Protein AF-A0A1J4NRP6-F1 (afdb_monomer)

Radius of gyration: 44.35 Å; Cα contacts (8 Å, |Δi|>4): 917; chains: 1; bounding box: 100×81×137 Å

Secondary structure (DSSP, 8-state):
--HHHHHGGG-TT--EEEE---SS---TTT--PPTTPEEE-----B-TTEEEEEEE-S-HHHH--HHHHHHHHHTB-TT-EEEEEESS-GGG--HHHHHHHHHHTTEEEEEEEE--SSS--EEEEEEE-SSPPPPB-TTSPBPP-S-HHHHHHHHHHHHHHHHHHHHHHHHHHHHHHHHHHHHHHHHHHHHHHHHHHHHHHHHHHHHHHHHHHHHHHHHHHHHHHHHHHHH-HHHHHHHHHHHHHH-HHHHTTTHHHHHHHHHHGGGS------------PPP----PPPP-------S--------S---S-EEEEE--HHHHHHHTTTSEEEE--TTTHHHHHHHH--SEEEEEHHHHHSSSTTTTTTSSS-HHHHHHHHHHHHHHHHTT-EEEEE--S-GGGSGGGGGS--SEEE-S---B-GGGS-TTSTTHHHHHHHIIIIIBHHHHHHHHHHHHTPPPGGGGG-EEEE----SHHHHHHHHHHHHH-SS--SEEE-S--TT-HHHHHTT-EEESSS--SSEEEE---TTS---TTHHHHHHHHHHHHT-SEEEE-SSS-SSEE-S--EEEEEEHHHHHTT--GGGTGGGT--EEE--SS---

Mean predicted aligned error: 19.98 Å

Structure (mmCIF, N/CA/C/O backbone):
data_AF-A0A1J4NRP6-F1
#
_entry.id   AF-A0A1J4NRP6-F1
#
loop_
_atom_site.group_PDB
_atom_site.id
_atom_site.type_symbol
_atom_site.label_atom_id
_atom_site.label_alt_id
_atom_site.label_comp_id
_atom_site.label_asym_id
_atom_site.label_entity_id
_atom_site.label_seq_id
_atom_site.pdbx_PDB_ins_code
_atom_site.Cartn_x
_atom_site.Cartn_y
_atom_site.Cartn_z
_atom_site.occupancy
_atom_site.B_iso_or_equiv
_atom_site.auth_seq_id
_atom_site.auth_comp_id
_atom_site.auth_asym_id
_atom_site.auth_atom_id
_atom_site.pdbx_PDB_model_num
ATOM 1 N N . MET A 1 1 ? 38.568 -6.654 -29.675 1.00 79.81 1 MET A N 1
ATOM 2 C CA . MET A 1 1 ? 38.784 -7.155 -31.056 1.00 79.81 1 MET A CA 1
ATOM 3 C C . MET A 1 1 ? 40.261 -7.031 -31.435 1.00 79.81 1 MET A C 1
ATOM 5 O O . MET A 1 1 ? 40.942 -6.171 -30.876 1.00 79.81 1 MET A O 1
ATOM 9 N N . ARG A 1 2 ? 40.789 -7.856 -32.357 1.00 85.44 2 ARG A N 1
ATOM 10 C CA . ARG A 1 2 ? 42.177 -7.699 -32.836 1.00 85.44 2 ARG A CA 1
ATOM 11 C C . ARG A 1 2 ? 42.261 -6.613 -33.907 1.00 85.44 2 ARG A C 1
ATOM 13 O O . ARG A 1 2 ? 41.320 -6.395 -34.664 1.00 85.44 2 ARG A O 1
ATOM 20 N N . LEU A 1 3 ? 43.421 -5.968 -34.008 1.00 85.31 3 LEU A N 1
ATOM 21 C CA . LEU A 1 3 ? 43.694 -4.933 -35.011 1.00 85.31 3 LEU A CA 1
ATOM 22 C C . LEU A 1 3 ? 43.524 -5.461 -36.443 1.00 85.31 3 LEU A C 1
ATOM 24 O O . LEU A 1 3 ? 43.057 -4.749 -37.328 1.00 85.31 3 LEU A O 1
ATOM 28 N N . THR A 1 4 ? 43.862 -6.731 -36.660 1.00 84.06 4 THR A N 1
ATOM 29 C CA . THR A 1 4 ? 43.691 -7.416 -37.942 1.00 84.06 4 THR A CA 1
ATOM 30 C C . THR A 1 4 ? 42.238 -7.440 -38.388 1.00 84.06 4 THR A C 1
ATOM 32 O O . THR A 1 4 ? 41.968 -7.147 -39.548 1.00 84.06 4 THR A O 1
ATOM 35 N N . ASP A 1 5 ? 41.315 -7.719 -37.472 1.00 83.44 5 ASP A N 1
ATOM 36 C CA . ASP A 1 5 ? 39.895 -7.892 -37.785 1.00 83.44 5 ASP A CA 1
ATOM 37 C C . ASP A 1 5 ? 39.260 -6.559 -38.206 1.00 83.44 5 ASP A C 1
ATOM 39 O O . ASP A 1 5 ? 38.378 -6.536 -39.061 1.00 83.44 5 ASP A O 1
ATOM 43 N N . LEU A 1 6 ? 39.764 -5.445 -37.657 1.00 83.56 6 LEU A N 1
ATOM 44 C CA . LEU A 1 6 ? 39.378 -4.098 -38.072 1.00 83.56 6 LEU A CA 1
ATOM 45 C C . LEU A 1 6 ? 39.990 -3.710 -39.419 1.00 83.56 6 LEU A C 1
ATOM 47 O O . LEU A 1 6 ? 39.318 -3.105 -40.241 1.00 83.56 6 LEU A O 1
ATOM 51 N N . LEU A 1 7 ? 41.272 -4.013 -39.639 1.00 85.00 7 LEU A N 1
ATOM 52 C CA . LEU A 1 7 ? 42.024 -3.506 -40.789 1.00 85.00 7 LEU A CA 1
ATOM 53 C C . LEU A 1 7 ? 41.753 -4.290 -42.082 1.00 85.00 7 LEU A C 1
ATOM 55 O O . LEU A 1 7 ? 41.600 -3.689 -43.143 1.00 85.00 7 LEU A O 1
ATOM 59 N N . HIS A 1 8 ? 41.702 -5.623 -42.014 1.00 83.81 8 HIS A N 1
ATOM 60 C CA . HIS A 1 8 ? 41.674 -6.498 -43.195 1.00 83.81 8 HIS A CA 1
ATOM 61 C C . HIS A 1 8 ? 40.502 -6.253 -44.153 1.00 83.81 8 HIS A C 1
ATOM 63 O O . HIS A 1 8 ? 40.751 -6.224 -45.360 1.00 83.81 8 HIS A O 1
ATOM 69 N N . PRO A 1 9 ? 39.261 -6.012 -43.681 1.00 84.75 9 PRO A N 1
ATOM 70 C CA . PRO A 1 9 ? 38.134 -5.717 -44.569 1.00 84.75 9 PRO A CA 1
ATOM 71 C C . PRO A 1 9 ? 38.352 -4.486 -45.460 1.00 84.75 9 PRO A C 1
ATOM 73 O O . PRO A 1 9 ? 37.688 -4.338 -46.481 1.00 84.75 9 PRO A O 1
ATOM 76 N N . HIS A 1 10 ? 39.289 -3.608 -45.093 1.00 84.69 10 HIS A N 1
ATOM 77 C CA . HIS A 1 10 ? 39.562 -2.352 -45.788 1.00 84.69 10 HIS A CA 1
ATOM 78 C C . HIS A 1 10 ? 40.876 -2.360 -46.584 1.00 84.69 10 HIS A C 1
ATOM 80 O O . HIS A 1 10 ? 41.244 -1.328 -47.154 1.00 84.69 10 HIS A O 1
ATOM 86 N N . LEU A 1 11 ? 41.563 -3.508 -46.666 1.00 84.38 11 LEU A N 1
ATOM 87 C CA . LEU A 1 11 ? 42.783 -3.685 -47.463 1.00 84.38 11 LEU A CA 1
ATOM 88 C C . LEU A 1 11 ? 42.516 -4.043 -48.933 1.00 84.38 11 LEU A C 1
ATOM 90 O O . LEU A 1 11 ? 43.462 -4.118 -49.713 1.00 84.38 11 LEU A O 1
ATOM 94 N N . ASP A 1 12 ? 41.259 -4.231 -49.342 1.00 82.38 12 ASP A N 1
ATOM 95 C CA . ASP A 1 12 ? 40.943 -4.531 -50.741 1.00 82.38 12 ASP A CA 1
ATOM 96 C C . ASP A 1 12 ? 41.373 -3.382 -51.672 1.00 82.38 12 ASP A C 1
ATOM 98 O O . ASP A 1 12 ? 41.029 -2.218 -51.441 1.00 82.38 12 ASP A O 1
ATOM 102 N N . GLY A 1 13 ? 42.169 -3.705 -52.693 1.00 80.31 13 GLY A N 1
ATOM 103 C CA . GLY A 1 13 ? 42.811 -2.740 -53.590 1.00 80.31 13 GLY A CA 1
ATOM 104 C C . GLY A 1 13 ? 44.010 -1.976 -53.003 1.00 80.31 13 GLY A C 1
ATOM 105 O O . GLY A 1 13 ? 44.582 -1.140 -53.701 1.00 80.31 13 GLY A O 1
ATOM 106 N N . VAL A 1 14 ? 44.428 -2.240 -51.757 1.00 87.94 14 VAL A N 1
ATOM 107 C CA . VAL A 1 14 ? 45.576 -1.572 -51.115 1.00 87.94 14 VAL A CA 1
ATOM 108 C C . VAL A 1 14 ? 46.867 -2.336 -51.403 1.00 87.94 14 VAL A C 1
ATOM 110 O O . VAL A 1 14 ? 46.998 -3.510 -51.082 1.00 87.94 14 VAL A O 1
ATOM 113 N N . THR A 1 15 ? 47.860 -1.647 -51.962 1.00 87.38 15 THR A N 1
ATOM 114 C CA . THR A 1 15 ? 49.197 -2.202 -52.255 1.00 87.38 15 THR A CA 1
ATOM 115 C C . THR A 1 15 ? 50.258 -1.742 -51.257 1.00 87.38 15 THR A C 1
ATOM 117 O O . THR A 1 15 ? 51.272 -2.414 -51.058 1.00 87.38 15 THR A O 1
ATOM 120 N N . THR A 1 16 ? 50.033 -0.595 -50.610 1.00 90.00 16 THR A N 1
ATOM 121 C CA . THR A 1 16 ? 50.983 0.012 -49.674 1.00 90.00 16 THR A CA 1
ATOM 122 C C . THR A 1 16 ? 50.264 0.522 -48.428 1.00 90.00 16 THR A C 1
ATOM 124 O O . THR A 1 16 ? 49.321 1.305 -48.525 1.00 90.00 16 THR A O 1
ATOM 127 N N . VAL A 1 17 ? 50.751 0.131 -47.252 1.00 90.00 17 VAL A N 1
ATOM 128 C CA . VAL A 1 17 ? 50.347 0.689 -45.958 1.00 90.00 17 VAL A CA 1
ATOM 129 C C . VAL A 1 17 ? 51.436 1.647 -45.485 1.00 90.00 17 VAL A C 1
ATOM 131 O O . VAL A 1 17 ? 52.603 1.272 -45.385 1.00 90.00 17 VAL A O 1
ATOM 134 N N . VAL A 1 18 ? 51.062 2.894 -45.219 1.00 90.50 18 VAL A N 1
ATOM 135 C CA . VAL A 1 18 ? 51.950 3.938 -44.712 1.00 90.50 18 VAL A CA 1
ATOM 136 C C . VAL A 1 18 ? 51.752 4.045 -43.206 1.00 90.50 18 VAL A C 1
ATOM 138 O O . VAL A 1 18 ? 50.711 4.504 -42.751 1.00 90.50 18 VAL A O 1
ATOM 141 N N . ASP A 1 19 ? 52.740 3.621 -42.429 1.00 89.88 19 ASP A N 1
ATOM 142 C CA . ASP A 1 19 ? 52.753 3.855 -40.987 1.00 89.88 19 ASP A CA 1
ATOM 143 C C . ASP A 1 19 ? 53.258 5.279 -40.723 1.00 89.88 19 ASP A C 1
ATOM 145 O O . ASP A 1 19 ? 54.432 5.586 -40.939 1.00 89.88 19 ASP A O 1
ATOM 149 N N . ALA A 1 20 ? 52.339 6.149 -40.310 1.00 87.56 20 ALA A N 1
ATOM 150 C CA . ALA A 1 20 ? 52.575 7.544 -39.972 1.00 87.56 20 ALA A CA 1
ATOM 151 C C . ALA A 1 20 ? 52.398 7.797 -38.465 1.00 87.56 20 ALA A C 1
ATOM 153 O O . ALA A 1 20 ? 52.175 8.936 -38.065 1.00 87.56 20 ALA A O 1
ATOM 154 N N . THR A 1 21 ? 52.466 6.751 -37.631 1.00 83.44 21 THR A N 1
ATOM 155 C CA . THR A 1 21 ? 52.401 6.909 -36.174 1.00 83.44 21 THR A CA 1
ATOM 156 C C . THR A 1 21 ? 53.640 7.640 -35.648 1.00 83.44 21 THR A C 1
ATOM 158 O O . THR A 1 21 ? 54.762 7.146 -35.802 1.00 83.44 21 THR A O 1
ATOM 161 N N . PRO A 1 22 ? 53.481 8.827 -35.037 1.00 68.88 22 PRO A N 1
ATOM 162 C CA . PRO A 1 22 ? 54.588 9.495 -34.368 1.00 68.88 22 PRO A CA 1
ATOM 163 C C . PRO A 1 22 ? 54.880 8.801 -33.024 1.00 68.88 22 PRO A C 1
ATOM 165 O O . PRO A 1 22 ? 53.971 8.394 -32.302 1.00 68.88 22 PRO A O 1
ATOM 168 N N . GLY A 1 23 ? 56.162 8.665 -32.673 1.00 66.12 23 GLY A N 1
ATOM 169 C CA . GLY A 1 23 ? 56.592 8.154 -31.365 1.00 66.12 23 GLY A CA 1
ATOM 170 C C . GLY A 1 23 ? 57.202 6.747 -31.371 1.00 66.12 23 GLY A C 1
ATOM 171 O O . GLY A 1 23 ? 57.653 6.226 -32.392 1.00 66.12 23 GLY A O 1
ATOM 172 N N . ALA A 1 24 ? 57.284 6.138 -30.184 1.00 68.44 24 ALA A N 1
ATOM 173 C CA . ALA A 1 24 ? 57.959 4.849 -29.970 1.00 68.44 24 ALA A CA 1
ATOM 174 C C . ALA A 1 24 ? 57.112 3.618 -30.353 1.00 68.44 24 ALA A C 1
ATOM 176 O O . ALA A 1 24 ? 57.589 2.482 -30.244 1.00 68.44 24 ALA A O 1
ATOM 177 N N . LEU A 1 25 ? 55.865 3.820 -30.789 1.00 78.88 25 LEU A N 1
ATOM 178 C CA . LEU A 1 25 ? 54.948 2.742 -31.130 1.00 78.88 25 LEU A CA 1
ATOM 179 C C . LEU A 1 25 ? 55.434 2.007 -32.392 1.00 78.88 25 LEU A C 1
ATOM 181 O O . LEU A 1 25 ? 55.606 2.577 -33.471 1.00 78.88 25 LEU A O 1
ATOM 185 N N . ARG A 1 26 ? 55.684 0.702 -32.258 1.00 78.75 26 ARG A N 1
ATOM 186 C CA . ARG A 1 26 ? 56.003 -0.174 -33.392 1.00 78.75 26 ARG A CA 1
ATOM 187 C C . ARG A 1 26 ? 54.777 -0.995 -33.731 1.00 78.75 26 ARG A C 1
ATOM 189 O O . ARG A 1 26 ? 54.432 -1.909 -32.989 1.00 78.75 26 ARG A O 1
ATOM 196 N N . LEU A 1 27 ? 54.126 -0.654 -34.840 1.00 81.06 27 LEU A N 1
ATOM 197 C CA . LEU A 1 27 ? 52.911 -1.331 -35.286 1.00 81.06 27 LEU A CA 1
ATOM 198 C C . LEU A 1 27 ? 53.178 -2.610 -36.089 1.00 81.06 27 LEU A C 1
ATOM 200 O O . LEU A 1 27 ? 52.307 -3.472 -36.158 1.00 81.06 27 LEU A O 1
ATOM 204 N N . GLU A 1 28 ? 54.386 -2.764 -36.636 1.00 79.00 28 GLU A N 1
ATOM 205 C CA . GLU A 1 28 ? 54.833 -3.934 -37.411 1.00 79.00 28 GLU A CA 1
ATOM 206 C C . GLU A 1 28 ? 54.426 -5.294 -36.806 1.00 79.00 28 GLU A C 1
ATOM 208 O O . GLU A 1 28 ? 53.928 -6.131 -37.554 1.00 79.00 28 GLU A O 1
ATOM 213 N N . PRO A 1 29 ? 54.545 -5.541 -35.483 1.00 80.38 29 PRO A N 1
ATOM 214 C CA . PRO A 1 29 ? 54.185 -6.837 -34.902 1.00 80.38 29 PRO A CA 1
ATOM 215 C C . PRO A 1 29 ? 52.673 -7.106 -34.846 1.00 80.38 29 PRO A C 1
ATOM 217 O O . PRO A 1 29 ? 52.270 -8.244 -34.625 1.00 80.38 29 PRO A O 1
ATOM 220 N N . TYR A 1 30 ? 51.843 -6.071 -35.001 1.00 79.94 30 TYR A N 1
ATOM 221 C CA . TYR A 1 30 ? 50.384 -6.136 -34.863 1.00 79.94 30 TYR A CA 1
ATOM 222 C C . TYR A 1 30 ? 49.660 -6.108 -36.218 1.00 79.94 30 TYR A C 1
ATOM 224 O O . TYR A 1 30 ? 48.514 -6.547 -36.328 1.00 79.94 30 TYR A O 1
ATOM 232 N N . LEU A 1 31 ? 50.328 -5.586 -37.249 1.00 79.88 31 LEU A N 1
ATOM 233 C CA . LEU A 1 31 ? 49.840 -5.469 -38.618 1.00 79.88 31 LEU A CA 1
ATOM 234 C C . LEU A 1 31 ? 50.214 -6.738 -39.392 1.00 79.88 31 LEU A C 1
ATOM 236 O O . LEU A 1 31 ? 51.179 -6.760 -40.148 1.00 79.88 31 LEU A O 1
ATOM 240 N N . HIS A 1 32 ? 49.480 -7.829 -39.183 1.00 82.06 32 HIS A N 1
ATOM 241 C CA . HIS A 1 32 ? 49.640 -9.039 -39.996 1.00 82.06 32 HIS A CA 1
ATOM 242 C C . HIS A 1 32 ? 49.133 -8.779 -41.425 1.00 82.06 32 HIS A C 1
ATOM 244 O O . HIS A 1 32 ? 47.989 -9.083 -41.730 1.00 82.06 32 HIS A O 1
ATOM 250 N N . LEU A 1 33 ? 49.942 -8.142 -42.275 1.00 85.31 33 LEU A N 1
ATOM 251 C CA . LEU A 1 33 ? 49.527 -7.736 -43.620 1.00 85.31 33 LEU A CA 1
ATOM 252 C C . LEU A 1 33 ? 49.489 -8.928 -44.600 1.00 85.31 33 LEU A C 1
ATOM 254 O O . LEU A 1 33 ? 50.356 -9.799 -44.517 1.00 85.31 33 LEU A O 1
ATOM 258 N N . PRO A 1 34 ? 48.531 -8.957 -45.549 1.00 83.31 34 PRO A N 1
ATOM 259 C CA . PRO A 1 34 ? 48.481 -9.959 -46.613 1.00 83.31 34 PRO A CA 1
ATOM 260 C C . PRO A 1 34 ? 49.692 -9.903 -47.556 1.00 83.31 34 PRO A C 1
ATOM 262 O O . PRO A 1 34 ? 50.288 -8.841 -47.768 1.00 83.31 34 PRO A O 1
ATOM 265 N N . ASP A 1 35 ? 49.997 -11.035 -48.196 1.00 77.06 35 ASP A N 1
ATOM 266 C CA . ASP A 1 35 ? 51.051 -11.129 -49.208 1.00 77.06 35 ASP A CA 1
ATOM 267 C C . ASP A 1 35 ? 50.797 -10.144 -50.364 1.00 77.06 35 ASP A C 1
ATOM 269 O O . ASP A 1 35 ? 49.735 -10.139 -50.984 1.00 77.06 35 ASP A O 1
ATOM 273 N N . GLY A 1 36 ? 51.789 -9.298 -50.659 1.00 78.00 36 GLY A N 1
ATOM 274 C CA . GLY A 1 36 ? 51.706 -8.260 -51.695 1.00 78.00 36 GLY A CA 1
ATOM 275 C C . GLY A 1 36 ? 51.453 -6.840 -51.175 1.00 78.00 36 GLY A C 1
ATOM 276 O O . GLY A 1 36 ? 51.669 -5.890 -51.927 1.00 78.00 36 GLY A O 1
ATOM 277 N N . VAL A 1 37 ? 51.094 -6.670 -49.896 1.00 86.44 37 VAL A N 1
ATOM 278 C CA . VAL A 1 37 ? 50.936 -5.351 -49.261 1.00 86.44 37 VAL A CA 1
ATOM 279 C C . VAL A 1 37 ? 52.229 -4.942 -48.555 1.00 86.44 37 VAL A C 1
ATOM 281 O O . VAL A 1 37 ? 52.720 -5.639 -47.669 1.00 86.44 37 VAL A O 1
ATOM 284 N N . ARG A 1 38 ? 52.802 -3.792 -48.926 1.00 88.19 38 ARG A N 1
ATOM 285 C CA . ARG A 1 38 ? 54.068 -3.305 -48.347 1.00 88.19 38 ARG A CA 1
ATOM 286 C C . ARG A 1 38 ? 53.829 -2.289 -47.238 1.00 88.19 38 ARG A C 1
ATOM 288 O O . ARG A 1 38 ? 53.171 -1.281 -47.474 1.00 88.19 38 ARG A O 1
ATOM 295 N N . LEU A 1 39 ? 54.438 -2.499 -46.073 1.00 87.94 39 LEU A N 1
ATOM 296 C CA . LEU A 1 39 ? 54.507 -1.488 -45.018 1.00 87.94 39 LEU A CA 1
ATOM 297 C C . LEU A 1 39 ? 55.673 -0.525 -45.277 1.00 87.94 39 LEU A C 1
ATOM 299 O O . LEU A 1 39 ? 56.797 -0.958 -45.536 1.00 87.94 39 LEU A O 1
ATOM 303 N N . VAL A 1 40 ? 55.412 0.778 -45.206 1.00 88.06 40 VAL A N 1
ATOM 304 C CA . VAL A 1 40 ? 56.412 1.836 -45.386 1.00 88.06 40 VAL A CA 1
ATOM 305 C C . VAL A 1 40 ? 56.225 2.907 -44.313 1.00 88.06 40 VAL A C 1
ATOM 307 O O . VAL A 1 40 ? 55.103 3.303 -44.027 1.00 88.06 40 VAL A O 1
ATOM 310 N N . ARG A 1 41 ? 57.325 3.416 -43.754 1.00 85.38 41 ARG A N 1
ATOM 311 C CA . ARG A 1 41 ? 57.349 4.610 -42.896 1.00 85.38 41 ARG A CA 1
ATOM 312 C C . ARG A 1 41 ? 57.960 5.763 -43.686 1.00 85.38 41 ARG A C 1
ATOM 314 O O . ARG A 1 41 ? 59.168 5.779 -43.896 1.00 85.38 41 ARG A O 1
ATOM 321 N N . ASP A 1 42 ? 57.123 6.650 -44.212 1.00 78.25 42 ASP A N 1
ATOM 322 C CA . ASP A 1 42 ? 57.536 7.754 -45.090 1.00 78.25 42 ASP A CA 1
ATOM 323 C C . ASP A 1 42 ? 56.479 8.874 -45.089 1.00 78.25 42 ASP A C 1
ATOM 325 O O . ASP A 1 42 ? 55.321 8.654 -44.721 1.00 78.25 42 ASP A O 1
ATOM 329 N N . GLU A 1 43 ? 56.857 10.063 -45.556 1.00 80.81 43 GLU A N 1
ATOM 330 C CA . GLU A 1 43 ? 56.033 11.276 -45.628 1.00 80.81 43 GLU A CA 1
ATOM 331 C C . GLU A 1 43 ? 55.321 11.475 -46.981 1.00 80.81 43 GLU A C 1
ATOM 333 O O . GLU A 1 43 ? 54.715 12.509 -47.259 1.00 80.81 43 GLU A O 1
ATOM 338 N N . ARG A 1 44 ? 55.320 10.442 -47.829 1.00 82.75 44 ARG A N 1
ATOM 339 C CA . ARG A 1 44 ? 54.693 10.473 -49.158 1.00 82.75 44 ARG A CA 1
ATOM 340 C C . ARG A 1 44 ? 53.178 10.772 -49.133 1.00 82.75 44 ARG A C 1
ATOM 342 O O . ARG A 1 44 ? 52.498 10.407 -48.169 1.00 82.75 44 ARG A O 1
ATOM 349 N N . PRO A 1 45 ? 52.613 11.375 -50.195 1.00 84.88 45 PRO A N 1
ATOM 350 C CA . PRO A 1 45 ? 51.164 11.504 -50.355 1.00 84.88 45 PRO A CA 1
ATOM 351 C C . PRO A 1 45 ? 50.454 10.141 -50.351 1.00 84.88 45 PRO A C 1
ATOM 353 O O . PRO A 1 45 ? 50.995 9.159 -50.859 1.00 84.88 45 PRO A O 1
ATOM 356 N N . VAL A 1 46 ? 49.235 10.092 -49.809 1.00 87.38 46 VAL A N 1
ATOM 357 C CA . VAL A 1 46 ? 48.437 8.861 -49.644 1.00 87.38 46 VAL A CA 1
ATOM 358 C C . VAL A 1 46 ? 47.209 8.954 -50.544 1.00 87.38 46 VAL A C 1
ATOM 360 O O . VAL A 1 46 ? 46.259 9.658 -50.218 1.00 87.38 46 VAL A O 1
ATOM 363 N N . GLY A 1 47 ? 47.245 8.296 -51.701 1.00 84.31 47 GLY A N 1
ATOM 364 C CA . GLY A 1 47 ? 46.141 8.282 -52.670 1.00 84.31 47 GLY A CA 1
ATOM 365 C C . GLY A 1 47 ? 45.582 6.885 -52.904 1.00 84.31 47 GLY A C 1
ATOM 366 O O . GLY A 1 47 ? 45.723 6.005 -52.058 1.00 84.31 47 GLY A O 1
ATOM 367 N N . GLU A 1 48 ? 44.984 6.670 -54.071 1.00 84.75 48 GLU A N 1
ATOM 368 C CA . GLU A 1 48 ? 44.460 5.365 -54.481 1.00 84.75 48 GLU A CA 1
ATOM 369 C C . GLU A 1 48 ? 45.497 4.239 -54.296 1.00 84.75 48 GLU A C 1
ATOM 371 O O . GLU A 1 48 ? 46.696 4.415 -54.540 1.00 84.75 48 GLU A O 1
ATOM 376 N N . GLY A 1 49 ? 45.047 3.093 -53.782 1.00 84.25 49 GLY A N 1
ATOM 377 C CA . GLY A 1 49 ? 45.903 1.944 -53.476 1.00 84.25 49 GLY A CA 1
ATOM 378 C C . GLY A 1 49 ? 46.797 2.092 -52.237 1.00 84.25 49 GLY A C 1
ATOM 379 O O . GLY A 1 49 ? 47.611 1.198 -51.983 1.00 84.25 49 GLY A O 1
ATOM 380 N N . HIS A 1 50 ? 46.645 3.173 -51.461 1.00 90.94 50 HIS A N 1
ATOM 381 C CA . HIS A 1 50 ? 47.385 3.424 -50.223 1.00 90.94 50 HIS A CA 1
ATOM 382 C C . HIS A 1 50 ? 46.453 3.540 -49.008 1.00 90.94 50 HIS A C 1
ATOM 384 O O . HIS A 1 50 ? 45.380 4.143 -49.084 1.00 90.94 50 HIS A O 1
ATOM 390 N N . LEU A 1 51 ? 46.902 3.010 -47.867 1.00 92.00 51 LEU A N 1
ATOM 391 C CA . LEU A 1 51 ? 46.244 3.177 -46.569 1.00 92.00 51 LEU A CA 1
ATOM 392 C C . LEU A 1 51 ? 47.225 3.764 -45.557 1.00 92.00 51 LEU A C 1
ATOM 394 O O . LEU A 1 51 ? 48.316 3.227 -45.395 1.00 92.00 51 LEU A O 1
ATOM 398 N N . VAL A 1 52 ? 46.850 4.837 -44.862 1.00 93.38 52 VAL A N 1
ATOM 399 C CA . VAL A 1 52 ? 47.682 5.439 -43.810 1.00 93.38 52 VAL A CA 1
ATOM 400 C C . VAL A 1 52 ? 47.235 5.019 -42.418 1.00 93.38 52 VAL A C 1
ATOM 402 O O . VAL A 1 52 ? 46.044 5.000 -42.127 1.00 93.38 52 VAL A O 1
ATOM 405 N N . ILE A 1 53 ? 48.178 4.698 -41.540 1.00 92.62 53 ILE A N 1
ATOM 406 C CA . ILE A 1 53 ? 47.901 4.412 -40.134 1.00 92.62 53 ILE A CA 1
ATOM 407 C C . ILE A 1 53 ? 48.476 5.541 -39.293 1.00 92.62 53 ILE A C 1
ATOM 409 O O . ILE A 1 53 ? 49.654 5.869 -39.417 1.00 92.62 53 ILE A O 1
ATOM 413 N N . MET A 1 54 ? 47.642 6.124 -38.442 1.00 91.62 54 MET A N 1
ATOM 414 C CA . MET A 1 54 ? 48.035 7.141 -37.472 1.00 91.62 54 MET A CA 1
ATOM 415 C C . MET A 1 54 ? 47.550 6.747 -36.080 1.00 91.62 54 MET A C 1
ATOM 417 O O . MET A 1 54 ? 46.658 5.911 -35.931 1.00 91.62 54 MET A O 1
ATOM 421 N N . SER A 1 55 ? 48.139 7.349 -35.057 1.00 91.12 55 SER A N 1
ATOM 422 C CA . SER A 1 55 ? 47.765 7.136 -33.664 1.00 91.12 55 SER A CA 1
ATOM 423 C C . SER A 1 55 ? 47.301 8.446 -33.049 1.00 91.12 55 SER A C 1
ATOM 425 O O . SER A 1 55 ? 47.711 9.514 -33.492 1.00 91.12 55 SER A O 1
ATOM 427 N N . TYR A 1 56 ? 46.429 8.353 -32.049 1.00 89.62 56 TYR A N 1
ATOM 428 C CA . TYR A 1 56 ? 45.937 9.504 -31.308 1.00 89.62 56 TYR A CA 1
ATOM 429 C C . TYR A 1 56 ? 45.598 9.120 -29.867 1.00 89.62 56 TYR A C 1
ATOM 431 O O . TYR A 1 56 ? 44.880 8.146 -29.634 1.00 89.62 56 TYR A O 1
ATOM 439 N N . GLY A 1 57 ? 46.110 9.835 -28.869 1.00 88.50 57 GLY A N 1
ATOM 440 C CA . GLY A 1 57 ? 45.963 9.388 -27.487 1.00 88.50 57 GLY A CA 1
ATOM 441 C C . GLY A 1 57 ? 46.388 10.397 -26.426 1.00 88.50 57 GLY A C 1
ATOM 442 O O . GLY A 1 57 ? 46.945 11.443 -26.746 1.00 88.50 57 GLY A O 1
ATOM 443 N N . PRO A 1 58 ? 46.163 10.058 -25.142 1.00 86.12 58 PRO A N 1
ATOM 444 C CA . PRO A 1 58 ? 46.455 10.942 -24.015 1.00 86.12 58 PRO A CA 1
ATOM 445 C C . PRO A 1 58 ? 47.955 11.099 -23.727 1.00 86.12 58 PRO A C 1
ATOM 447 O O . PRO A 1 58 ? 48.331 12.030 -23.021 1.00 86.12 58 PRO A O 1
ATOM 450 N N . ASP A 1 59 ? 48.798 10.198 -24.244 1.00 89.00 59 ASP A N 1
ATOM 451 C CA . ASP A 1 59 ? 50.259 10.271 -24.166 1.00 89.00 59 ASP A CA 1
ATOM 452 C C . ASP A 1 59 ? 50.844 10.707 -25.525 1.00 89.00 59 ASP A C 1
ATOM 454 O O . ASP A 1 59 ? 50.961 9.874 -26.434 1.00 89.00 59 ASP A O 1
ATOM 458 N N . PRO A 1 60 ? 51.239 11.986 -25.683 1.00 84.50 60 PRO A N 1
ATOM 459 C CA . PRO A 1 60 ? 51.795 12.496 -26.932 1.00 84.50 60 PRO A CA 1
ATOM 460 C C . PRO A 1 60 ? 53.100 11.816 -27.353 1.00 84.50 60 PRO A C 1
ATOM 462 O O . PRO A 1 60 ? 53.390 11.748 -28.544 1.00 84.50 60 PRO A O 1
ATOM 465 N N . ALA A 1 61 ? 53.889 11.295 -26.405 1.00 84.31 61 ALA A N 1
ATOM 466 C CA . ALA A 1 61 ? 55.158 10.638 -26.718 1.00 84.31 61 ALA A CA 1
ATOM 467 C C . ALA A 1 61 ? 54.954 9.251 -27.351 1.00 84.31 61 ALA A C 1
ATOM 469 O O . ALA A 1 61 ? 55.816 8.769 -28.094 1.00 84.31 61 ALA A O 1
ATOM 470 N N . LEU A 1 62 ? 53.819 8.610 -27.055 1.00 84.56 62 LEU A N 1
ATOM 471 C CA . LEU A 1 62 ? 53.473 7.280 -27.551 1.00 84.56 62 LEU A CA 1
ATOM 472 C C . LEU A 1 62 ? 52.491 7.311 -28.727 1.00 84.56 62 LEU A C 1
ATOM 474 O O . LEU A 1 62 ? 52.568 6.439 -29.590 1.00 84.56 62 LEU A O 1
ATOM 478 N N . HIS A 1 63 ? 51.568 8.273 -28.743 1.00 86.94 63 HIS A N 1
ATOM 479 C CA . HIS A 1 63 ? 50.463 8.316 -29.699 1.00 86.94 63 HIS A CA 1
ATOM 480 C C . HIS A 1 63 ? 50.500 9.508 -30.651 1.00 86.94 63 HIS A C 1
ATOM 482 O O . HIS A 1 63 ? 49.784 9.463 -31.644 1.00 86.94 63 HIS A O 1
ATOM 488 N N . GLY A 1 64 ? 51.304 10.538 -30.393 1.00 84.62 64 GLY A N 1
ATOM 489 C CA . GLY A 1 64 ? 51.280 11.773 -31.175 1.00 84.62 64 GLY A CA 1
ATOM 490 C C . GLY A 1 64 ? 50.280 12.809 -30.698 1.00 84.62 64 GLY A C 1
ATOM 491 O O . GLY A 1 64 ? 49.483 12.585 -29.787 1.00 84.62 64 GLY A O 1
ATOM 492 N N . THR A 1 65 ? 50.351 13.967 -31.341 1.00 86.56 65 THR A N 1
ATOM 493 C CA . THR A 1 65 ? 49.545 15.155 -31.060 1.00 86.56 65 THR A CA 1
ATOM 494 C C . THR A 1 65 ? 48.433 15.362 -32.093 1.00 86.56 65 THR A C 1
ATOM 496 O O . THR A 1 65 ? 48.418 14.742 -33.160 1.00 86.56 65 THR A O 1
ATOM 499 N N . ASP A 1 66 ? 47.507 16.280 -31.796 1.00 85.25 66 ASP A N 1
ATOM 500 C CA . ASP A 1 66 ? 46.487 16.748 -32.748 1.00 85.25 66 ASP A CA 1
ATOM 501 C C . ASP A 1 66 ? 47.133 17.264 -34.053 1.00 85.25 66 ASP A C 1
ATOM 503 O O . ASP A 1 66 ? 46.620 17.020 -35.146 1.00 85.25 66 ASP A O 1
ATOM 507 N N . ASP A 1 67 ? 48.283 17.940 -33.952 1.00 87.06 67 ASP A N 1
ATOM 508 C CA . ASP A 1 67 ? 48.992 18.500 -35.105 1.00 87.06 67 ASP A CA 1
ATOM 509 C C . ASP A 1 67 ? 49.661 17.420 -35.963 1.00 87.06 67 ASP A C 1
ATOM 511 O O . ASP A 1 67 ? 49.671 17.540 -37.189 1.00 87.06 67 ASP A O 1
ATOM 515 N N . ASP A 1 68 ? 50.123 16.324 -35.353 1.00 88.06 68 ASP A N 1
ATOM 516 C CA . ASP A 1 68 ? 50.611 15.162 -36.101 1.00 88.06 68 ASP A CA 1
ATOM 517 C C . ASP A 1 68 ? 49.470 14.513 -36.897 1.00 88.06 68 ASP A C 1
ATOM 519 O O . ASP A 1 68 ? 49.622 14.211 -38.082 1.00 88.06 68 ASP A O 1
ATOM 523 N N . CYS A 1 69 ? 48.287 14.367 -36.287 1.00 87.69 69 CYS A N 1
ATOM 524 C CA . CYS A 1 69 ? 47.099 13.858 -36.979 1.00 87.69 69 CYS A CA 1
ATOM 525 C C . CYS A 1 69 ? 46.709 14.768 -38.153 1.00 87.69 69 CYS A C 1
ATOM 527 O O . CYS A 1 69 ? 46.472 14.284 -39.262 1.00 87.69 69 CYS A O 1
ATOM 529 N N . ARG A 1 70 ? 46.703 16.092 -37.940 1.00 89.50 70 ARG A N 1
ATOM 530 C CA . ARG A 1 70 ? 46.445 17.096 -38.985 1.00 89.50 70 ARG A CA 1
ATOM 531 C C . ARG A 1 70 ? 47.422 16.956 -40.154 1.00 89.50 70 ARG A C 1
ATOM 533 O O . ARG A 1 70 ? 46.979 16.853 -41.298 1.00 89.50 70 ARG A O 1
ATOM 540 N N . ALA A 1 71 ? 48.724 16.896 -39.873 1.00 89.38 71 ALA A N 1
ATOM 541 C CA . ALA A 1 71 ? 49.767 16.792 -40.892 1.00 89.38 71 ALA A CA 1
ATOM 542 C C . ALA A 1 71 ? 49.631 15.515 -41.738 1.00 89.38 71 ALA A C 1
ATOM 544 O O . ALA A 1 71 ? 49.856 15.528 -42.951 1.00 89.38 71 ALA A O 1
ATOM 545 N N . VAL A 1 72 ? 49.219 14.401 -41.124 1.00 90.38 72 VAL A N 1
ATOM 546 C CA . VAL A 1 72 ? 48.962 13.157 -41.860 1.00 90.38 72 VAL A CA 1
ATOM 547 C C . VAL A 1 72 ? 47.703 13.265 -42.723 1.00 90.38 72 VAL A C 1
ATOM 549 O O . VAL A 1 72 ? 47.719 12.821 -43.874 1.00 90.38 72 VAL A O 1
ATOM 552 N N . LEU A 1 73 ? 46.633 13.886 -42.222 1.00 91.06 73 LEU A N 1
ATOM 553 C CA . LEU A 1 73 ? 45.396 14.059 -42.986 1.00 91.06 73 LEU A CA 1
ATOM 554 C C . LEU A 1 73 ? 45.589 14.970 -44.218 1.00 91.06 73 LEU A C 1
ATOM 556 O O . LEU A 1 73 ? 45.050 14.680 -45.284 1.00 91.06 73 LEU A O 1
ATOM 560 N N . GLU A 1 74 ? 46.430 16.005 -44.138 1.00 91.00 74 GLU A N 1
ATOM 561 C CA . GLU A 1 74 ? 46.766 16.898 -45.270 1.00 91.00 74 GLU A CA 1
ATOM 562 C C . GLU A 1 74 ? 47.483 16.180 -46.438 1.00 91.00 74 GLU A C 1
ATOM 564 O O . GLU A 1 74 ? 47.462 16.617 -47.601 1.00 91.00 74 GLU A O 1
ATOM 569 N N . ARG A 1 75 ? 48.107 15.030 -46.162 1.00 90.12 75 ARG A N 1
ATOM 570 C CA . ARG A 1 75 ? 48.787 14.202 -47.171 1.00 90.12 75 ARG A CA 1
ATOM 571 C C . ARG A 1 75 ? 47.836 13.315 -47.969 1.00 90.12 75 ARG A C 1
ATOM 573 O O . ARG A 1 75 ? 48.253 12.774 -48.999 1.00 90.12 75 ARG A O 1
ATOM 580 N N . LEU A 1 76 ? 46.582 13.167 -47.543 1.00 89.69 76 LEU A N 1
ATOM 581 C CA . LEU A 1 76 ? 45.605 12.345 -48.252 1.00 89.69 76 LEU A CA 1
ATOM 582 C C . LEU A 1 76 ? 45.279 12.941 -49.618 1.00 89.69 76 LEU A C 1
ATOM 584 O O . LEU A 1 76 ? 45.273 14.156 -49.814 1.00 89.69 76 LEU A O 1
ATOM 588 N N . ARG A 1 77 ? 45.011 12.075 -50.586 1.00 89.19 77 ARG A N 1
ATOM 589 C CA . ARG A 1 77 ? 44.536 12.367 -51.943 1.00 89.19 77 ARG A CA 1
ATOM 590 C C . ARG A 1 77 ? 43.265 11.547 -52.194 1.00 89.19 77 ARG A C 1
ATOM 592 O O . ARG A 1 77 ? 43.026 10.597 -51.445 1.00 89.19 77 ARG A O 1
ATOM 599 N N . PRO A 1 78 ? 42.419 11.918 -53.170 1.00 83.81 78 PRO A N 1
ATOM 600 C CA . PRO A 1 78 ? 41.184 11.182 -53.440 1.00 83.81 78 PRO A CA 1
ATOM 601 C C . PRO A 1 78 ? 41.447 9.675 -53.589 1.00 83.81 78 PRO A C 1
ATOM 603 O O . PRO A 1 78 ? 42.444 9.282 -54.198 1.00 83.81 78 PRO A O 1
ATOM 606 N N . GLY A 1 79 ? 40.606 8.845 -52.965 1.00 77.94 79 GLY A N 1
ATOM 607 C CA . GLY A 1 79 ? 40.775 7.385 -52.930 1.00 77.94 79 GLY A CA 1
ATOM 608 C C . GLY A 1 79 ? 41.759 6.858 -51.874 1.00 77.94 79 GLY A C 1
ATOM 609 O O . GLY A 1 79 ? 41.895 5.643 -51.730 1.00 77.94 79 GLY A O 1
ATOM 610 N N . GLY A 1 80 ? 42.430 7.737 -51.123 1.00 87.75 80 GLY A N 1
ATOM 611 C CA . GLY A 1 80 ? 43.266 7.358 -49.984 1.00 87.75 80 GLY A CA 1
ATOM 612 C C . GLY A 1 80 ? 42.431 6.912 -48.783 1.00 87.75 80 GLY A C 1
ATOM 613 O O . GLY A 1 80 ? 41.452 7.566 -48.418 1.00 87.75 80 GLY A O 1
ATOM 614 N N . ARG A 1 81 ? 42.837 5.811 -48.147 1.00 91.50 81 ARG A N 1
ATOM 615 C CA . ARG A 1 81 ? 42.201 5.278 -46.931 1.00 91.50 81 ARG A CA 1
ATOM 616 C C . ARG A 1 81 ? 43.073 5.535 -45.713 1.00 91.50 81 ARG A C 1
ATOM 618 O O . ARG A 1 81 ? 44.284 5.720 -45.840 1.00 91.50 81 ARG A O 1
ATOM 625 N N . GLY A 1 82 ? 42.488 5.485 -44.526 1.00 92.12 82 GLY A N 1
ATOM 626 C CA . GLY A 1 82 ? 43.270 5.523 -43.305 1.00 92.12 82 GLY A CA 1
ATOM 627 C C . GLY A 1 82 ? 42.632 4.831 -42.114 1.00 92.12 82 GLY A C 1
ATOM 628 O O . GLY A 1 82 ? 41.453 4.485 -42.115 1.00 92.12 82 GLY A O 1
ATOM 629 N N . LEU A 1 83 ? 43.460 4.600 -41.103 1.00 93.00 83 LEU A N 1
ATOM 630 C CA . LEU A 1 83 ? 43.104 4.007 -39.825 1.00 93.00 83 LEU A CA 1
ATOM 631 C C . LEU A 1 83 ? 43.708 4.860 -38.709 1.00 93.00 83 LEU A C 1
ATOM 633 O O . LEU A 1 83 ? 44.927 5.014 -38.629 1.00 93.00 83 LEU A O 1
ATOM 637 N N . VAL A 1 84 ? 42.852 5.392 -37.842 1.00 93.06 84 VAL A N 1
ATOM 638 C CA . VAL A 1 84 ? 43.258 6.061 -36.604 1.00 93.06 84 VAL A CA 1
ATOM 639 C C . VAL A 1 84 ? 43.212 5.051 -35.470 1.00 93.06 84 VAL A C 1
ATOM 641 O O . VAL A 1 84 ? 42.182 4.419 -35.247 1.00 93.06 84 VAL A O 1
ATOM 644 N N . LEU A 1 85 ? 44.318 4.896 -34.752 1.00 92.88 85 LEU A N 1
ATOM 645 C CA . LEU A 1 85 ? 44.431 4.044 -33.574 1.00 92.88 85 LEU A CA 1
ATOM 646 C C . LEU A 1 85 ? 44.408 4.898 -32.313 1.00 92.88 85 LEU A C 1
ATOM 648 O O . LEU A 1 85 ? 45.266 5.756 -32.116 1.00 92.88 85 LEU A O 1
ATOM 652 N N . PHE A 1 86 ? 43.443 4.643 -31.441 1.00 92.12 86 PHE A N 1
ATOM 653 C CA . PHE A 1 86 ? 43.230 5.445 -30.251 1.00 92.12 86 PHE A CA 1
ATOM 654 C C . PHE A 1 86 ? 43.879 4.825 -29.016 1.00 92.12 86 PHE A C 1
ATOM 656 O O . PHE A 1 86 ? 43.579 3.689 -28.639 1.00 92.12 86 PHE A O 1
ATOM 663 N N . GLY A 1 87 ? 44.717 5.615 -28.344 1.00 88.94 87 GLY A N 1
ATOM 664 C CA . GLY A 1 87 ? 45.163 5.350 -26.974 1.00 88.94 87 GLY A CA 1
ATOM 665 C C . GLY A 1 87 ? 44.096 5.694 -25.928 1.00 88.94 87 GLY A C 1
ATOM 666 O O . GLY A 1 87 ? 44.211 5.302 -24.773 1.00 88.94 87 GLY A O 1
ATOM 667 N N . HIS A 1 88 ? 43.034 6.410 -26.315 1.00 89.56 88 HIS A N 1
ATOM 668 C CA . HIS A 1 88 ? 41.867 6.646 -25.464 1.00 89.56 88 HIS A CA 1
ATOM 669 C C . HIS A 1 88 ? 40.983 5.407 -25.384 1.00 89.56 88 HIS A C 1
ATOM 671 O O . HIS A 1 88 ? 40.725 4.751 -26.394 1.00 89.56 88 HIS A O 1
ATOM 677 N N . ARG A 1 89 ? 40.438 5.135 -24.195 1.00 87.94 89 ARG A N 1
ATOM 678 C CA . ARG A 1 89 ? 39.349 4.165 -24.046 1.00 87.94 89 ARG A CA 1
ATOM 679 C C . ARG A 1 89 ? 38.125 4.636 -24.824 1.00 87.94 89 ARG A C 1
ATOM 681 O O . ARG A 1 89 ? 37.880 5.836 -24.919 1.00 87.94 89 ARG A O 1
ATOM 688 N N . GLY A 1 90 ? 37.318 3.695 -25.316 1.00 83.56 90 GLY A N 1
ATOM 689 C CA . GLY A 1 90 ? 36.117 4.021 -26.095 1.00 83.56 90 GLY A CA 1
ATOM 690 C C . GLY A 1 90 ? 35.144 4.965 -25.377 1.00 83.56 90 GLY A C 1
ATOM 691 O O . GLY A 1 90 ? 34.493 5.772 -26.023 1.00 83.56 90 GLY A O 1
ATOM 692 N N . THR A 1 91 ? 35.098 4.939 -24.042 1.00 85.00 91 THR A N 1
ATOM 693 C CA . THR A 1 91 ? 34.259 5.825 -23.213 1.00 85.00 91 THR A CA 1
ATOM 694 C C . THR A 1 91 ? 34.789 7.254 -23.070 1.00 85.00 91 THR A C 1
ATOM 696 O O . THR A 1 91 ? 34.059 8.132 -22.630 1.00 85.00 91 THR A O 1
ATOM 699 N N . GLU A 1 92 ? 36.060 7.485 -23.395 1.00 86.44 92 GLU A N 1
ATOM 700 C CA . GLU A 1 92 ? 36.787 8.738 -23.144 1.00 86.44 92 GLU A CA 1
ATOM 701 C C . GLU A 1 92 ? 37.324 9.357 -24.440 1.00 86.44 92 GLU A C 1
ATOM 703 O O . GLU A 1 92 ? 38.158 10.259 -24.403 1.00 86.44 92 GLU A O 1
ATOM 708 N N . LEU A 1 93 ? 36.885 8.851 -25.594 1.00 87.44 93 LEU A N 1
ATOM 709 C CA . LEU A 1 93 ? 37.392 9.262 -26.893 1.00 87.44 93 LEU A CA 1
ATOM 710 C C . LEU A 1 93 ? 37.028 10.735 -27.171 1.00 87.44 93 LEU A C 1
ATOM 712 O O . LEU A 1 93 ? 35.844 11.039 -27.336 1.00 87.44 93 LEU A O 1
ATOM 716 N N . PRO A 1 94 ? 38.002 11.660 -27.297 1.00 85.94 94 PRO A N 1
ATOM 717 C CA . PRO A 1 94 ? 37.723 13.066 -27.581 1.00 85.94 94 PRO A CA 1
ATOM 718 C C . PRO A 1 94 ? 37.494 13.277 -29.087 1.00 85.94 94 PRO A C 1
ATOM 720 O O . PRO A 1 94 ? 38.176 14.065 -29.740 1.00 85.94 94 PRO A O 1
ATOM 723 N N . TYR A 1 95 ? 36.527 12.551 -29.654 1.00 84.19 95 TYR A N 1
ATOM 724 C CA . TYR A 1 95 ? 36.311 12.467 -31.100 1.00 84.19 95 TYR A CA 1
ATOM 725 C C . TYR A 1 95 ? 35.990 13.821 -31.749 1.00 84.19 95 TYR A C 1
ATOM 727 O O . TYR A 1 95 ? 36.365 14.053 -32.894 1.00 84.19 95 TYR A O 1
ATOM 735 N N . HIS A 1 96 ? 35.382 14.748 -31.004 1.00 84.56 96 HIS A N 1
ATOM 736 C CA . HIS A 1 96 ? 35.091 16.111 -31.455 1.00 84.56 96 HIS A CA 1
ATOM 737 C C . HIS A 1 96 ? 36.344 16.884 -31.902 1.00 84.56 96 HIS A C 1
ATOM 739 O O . HIS A 1 96 ? 36.248 17.706 -32.806 1.00 84.56 96 HIS A O 1
ATOM 745 N N . ARG A 1 97 ? 37.522 16.606 -31.318 1.00 85.12 97 ARG A N 1
ATOM 746 C CA . ARG A 1 97 ? 38.787 17.262 -31.706 1.00 85.12 97 ARG A CA 1
ATOM 747 C C . ARG A 1 97 ? 39.300 16.778 -33.059 1.00 85.12 97 ARG A C 1
ATOM 749 O O . ARG A 1 97 ? 39.868 17.548 -33.829 1.00 85.12 97 ARG A O 1
ATOM 756 N N . LEU A 1 98 ? 39.082 15.500 -33.357 1.00 84.44 98 LEU A N 1
ATOM 757 C CA . LEU A 1 98 ? 39.491 14.881 -34.615 1.00 84.44 98 LEU A CA 1
ATOM 758 C C . LEU A 1 98 ? 38.490 15.172 -35.744 1.00 84.44 98 LEU A C 1
ATOM 760 O O . LEU A 1 98 ? 38.891 15.318 -36.896 1.00 84.44 98 LEU A O 1
ATOM 764 N N . LEU A 1 99 ? 37.204 15.298 -35.405 1.00 85.94 99 LEU A N 1
ATOM 765 C CA . LEU A 1 99 ? 36.105 15.494 -36.350 1.00 85.94 99 LEU A CA 1
ATOM 766 C C . LEU A 1 99 ? 36.324 16.705 -37.266 1.00 85.94 99 LEU A C 1
ATOM 768 O O . LEU A 1 99 ? 36.170 16.595 -38.478 1.00 85.94 99 LEU A O 1
ATOM 772 N N . ASP A 1 100 ? 36.754 17.840 -36.712 1.00 85.38 100 ASP A N 1
ATOM 773 C CA . ASP A 1 100 ? 37.004 19.054 -37.499 1.00 85.38 100 ASP A CA 1
ATOM 774 C C . ASP A 1 100 ? 38.116 18.846 -38.541 1.00 85.38 100 ASP A C 1
ATOM 776 O O . ASP A 1 100 ? 38.019 19.327 -39.671 1.00 85.38 100 ASP A O 1
ATOM 780 N N . HIS A 1 101 ? 39.149 18.075 -38.189 1.00 87.94 101 HIS A N 1
ATOM 781 C CA . HIS A 1 101 ? 40.266 17.757 -39.077 1.00 87.94 101 HIS A CA 1
ATOM 782 C C . HIS A 1 101 ? 39.861 16.775 -40.185 1.00 87.94 101 HIS A C 1
ATOM 784 O O . HIS A 1 101 ? 40.261 16.954 -41.338 1.00 87.94 101 HIS A O 1
ATOM 790 N N . LEU A 1 102 ? 39.042 15.770 -39.860 1.00 89.56 102 LEU A N 1
ATOM 791 C CA . LEU A 1 102 ? 38.508 14.806 -40.829 1.00 89.56 102 LEU A CA 1
ATOM 792 C C . LEU A 1 102 ? 37.600 15.495 -41.853 1.00 89.56 102 LEU A C 1
ATOM 794 O O . LEU A 1 102 ? 37.809 15.352 -43.060 1.00 89.56 102 LEU A O 1
ATOM 798 N N . VAL A 1 103 ? 36.673 16.332 -41.382 1.00 87.06 103 VAL A N 1
ATOM 799 C CA . VAL A 1 103 ? 35.751 17.088 -42.241 1.00 87.06 103 VAL A CA 1
ATOM 800 C C . VAL A 1 103 ? 36.513 18.068 -43.136 1.00 87.06 103 VAL A C 1
ATOM 802 O O . VAL A 1 103 ? 36.251 18.129 -44.340 1.00 87.06 103 VAL A O 1
ATOM 805 N N . ALA A 1 104 ? 37.501 18.789 -42.591 1.00 86.62 104 ALA A N 1
ATOM 806 C CA . ALA A 1 104 ? 38.325 19.724 -43.361 1.00 86.62 104 ALA A CA 1
ATOM 807 C C . ALA A 1 104 ? 39.076 19.041 -44.519 1.00 86.62 104 ALA A C 1
ATOM 809 O O . ALA A 1 104 ? 39.233 19.637 -45.585 1.00 86.62 104 ALA A O 1
ATOM 810 N N . GLN A 1 105 ? 39.498 17.786 -44.335 1.00 89.31 105 GLN A N 1
ATOM 811 C CA . GLN A 1 105 ? 40.215 17.000 -45.345 1.00 89.31 105 GLN A CA 1
ATOM 812 C C . GLN A 1 105 ? 39.307 16.052 -46.147 1.00 89.31 105 GLN A C 1
ATOM 814 O O . GLN A 1 105 ? 39.808 15.173 -46.853 1.00 89.31 105 GLN A O 1
ATOM 819 N N . ARG A 1 106 ? 37.978 16.241 -46.078 1.00 87.88 106 ARG A N 1
ATOM 820 C CA . ARG A 1 106 ? 36.964 15.438 -46.793 1.00 87.88 106 ARG A CA 1
ATOM 821 C C . ARG A 1 106 ? 37.108 13.931 -46.527 1.00 87.88 106 ARG A C 1
ATOM 823 O O . ARG A 1 106 ? 37.007 13.107 -47.437 1.00 87.88 106 ARG A O 1
ATOM 830 N N . CYS A 1 107 ? 37.420 13.573 -45.286 1.00 89.56 107 CYS A N 1
ATOM 831 C CA . CYS A 1 107 ? 37.547 12.193 -44.835 1.00 89.56 107 CYS A CA 1
ATOM 832 C C . CYS A 1 107 ? 36.241 11.744 -44.189 1.00 89.56 107 CYS A C 1
ATOM 834 O O . CYS A 1 107 ? 35.759 12.438 -43.310 1.00 89.56 107 CYS A O 1
ATOM 836 N N . GLN A 1 108 ? 35.708 10.601 -44.618 1.00 88.44 108 GLN A N 1
ATOM 837 C CA . GLN A 1 108 ? 34.528 9.961 -44.043 1.00 88.44 108 GLN A CA 1
ATOM 838 C C . GLN 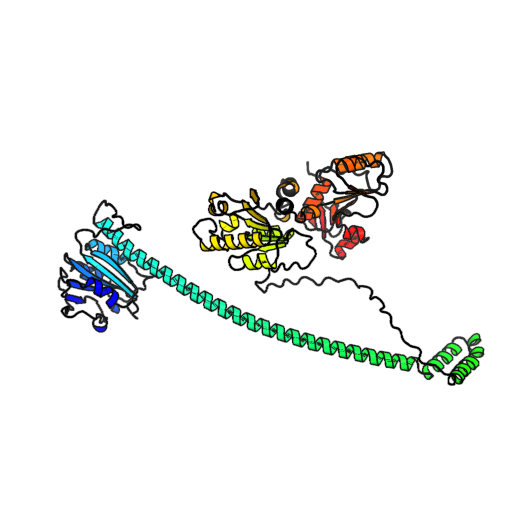A 1 108 ? 34.949 8.767 -43.189 1.00 88.44 108 GLN A C 1
ATOM 840 O O . GLN A 1 108 ? 35.656 7.877 -43.675 1.00 88.44 108 GLN A O 1
ATOM 845 N N . VAL A 1 109 ? 34.498 8.716 -41.941 1.00 90.50 109 VAL A N 1
ATOM 846 C CA . VAL A 1 109 ? 34.680 7.589 -41.026 1.00 90.50 109 VAL A CA 1
ATOM 847 C C . VAL A 1 109 ? 33.696 6.488 -41.397 1.00 90.50 109 VAL A C 1
ATOM 849 O O . VAL A 1 109 ? 32.484 6.673 -41.404 1.00 90.50 109 VAL A O 1
ATOM 852 N N . LEU A 1 110 ? 34.231 5.313 -41.708 1.00 85.00 110 LEU A N 1
ATOM 853 C CA . LEU A 1 110 ? 33.450 4.159 -42.143 1.00 85.00 110 LEU A CA 1
ATOM 854 C C . LEU A 1 110 ? 33.055 3.271 -40.966 1.00 85.00 110 LEU A C 1
ATOM 856 O O . LEU A 1 110 ? 31.982 2.671 -40.965 1.00 85.00 110 LEU A O 1
ATOM 860 N N . ARG A 1 111 ? 33.953 3.130 -39.985 1.00 84.31 111 ARG A N 1
ATOM 861 C CA . ARG A 1 111 ? 33.790 2.180 -38.883 1.00 84.31 111 ARG A CA 1
ATOM 862 C C . ARG A 1 111 ? 34.682 2.538 -37.705 1.00 84.31 111 ARG A C 1
ATOM 864 O O . ARG A 1 111 ? 35.834 2.900 -37.918 1.00 84.31 111 ARG A O 1
ATOM 871 N N . ALA A 1 112 ? 34.182 2.350 -36.486 1.00 89.00 112 ALA A N 1
ATOM 872 C CA . ALA A 1 112 ? 34.963 2.431 -35.255 1.00 89.00 112 ALA A CA 1
ATOM 873 C C . ALA A 1 112 ? 34.643 1.253 -34.320 1.00 89.00 112 ALA A C 1
ATOM 875 O O . ALA A 1 112 ? 33.474 0.895 -34.164 1.00 89.00 112 ALA A O 1
ATOM 876 N N . ASP A 1 113 ? 35.673 0.656 -33.711 1.00 89.12 113 ASP A N 1
ATOM 877 C CA . ASP A 1 113 ? 35.540 -0.493 -32.804 1.00 89.12 113 ASP A CA 1
ATOM 878 C C . ASP A 1 113 ? 36.608 -0.522 -31.693 1.00 89.12 113 ASP A C 1
ATOM 880 O O . ASP A 1 113 ? 37.655 0.125 -31.777 1.00 89.12 113 ASP A O 1
ATOM 884 N N . VAL A 1 114 ? 36.333 -1.316 -30.646 1.00 89.88 114 VAL A N 1
ATOM 885 C CA . VAL A 1 114 ? 37.201 -1.511 -29.471 1.00 89.88 114 VAL A CA 1
ATOM 886 C C . VAL A 1 114 ? 38.334 -2.487 -29.789 1.00 89.88 114 VAL A C 1
ATOM 888 O O . VAL A 1 114 ? 38.109 -3.570 -30.340 1.00 89.88 114 VAL A O 1
ATOM 891 N N . LEU A 1 115 ? 39.550 -2.138 -29.378 1.00 88.69 115 LEU A N 1
ATOM 892 C CA . LEU A 1 115 ? 40.745 -2.962 -29.530 1.00 88.69 115 LEU A CA 1
ATOM 893 C C . LEU A 1 115 ? 41.246 -3.475 -28.173 1.00 88.69 115 LEU A C 1
ATOM 895 O O . LEU A 1 115 ? 41.256 -2.739 -27.189 1.00 88.69 115 LEU A O 1
ATOM 899 N N . ASP A 1 116 ? 41.717 -4.724 -28.143 1.00 84.06 116 ASP A N 1
ATOM 900 C CA . ASP A 1 116 ? 42.149 -5.395 -26.905 1.00 84.06 116 ASP A CA 1
ATOM 901 C C . ASP A 1 116 ? 43.679 -5.370 -26.751 1.00 84.06 116 ASP A C 1
ATOM 903 O O . ASP A 1 116 ? 44.327 -6.414 -26.650 1.00 84.06 116 ASP A O 1
ATOM 907 N N . TYR A 1 117 ? 44.284 -4.178 -26.765 1.00 85.00 117 TYR A N 1
ATOM 908 C CA . TYR A 1 117 ? 45.723 -4.013 -26.536 1.00 85.00 117 TYR A CA 1
ATOM 909 C C . TYR A 1 117 ? 46.008 -3.109 -25.335 1.00 85.00 117 TYR A C 1
ATOM 911 O O . TYR A 1 117 ? 45.190 -2.290 -24.920 1.00 85.00 117 TYR A O 1
ATOM 919 N N . VAL A 1 118 ? 47.216 -3.251 -24.784 1.00 80.75 118 VAL A N 1
ATOM 920 C CA . VAL A 1 118 ? 47.654 -2.536 -23.572 1.00 80.75 118 VAL A CA 1
ATOM 921 C C . VAL A 1 118 ? 47.671 -1.019 -23.775 1.00 80.75 118 VAL A C 1
ATOM 923 O O . VAL A 1 118 ? 47.275 -0.283 -22.880 1.00 80.75 118 VAL A O 1
ATOM 926 N N . HIS A 1 119 ? 48.105 -0.562 -24.950 1.00 83.75 119 HIS A N 1
ATOM 927 C CA . HIS A 1 119 ? 48.261 0.862 -25.266 1.00 83.75 119 HIS A CA 1
ATOM 928 C C . HIS A 1 119 ? 47.325 1.343 -26.382 1.00 83.75 119 HIS A C 1
ATOM 930 O O . HIS A 1 119 ? 47.355 2.513 -26.733 1.00 83.75 119 HIS A O 1
ATOM 936 N N . LEU A 1 120 ? 46.513 0.458 -26.965 1.00 88.12 120 LEU A N 1
ATOM 937 C CA . LEU A 1 120 ? 45.572 0.791 -28.036 1.00 88.12 120 LEU A CA 1
ATOM 938 C C . LEU A 1 120 ? 44.214 0.206 -27.675 1.00 88.12 120 LEU A C 1
ATOM 940 O O . LEU A 1 120 ? 44.073 -1.011 -27.558 1.00 88.12 120 LEU A O 1
ATOM 944 N N . HIS A 1 121 ? 43.229 1.075 -27.489 1.00 90.19 121 HIS A N 1
ATOM 945 C CA . HIS A 1 121 ? 41.930 0.702 -26.934 1.00 90.19 121 HIS A CA 1
ATOM 946 C C . HIS A 1 121 ? 40.788 0.829 -27.943 1.00 90.19 121 HIS A C 1
ATOM 948 O O . HIS A 1 121 ? 39.731 0.233 -27.746 1.00 90.19 121 HIS A O 1
ATOM 954 N N . ALA A 1 122 ? 40.976 1.573 -29.033 1.00 91.56 122 ALA A N 1
ATOM 955 C CA . ALA A 1 122 ? 39.997 1.670 -30.108 1.00 91.56 122 ALA A CA 1
ATOM 956 C C . ALA A 1 122 ? 40.672 1.957 -31.453 1.00 91.56 122 ALA A C 1
ATOM 958 O O . ALA A 1 122 ? 41.829 2.374 -31.500 1.00 91.56 122 ALA A O 1
ATOM 959 N N . GLY A 1 123 ? 39.949 1.751 -32.548 1.00 91.19 123 GLY A N 1
ATOM 960 C CA . GLY A 1 123 ? 40.395 2.153 -33.877 1.00 91.19 123 GLY A CA 1
ATOM 961 C C . GLY A 1 123 ? 39.233 2.604 -34.750 1.00 91.19 123 GLY A C 1
ATOM 962 O O . GLY A 1 123 ? 38.144 2.044 -34.644 1.00 91.19 123 GLY A O 1
ATOM 963 N N . ALA A 1 124 ? 39.471 3.598 -35.607 1.00 92.31 124 ALA A N 1
ATOM 964 C CA . ALA A 1 124 ? 38.507 4.079 -36.590 1.00 92.31 124 ALA A CA 1
ATOM 965 C C . ALA A 1 124 ? 39.095 4.090 -38.003 1.00 92.31 124 ALA A C 1
ATOM 967 O O . ALA A 1 124 ? 40.135 4.698 -38.253 1.00 92.31 124 ALA A O 1
ATOM 968 N N . VAL A 1 125 ? 38.410 3.428 -38.930 1.00 91.00 125 VAL A N 1
ATOM 969 C CA . VAL A 1 125 ? 38.753 3.407 -40.352 1.00 91.00 125 VAL A CA 1
ATOM 970 C C . VAL A 1 125 ? 38.023 4.541 -41.051 1.00 91.00 125 VAL A C 1
ATOM 972 O O . VAL A 1 125 ? 36.827 4.737 -40.838 1.00 91.00 125 VAL A O 1
ATOM 975 N N . PHE A 1 126 ? 38.725 5.255 -41.921 1.00 92.06 126 PHE A N 1
ATOM 976 C CA . PHE A 1 126 ? 38.180 6.354 -42.702 1.00 92.06 126 PHE A CA 1
ATOM 977 C C . PHE A 1 126 ? 38.694 6.325 -44.147 1.00 92.06 126 PHE A C 1
ATOM 979 O O . PHE A 1 126 ? 39.671 5.649 -44.477 1.00 92.06 126 PHE A O 1
ATOM 986 N N . THR A 1 127 ? 38.037 7.067 -45.031 1.00 90.69 127 THR A N 1
ATOM 987 C CA . THR A 1 127 ? 38.445 7.225 -46.430 1.00 90.69 127 THR A CA 1
ATOM 988 C C . THR A 1 127 ? 38.285 8.668 -46.866 1.00 90.69 127 THR A C 1
ATOM 990 O O . THR A 1 127 ? 37.307 9.315 -46.505 1.00 90.69 127 THR A O 1
ATOM 993 N N . ARG A 1 128 ? 39.211 9.184 -47.672 1.00 88.06 128 ARG A N 1
ATOM 994 C CA . ARG A 1 128 ? 39.010 10.471 -48.337 1.00 88.06 128 ARG A CA 1
ATOM 995 C C . ARG A 1 128 ? 38.063 10.279 -49.517 1.00 88.06 128 ARG A C 1
ATOM 997 O O . ARG A 1 128 ? 38.373 9.508 -50.428 1.00 88.06 128 ARG A O 1
ATOM 1004 N N . THR A 1 129 ? 36.949 11.002 -49.518 1.00 80.19 129 THR A N 1
ATOM 1005 C CA . THR A 1 129 ? 35.936 10.923 -50.573 1.00 80.19 129 THR A CA 1
ATOM 1006 C C . THR A 1 129 ? 35.497 12.308 -51.033 1.00 80.19 129 THR A C 1
ATOM 1008 O O . THR A 1 129 ? 35.430 13.247 -50.243 1.00 80.19 129 THR A O 1
ATOM 1011 N N . ASP A 1 130 ? 35.219 12.448 -52.329 1.00 72.94 130 ASP A N 1
ATOM 1012 C CA . ASP A 1 130 ? 34.697 13.688 -52.911 1.00 72.94 130 ASP A CA 1
ATOM 1013 C C . ASP A 1 130 ? 33.170 13.652 -53.107 1.00 72.94 130 ASP A C 1
ATOM 1015 O O . ASP A 1 130 ? 32.568 14.716 -53.246 1.00 72.94 130 ASP A O 1
ATOM 1019 N N . GLU A 1 131 ? 32.561 12.465 -53.003 1.00 69.44 131 GLU A N 1
ATOM 1020 C CA . GLU A 1 131 ? 31.115 12.206 -52.941 1.00 69.44 131 GLU A CA 1
ATOM 1021 C C . GLU A 1 131 ? 30.797 11.419 -51.660 1.00 69.44 131 GLU A C 1
ATOM 1023 O O . GLU A 1 131 ? 31.539 10.510 -51.285 1.00 69.44 131 GLU A O 1
ATOM 1028 N N . LEU A 1 132 ? 29.727 11.771 -50.948 1.00 64.56 132 LEU A N 1
ATOM 1029 C CA . LEU A 1 132 ? 29.373 11.086 -49.705 1.00 64.56 132 LEU A CA 1
ATOM 1030 C C . LEU A 1 132 ? 28.883 9.675 -50.005 1.00 64.56 132 LEU A C 1
ATOM 1032 O O . LEU A 1 132 ? 27.944 9.488 -50.778 1.00 64.56 132 LEU A O 1
ATOM 1036 N N . LEU A 1 133 ? 29.488 8.682 -49.354 1.00 62.25 133 LEU A N 1
ATOM 1037 C CA . LEU A 1 133 ? 28.869 7.365 -49.278 1.00 62.25 133 LEU A CA 1
ATOM 1038 C C . LEU A 1 133 ? 27.615 7.525 -48.402 1.00 62.25 133 LEU A C 1
ATOM 1040 O O . LEU A 1 133 ? 27.735 8.092 -47.311 1.00 62.25 133 LEU A O 1
ATOM 1044 N N . PRO A 1 134 ? 26.426 7.104 -48.873 1.00 54.00 134 PRO A N 1
ATOM 1045 C CA . PRO A 1 134 ? 25.152 7.526 -48.299 1.00 54.00 134 PRO A CA 1
ATOM 1046 C C . PRO A 1 134 ? 25.070 7.183 -46.805 1.00 54.00 134 PRO A C 1
ATOM 1048 O O . PRO A 1 134 ? 25.204 6.006 -46.455 1.00 54.00 134 PRO A O 1
ATOM 1051 N N . PRO A 1 135 ? 24.836 8.170 -45.917 1.00 53.59 135 PRO A N 1
ATOM 1052 C CA . PRO A 1 135 ? 24.447 7.881 -44.551 1.00 53.59 135 PRO A CA 1
ATOM 1053 C C . PRO A 1 135 ? 23.009 7.365 -44.574 1.00 53.59 135 PRO A C 1
ATOM 1055 O O . PRO A 1 135 ? 22.086 8.022 -45.066 1.00 53.59 135 PRO A O 1
ATOM 1058 N N . TYR A 1 136 ? 22.844 6.153 -44.069 1.00 52.41 136 TYR A N 1
ATOM 1059 C CA . TYR A 1 136 ? 21.543 5.543 -43.887 1.00 52.41 136 TYR A CA 1
ATOM 1060 C C . TYR A 1 136 ? 20.989 5.948 -42.522 1.00 52.41 136 TYR A C 1
ATOM 1062 O O . TYR A 1 136 ? 21.713 5.934 -41.526 1.00 52.41 136 TYR A O 1
ATOM 1070 N N . ASP A 1 137 ? 19.711 6.311 -42.468 1.00 50.56 137 ASP A N 1
ATOM 1071 C CA . ASP A 1 137 ? 19.004 6.445 -41.199 1.00 50.56 137 ASP A CA 1
ATOM 1072 C C . ASP A 1 137 ? 18.910 5.086 -40.468 1.00 50.56 137 ASP A C 1
ATOM 1074 O O . ASP A 1 137 ? 19.285 4.034 -40.994 1.00 50.56 137 ASP A O 1
ATOM 1078 N N . TRP A 1 138 ? 18.371 5.088 -39.244 1.00 41.84 138 TRP A N 1
ATOM 1079 C CA . TRP A 1 138 ? 18.165 3.875 -38.433 1.00 41.84 138 TRP A CA 1
ATOM 1080 C C . TRP A 1 138 ? 17.346 2.778 -39.151 1.00 41.84 138 TRP A C 1
ATOM 1082 O O . TRP A 1 138 ? 17.370 1.616 -38.748 1.00 41.84 138 TRP A O 1
ATOM 1092 N N . PHE A 1 139 ? 16.627 3.135 -40.218 1.00 43.22 139 PHE A N 1
ATOM 1093 C CA . PHE A 1 139 ? 15.784 2.254 -41.019 1.00 43.22 139 PHE A CA 1
ATOM 1094 C C . PHE A 1 139 ? 16.377 1.911 -42.396 1.00 43.22 139 PHE A C 1
ATOM 1096 O O . PHE A 1 139 ? 15.726 1.208 -43.168 1.00 43.22 139 PHE A O 1
ATOM 1103 N N . GLY A 1 140 ? 17.600 2.348 -42.714 1.00 44.12 140 GLY A N 1
ATOM 1104 C CA . GLY A 1 140 ? 18.242 2.039 -43.990 1.00 44.12 140 GLY A CA 1
ATOM 1105 C C . GLY A 1 140 ? 17.867 2.972 -45.147 1.00 44.12 140 GLY A C 1
ATOM 1106 O O . GLY A 1 140 ? 18.071 2.594 -46.301 1.00 44.12 140 GLY A O 1
ATOM 1107 N N . HIS A 1 141 ? 17.332 4.170 -44.890 1.00 47.47 141 HIS A N 1
ATOM 1108 C CA . HIS A 1 141 ? 16.991 5.144 -45.935 1.00 47.47 141 HIS A CA 1
ATOM 1109 C C . HIS A 1 141 ? 18.070 6.223 -46.095 1.00 47.47 141 HIS A C 1
ATOM 1111 O O . HIS A 1 141 ? 18.610 6.700 -45.096 1.00 47.47 141 HIS A O 1
ATOM 1117 N N . PRO A 1 142 ? 18.371 6.652 -47.334 1.00 50.09 142 PRO A N 1
ATOM 1118 C CA . PRO A 1 142 ? 19.294 7.753 -47.579 1.00 50.09 142 PRO A CA 1
ATOM 1119 C C . PRO A 1 142 ? 18.691 9.088 -47.112 1.00 50.09 142 PRO A C 1
ATOM 1121 O O . PRO A 1 142 ? 17.573 9.440 -47.493 1.00 50.09 142 PRO A O 1
ATOM 1124 N N . VAL A 1 143 ? 19.440 9.842 -46.304 1.00 54.28 143 VAL A N 1
ATOM 1125 C CA . VAL A 1 143 ? 19.037 11.170 -45.808 1.00 54.28 143 VAL A CA 1
ATOM 1126 C C . VAL A 1 143 ? 19.402 12.251 -46.840 1.00 54.28 143 VAL A C 1
ATOM 1128 O O . VAL A 1 143 ? 20.514 12.262 -47.358 1.00 54.28 143 VAL A O 1
ATOM 1131 N N . ALA A 1 144 ? 18.468 13.155 -47.167 1.00 49.62 144 ALA A N 1
ATOM 1132 C CA . ALA A 1 144 ? 18.689 14.261 -48.113 1.00 49.62 144 ALA A CA 1
ATOM 1133 C C . ALA A 1 144 ? 19.417 15.461 -47.467 1.00 49.62 144 ALA A C 1
ATOM 1135 O O . ALA A 1 144 ? 19.336 15.654 -46.256 1.00 49.62 144 ALA A O 1
ATOM 1136 N N . SER A 1 145 ? 20.088 16.287 -48.282 1.00 52.12 145 SER A N 1
ATOM 1137 C CA . SER A 1 145 ? 21.107 17.247 -47.825 1.00 52.12 145 SER A CA 1
ATOM 1138 C C . SER A 1 145 ? 20.983 18.697 -48.323 1.00 52.12 145 SER A C 1
ATOM 1140 O O . SER A 1 145 ? 20.558 18.937 -49.452 1.00 52.12 145 SER A O 1
ATOM 1142 N N . GLU A 1 146 ? 21.498 19.635 -47.506 1.00 51.16 146 GLU A N 1
ATOM 1143 C CA . GLU A 1 146 ? 21.803 21.039 -47.836 1.00 51.16 146 GLU A CA 1
ATOM 1144 C C . GLU A 1 146 ? 23.318 21.393 -47.954 1.00 51.16 146 GLU A C 1
ATOM 1146 O O . GLU A 1 146 ? 23.6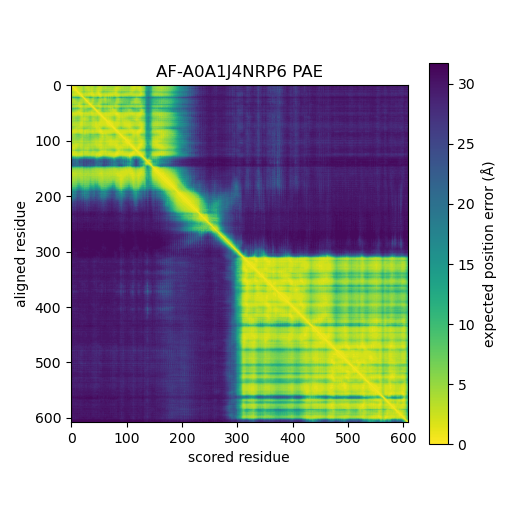65 22.568 -48.084 1.00 51.16 146 GLU A O 1
ATOM 1151 N N . GLY A 1 147 ? 24.253 20.431 -47.966 1.00 62.31 147 GLY A N 1
ATOM 1152 C CA . GLY A 1 147 ? 25.670 20.680 -48.295 1.00 62.31 147 GLY A CA 1
ATOM 1153 C C . GLY A 1 147 ? 26.691 19.642 -47.794 1.00 62.31 147 GLY A C 1
ATOM 1154 O O . GLY A 1 147 ? 26.646 19.201 -46.646 1.00 62.31 147 GLY A O 1
ATOM 1155 N N . PHE A 1 148 ? 27.697 19.352 -48.635 1.00 67.62 148 PHE A N 1
ATOM 1156 C CA . PHE A 1 148 ? 28.707 18.292 -48.445 1.00 67.62 148 PHE A CA 1
ATOM 1157 C C . PHE A 1 148 ? 29.465 18.302 -47.091 1.00 67.62 148 PHE A C 1
ATOM 1159 O O . PHE A 1 148 ? 29.634 17.233 -46.508 1.00 67.62 148 PHE A O 1
ATOM 1166 N N . PRO A 1 149 ? 29.931 19.446 -46.536 1.00 67.12 149 PRO A N 1
ATOM 1167 C CA . PRO A 1 149 ? 30.668 19.445 -45.263 1.00 67.12 149 PRO A CA 1
ATOM 1168 C C . PRO A 1 149 ? 29.791 19.132 -44.042 1.00 67.12 149 PRO A C 1
ATOM 1170 O O . PRO A 1 149 ? 30.263 18.508 -43.093 1.00 67.12 149 PRO A O 1
ATOM 1173 N N . THR A 1 150 ? 28.526 19.564 -44.061 1.00 70.88 150 THR A N 1
ATOM 1174 C CA . THR A 1 150 ? 27.572 19.345 -42.965 1.00 70.88 150 THR A CA 1
ATOM 1175 C C . THR A 1 150 ? 27.192 17.872 -42.885 1.00 70.88 150 THR A C 1
ATOM 1177 O O . THR A 1 150 ? 27.256 17.283 -41.813 1.00 70.88 150 THR A O 1
ATOM 1180 N N . GLU A 1 151 ? 26.877 17.251 -44.022 1.00 72.44 151 GLU A N 1
ATOM 1181 C CA . GLU A 1 151 ? 26.584 15.817 -44.086 1.00 72.44 151 GLU A CA 1
ATOM 1182 C C . GLU A 1 151 ? 27.768 14.951 -43.669 1.00 72.44 151 GLU A C 1
ATOM 1184 O O . GLU A 1 151 ? 27.586 13.985 -42.933 1.00 72.44 151 GLU A O 1
ATOM 1189 N N . LEU A 1 152 ? 28.978 15.296 -44.124 1.00 78.00 152 LEU A N 1
ATOM 1190 C CA . LEU A 1 152 ? 30.187 14.563 -43.766 1.00 78.00 152 LEU A CA 1
ATOM 1191 C C . LEU A 1 152 ? 30.422 14.609 -42.257 1.00 78.00 152 LEU A C 1
ATOM 1193 O O . LEU A 1 152 ? 30.680 13.582 -41.636 1.00 78.00 152 LEU A O 1
ATOM 1197 N N . ARG A 1 153 ? 30.245 15.790 -41.656 1.00 80.88 153 ARG A N 1
ATOM 1198 C CA . ARG A 1 153 ? 30.307 15.949 -40.205 1.00 80.88 153 ARG A CA 1
ATOM 1199 C C . ARG A 1 153 ? 29.273 15.070 -39.506 1.00 80.88 153 ARG A C 1
ATOM 1201 O O . ARG A 1 153 ? 29.626 14.386 -38.554 1.00 80.88 153 ARG A O 1
ATOM 1208 N N . THR A 1 154 ? 28.023 15.079 -39.966 1.00 77.25 154 THR A N 1
ATOM 1209 C CA . THR A 1 154 ? 26.948 14.274 -39.371 1.00 77.25 154 THR A CA 1
ATOM 1210 C C . THR A 1 154 ? 27.207 12.772 -39.512 1.00 77.25 154 THR A C 1
ATOM 1212 O O . THR A 1 154 ? 26.984 12.033 -38.556 1.00 77.25 154 THR A O 1
ATOM 1215 N N . ALA A 1 155 ? 27.707 12.314 -40.662 1.00 78.06 155 ALA A N 1
ATOM 1216 C CA . ALA A 1 155 ? 28.039 10.910 -40.898 1.00 78.06 155 ALA A CA 1
ATOM 1217 C C . ALA A 1 155 ? 29.172 10.428 -39.977 1.00 78.06 155 ALA A C 1
ATOM 1219 O O . ALA A 1 155 ? 29.054 9.383 -39.335 1.00 78.06 155 ALA A O 1
ATOM 1220 N N . ASP A 1 156 ? 30.239 11.215 -39.857 1.00 84.44 156 ASP A N 1
ATOM 1221 C CA . ASP A 1 156 ? 31.382 10.890 -39.004 1.00 84.44 156 ASP A CA 1
ATOM 1222 C C . ASP A 1 156 ? 31.025 10.949 -37.516 1.00 84.44 156 ASP A C 1
ATOM 1224 O O . ASP A 1 156 ? 31.407 10.071 -36.734 1.00 84.44 156 ASP A O 1
ATOM 1228 N N . GLU A 1 157 ? 30.262 11.971 -37.122 1.00 85.00 157 GLU A N 1
ATOM 1229 C CA . GLU A 1 157 ? 29.759 12.123 -35.761 1.00 85.00 157 GLU A CA 1
ATOM 1230 C C . GLU A 1 157 ? 28.865 10.948 -35.375 1.00 85.00 157 GLU A C 1
ATOM 1232 O O . GLU A 1 157 ? 29.014 10.423 -34.276 1.00 85.00 157 GLU A O 1
ATOM 1237 N N . TYR A 1 158 ? 28.007 10.472 -36.280 1.00 80.06 158 TYR A N 1
ATOM 1238 C CA . TYR A 1 158 ? 27.161 9.308 -36.033 1.00 80.06 158 TYR A CA 1
ATOM 1239 C C . TYR A 1 158 ? 27.986 8.059 -35.694 1.00 80.06 158 TYR A C 1
ATOM 1241 O O . TYR A 1 158 ? 27.735 7.418 -34.673 1.00 80.06 158 TYR A O 1
ATOM 1249 N N . VAL A 1 159 ? 29.009 7.737 -36.495 1.00 80.44 159 VAL A N 1
ATOM 1250 C CA . VAL A 1 159 ? 29.844 6.542 -36.276 1.00 80.44 159 VAL A CA 1
ATOM 1251 C C . VAL A 1 159 ? 30.637 6.639 -34.970 1.00 80.44 159 VAL A C 1
ATOM 1253 O O . VAL A 1 159 ? 30.703 5.672 -34.206 1.00 80.44 159 VAL A O 1
ATOM 1256 N N . LEU A 1 160 ? 31.234 7.800 -34.689 1.00 85.44 160 LEU A N 1
ATOM 1257 C CA . LEU A 1 160 ? 32.073 7.992 -33.504 1.00 85.44 160 LEU A CA 1
ATOM 1258 C C . LEU A 1 160 ? 31.240 8.120 -32.218 1.00 85.44 160 LEU A C 1
ATOM 1260 O O . LEU A 1 160 ? 31.598 7.522 -31.202 1.00 85.44 160 LEU A O 1
ATOM 1264 N N . ALA A 1 161 ? 30.109 8.827 -32.252 1.00 81.69 161 ALA A N 1
ATOM 1265 C CA . ALA A 1 161 ? 29.215 8.966 -31.103 1.00 81.69 161 ALA A CA 1
ATOM 1266 C C . ALA A 1 161 ? 28.485 7.653 -30.776 1.00 81.69 161 ALA A C 1
ATOM 1268 O O . ALA A 1 161 ? 28.356 7.305 -29.596 1.00 81.69 161 ALA A O 1
ATOM 1269 N N . ASP A 1 162 ? 28.057 6.884 -31.785 1.00 82.31 162 ASP A N 1
ATOM 1270 C CA . ASP A 1 162 ? 27.502 5.543 -31.568 1.00 82.31 162 ASP A CA 1
ATOM 1271 C C . ASP A 1 162 ? 28.544 4.607 -30.941 1.00 82.31 162 ASP A C 1
ATOM 1273 O O . ASP A 1 162 ? 28.245 3.899 -29.977 1.00 82.31 162 ASP A O 1
ATOM 1277 N N . PHE A 1 163 ? 29.792 4.645 -31.417 1.00 85.88 163 PHE A N 1
ATOM 1278 C CA . PHE A 1 163 ? 30.883 3.863 -30.838 1.00 85.88 163 PHE A CA 1
ATOM 1279 C C . PHE A 1 163 ? 31.115 4.176 -29.347 1.00 85.88 163 PHE A C 1
ATOM 1281 O O . PHE A 1 163 ? 31.194 3.255 -28.522 1.00 85.88 163 PHE A O 1
ATOM 1288 N N . VAL A 1 164 ? 31.169 5.462 -28.979 1.00 85.06 164 VAL A N 1
ATOM 1289 C CA . VAL A 1 164 ? 31.290 5.896 -27.574 1.00 85.06 164 VAL A CA 1
ATOM 1290 C C . VAL A 1 164 ? 30.085 5.417 -26.761 1.00 85.06 164 VAL A C 1
ATOM 1292 O O . VAL A 1 164 ? 30.247 4.854 -25.677 1.00 85.06 164 VAL A O 1
ATOM 1295 N N . SER A 1 165 ? 28.876 5.552 -27.308 1.00 79.06 165 SER A N 1
ATOM 1296 C CA . SER A 1 165 ? 27.630 5.141 -26.650 1.00 79.06 165 SER A CA 1
ATOM 1297 C C . SER A 1 165 ? 27.555 3.625 -26.426 1.00 79.06 165 SER A C 1
ATOM 1299 O O . SER A 1 165 ? 27.183 3.171 -25.342 1.00 79.06 165 SER A O 1
ATOM 1301 N N . ARG A 1 166 ? 27.946 2.808 -27.415 1.00 85.00 166 ARG A N 1
ATOM 1302 C CA . ARG A 1 166 ? 28.079 1.346 -27.270 1.00 85.00 166 ARG A CA 1
ATOM 1303 C C . ARG A 1 166 ? 29.115 0.979 -26.207 1.00 85.00 166 ARG A C 1
ATOM 1305 O O . ARG A 1 166 ? 28.837 0.113 -25.379 1.00 85.00 166 ARG A O 1
ATOM 1312 N N . SER A 1 167 ? 30.252 1.672 -26.180 1.00 82.06 167 SER A N 1
ATOM 1313 C CA . SER A 1 167 ? 31.311 1.451 -25.186 1.00 82.06 167 SER A CA 1
ATOM 1314 C C . SER A 1 167 ? 30.860 1.799 -23.761 1.00 82.06 167 SER A C 1
ATOM 1316 O O . SER A 1 167 ? 31.168 1.067 -22.821 1.00 82.06 167 SER A O 1
ATOM 1318 N N . LEU A 1 168 ? 30.085 2.876 -23.592 1.00 79.94 168 LEU A N 1
ATOM 1319 C CA . LEU A 1 168 ? 29.501 3.262 -22.303 1.00 79.94 168 LEU A CA 1
ATOM 1320 C C . LEU A 1 168 ? 28.472 2.239 -21.814 1.00 79.94 168 LEU A C 1
ATOM 1322 O O . LEU A 1 168 ? 28.531 1.839 -20.655 1.00 79.94 168 LEU A O 1
ATOM 1326 N N . ARG A 1 169 ? 27.580 1.757 -22.691 1.00 79.38 169 ARG A N 1
ATOM 1327 C CA . ARG A 1 169 ? 26.604 0.708 -22.338 1.00 79.38 169 ARG A CA 1
ATOM 1328 C C . ARG A 1 169 ? 27.283 -0.579 -21.873 1.00 79.38 169 ARG A C 1
ATOM 1330 O O . ARG A 1 169 ? 26.920 -1.109 -20.831 1.00 79.38 169 ARG A O 1
ATOM 1337 N N . ALA A 1 170 ? 28.301 -1.042 -22.599 1.00 77.50 170 ALA A N 1
ATOM 1338 C CA . ALA A 1 170 ? 29.075 -2.216 -22.196 1.00 77.50 170 ALA A CA 1
ATOM 1339 C C . ALA A 1 170 ? 29.746 -2.013 -20.826 1.00 77.50 170 ALA A C 1
ATOM 1341 O O . ALA A 1 170 ? 29.720 -2.900 -19.978 1.00 77.50 170 ALA A O 1
ATOM 1342 N N . ARG A 1 171 ? 30.286 -0.812 -20.575 1.00 80.75 171 ARG A N 1
ATOM 1343 C CA . ARG A 1 171 ? 30.909 -0.480 -19.292 1.00 80.75 171 ARG A CA 1
ATOM 1344 C C . ARG A 1 171 ? 29.915 -0.471 -18.129 1.00 80.75 171 ARG A C 1
ATOM 1346 O O . ARG A 1 171 ? 30.287 -0.893 -17.038 1.00 80.75 171 ARG A O 1
ATOM 1353 N N . VAL A 1 172 ? 28.697 0.021 -18.343 1.00 76.88 172 VAL A N 1
ATOM 1354 C CA . VAL A 1 172 ? 27.638 0.009 -17.323 1.00 76.88 172 VAL A CA 1
ATOM 1355 C C . VAL A 1 172 ? 27.271 -1.427 -16.956 1.00 76.88 172 VAL A C 1
ATOM 1357 O O . VAL A 1 172 ? 27.324 -1.757 -15.778 1.00 76.88 172 VAL A O 1
ATOM 1360 N N . LEU A 1 173 ? 27.049 -2.297 -17.947 1.00 76.88 173 LEU A N 1
ATOM 1361 C CA . LEU A 1 173 ? 26.745 -3.716 -17.715 1.00 76.88 173 LEU A CA 1
ATOM 1362 C C . LEU A 1 173 ? 27.847 -4.435 -16.920 1.00 76.88 173 LEU A C 1
ATOM 1364 O O . LEU A 1 173 ? 27.565 -5.214 -16.013 1.00 76.88 173 LEU A O 1
ATOM 1368 N N . ASP A 1 174 ? 29.118 -4.155 -17.221 1.00 78.75 174 ASP A N 1
ATOM 1369 C CA . ASP A 1 174 ? 30.234 -4.714 -16.450 1.00 78.75 174 ASP A CA 1
ATOM 1370 C C . ASP A 1 174 ? 30.250 -4.227 -14.995 1.00 78.75 174 ASP A C 1
ATOM 1372 O O . ASP A 1 174 ? 30.583 -4.991 -14.090 1.00 78.75 174 ASP A O 1
ATOM 1376 N N . LEU A 1 175 ? 29.917 -2.955 -14.755 1.00 79.44 175 LEU A N 1
ATOM 1377 C CA . LEU A 1 175 ? 29.858 -2.394 -13.404 1.00 79.44 175 LEU A CA 1
ATOM 1378 C C . LEU A 1 175 ? 28.675 -2.944 -12.606 1.00 79.44 175 LEU A C 1
ATOM 1380 O O . LEU A 1 175 ? 28.841 -3.225 -11.421 1.00 79.44 175 LEU A O 1
ATOM 1384 N N . GLU A 1 176 ? 27.522 -3.123 -13.248 1.00 80.25 176 GLU A N 1
ATOM 1385 C CA . GLU A 1 176 ? 26.341 -3.758 -12.658 1.00 80.25 176 GLU A CA 1
ATOM 1386 C C . GLU A 1 176 ? 26.662 -5.191 -12.234 1.00 80.25 176 GLU A C 1
ATOM 1388 O O . GLU A 1 176 ? 26.494 -5.528 -11.064 1.00 80.25 176 GLU A O 1
ATOM 1393 N N . ARG A 1 177 ? 27.274 -5.986 -13.119 1.00 84.50 177 ARG A N 1
ATOM 1394 C CA . ARG A 1 177 ? 27.707 -7.352 -12.794 1.00 84.50 177 ARG A CA 1
ATOM 1395 C C . ARG A 1 177 ? 28.672 -7.399 -11.605 1.00 84.50 177 ARG A C 1
ATOM 1397 O O . ARG A 1 177 ? 28.516 -8.225 -10.713 1.00 84.50 177 ARG A O 1
ATOM 1404 N N . ILE A 1 178 ? 29.659 -6.499 -11.555 1.00 84.50 178 ILE A N 1
ATOM 1405 C CA . ILE A 1 178 ? 30.597 -6.419 -10.419 1.00 84.50 178 ILE A CA 1
ATOM 1406 C C . ILE A 1 178 ? 29.865 -6.041 -9.119 1.00 84.50 178 ILE A C 1
ATOM 1408 O O . ILE A 1 178 ? 30.209 -6.540 -8.044 1.00 84.50 178 ILE A O 1
ATOM 1412 N N . ALA A 1 179 ? 28.873 -5.151 -9.191 1.00 78.69 179 ALA A N 1
ATOM 1413 C CA . ALA A 1 179 ? 28.079 -4.752 -8.034 1.00 78.69 179 ALA A CA 1
ATOM 1414 C C . ALA A 1 179 ? 27.206 -5.906 -7.519 1.00 78.69 179 ALA A C 1
ATOM 1416 O O . ALA A 1 179 ? 27.186 -6.145 -6.310 1.00 78.69 179 ALA A O 1
ATOM 1417 N N . GLU A 1 180 ? 26.568 -6.651 -8.424 1.00 77.50 180 GLU A N 1
ATOM 1418 C CA . GLU A 1 180 ? 25.791 -7.853 -8.114 1.00 77.50 180 GLU A CA 1
ATOM 1419 C C . GLU A 1 180 ? 26.664 -8.923 -7.451 1.00 77.50 180 GLU A C 1
ATOM 1421 O O . GLU A 1 180 ? 26.317 -9.413 -6.376 1.00 77.50 180 GLU A O 1
ATOM 1426 N N . GLU A 1 181 ? 27.828 -9.245 -8.026 1.00 82.50 181 GLU A N 1
ATOM 1427 C CA . GLU A 1 181 ? 28.786 -10.204 -7.453 1.00 82.50 181 GLU A CA 1
ATOM 1428 C C . GLU A 1 181 ? 29.207 -9.790 -6.024 1.00 82.50 181 GLU A C 1
ATOM 1430 O O . GLU A 1 181 ? 29.275 -10.617 -5.110 1.00 82.50 181 GLU A O 1
ATOM 1435 N N . ALA A 1 182 ? 29.426 -8.491 -5.786 1.00 78.06 182 ALA A N 1
ATOM 1436 C CA . ALA A 1 182 ? 29.773 -7.967 -4.465 1.00 78.06 182 ALA A CA 1
ATOM 1437 C C . ALA A 1 182 ? 28.598 -7.977 -3.469 1.00 78.06 182 ALA A C 1
ATOM 1439 O O . ALA A 1 182 ? 28.818 -8.072 -2.258 1.00 78.06 182 ALA A O 1
ATOM 1440 N N . GLU A 1 183 ? 27.357 -7.831 -3.932 1.00 72.56 183 GLU A N 1
ATOM 1441 C CA . GLU A 1 183 ? 26.165 -7.938 -3.090 1.00 72.56 183 GLU A CA 1
ATOM 1442 C C . GLU A 1 183 ? 25.909 -9.384 -2.660 1.00 72.56 183 GLU A C 1
ATOM 1444 O O . GLU A 1 183 ? 25.706 -9.624 -1.467 1.00 72.56 183 GLU A O 1
ATOM 1449 N N . HIS A 1 184 ? 26.041 -10.341 -3.584 1.00 73.75 184 HIS A N 1
ATOM 1450 C CA . HIS A 1 184 ? 25.938 -11.772 -3.290 1.00 73.75 184 HIS A CA 1
ATOM 1451 C C . HIS A 1 184 ? 26.954 -12.195 -2.222 1.00 73.75 184 HIS A C 1
ATOM 1453 O O . HIS A 1 184 ? 26.572 -12.761 -1.199 1.00 73.75 184 HIS A O 1
ATOM 1459 N N . ALA A 1 185 ? 28.223 -11.797 -2.368 1.00 79.00 185 ALA A N 1
ATOM 1460 C CA . ALA A 1 185 ? 29.257 -12.092 -1.372 1.00 79.00 185 ALA A CA 1
ATOM 1461 C C . ALA A 1 185 ? 28.949 -11.499 0.022 1.00 79.00 185 ALA A C 1
ATOM 1463 O O . ALA A 1 185 ? 29.289 -12.081 1.054 1.00 79.00 185 ALA A O 1
ATOM 1464 N N . ARG A 1 186 ? 28.289 -10.331 0.089 1.00 74.88 186 ARG A N 1
ATOM 1465 C CA . ARG A 1 186 ? 27.860 -9.729 1.366 1.00 74.88 186 ARG A CA 1
ATOM 1466 C C . ARG A 1 186 ? 26.647 -10.436 1.963 1.00 74.88 186 ARG A C 1
ATOM 1468 O O . ARG A 1 186 ? 26.533 -10.467 3.189 1.00 74.88 186 ARG A O 1
ATOM 1475 N N . ALA A 1 187 ? 25.733 -10.937 1.135 1.00 73.19 187 ALA A N 1
ATOM 1476 C CA . ALA A 1 187 ? 24.567 -11.688 1.582 1.00 73.19 187 ALA A CA 1
ATOM 1477 C C . ALA A 1 187 ? 24.987 -13.024 2.211 1.00 73.19 187 ALA A C 1
ATOM 1479 O O . ALA A 1 187 ? 24.587 -13.292 3.344 1.00 73.19 187 ALA A O 1
ATOM 1480 N N . GLU A 1 188 ? 25.884 -13.766 1.555 1.00 77.94 188 GLU A N 1
ATOM 1481 C CA . GLU A 1 188 ? 26.456 -15.016 2.079 1.00 77.94 188 GLU A CA 1
ATOM 1482 C C . GLU A 1 188 ? 27.130 -14.796 3.445 1.00 77.94 188 GLU A C 1
ATOM 1484 O O . GLU A 1 188 ? 26.795 -15.455 4.429 1.00 77.94 188 GLU A O 1
ATOM 1489 N N . ALA A 1 189 ? 27.979 -13.769 3.573 1.00 76.25 189 ALA A N 1
ATOM 1490 C CA . ALA A 1 189 ? 28.637 -13.456 4.846 1.00 76.25 189 ALA A CA 1
ATOM 1491 C C . ALA A 1 189 ? 27.656 -13.077 5.981 1.00 76.25 189 ALA A C 1
ATOM 1493 O O . ALA A 1 189 ? 27.924 -13.326 7.164 1.00 76.25 189 ALA A O 1
ATOM 1494 N N . ARG A 1 190 ? 26.514 -12.449 5.656 1.00 75.06 190 ARG A N 1
ATOM 1495 C CA . ARG A 1 190 ? 25.459 -12.143 6.641 1.00 75.06 190 ARG A CA 1
ATOM 1496 C C . ARG A 1 190 ? 24.711 -13.402 7.062 1.00 75.06 190 ARG A C 1
ATOM 1498 O O . ARG A 1 190 ? 24.403 -13.522 8.247 1.00 75.06 190 ARG A O 1
ATOM 1505 N N . GLU A 1 191 ? 24.418 -14.302 6.128 1.00 75.50 191 GLU A N 1
ATOM 1506 C CA . GLU A 1 191 ? 23.729 -15.564 6.405 1.00 75.50 191 GLU A CA 1
ATOM 1507 C C . GLU A 1 191 ? 24.555 -16.448 7.345 1.00 75.50 191 GLU A C 1
ATOM 1509 O O . GLU A 1 191 ? 24.037 -16.872 8.381 1.00 75.50 191 GLU A O 1
ATOM 1514 N N . ASP A 1 192 ? 25.859 -16.583 7.089 1.00 78.44 192 ASP A N 1
ATOM 1515 C CA . ASP A 1 192 ? 26.791 -17.289 7.977 1.00 78.44 192 ASP A CA 1
ATOM 1516 C C . ASP A 1 192 ? 26.798 -16.684 9.393 1.00 78.44 192 ASP A C 1
ATOM 1518 O O . ASP A 1 192 ? 26.678 -17.386 10.402 1.00 78.44 192 ASP A O 1
ATOM 1522 N N . THR A 1 193 ? 26.833 -15.350 9.491 1.00 83.69 193 THR A N 1
ATOM 1523 C CA . THR A 1 193 ? 26.802 -14.645 10.785 1.00 83.69 193 THR A CA 1
ATOM 1524 C C . THR A 1 193 ? 25.485 -14.874 11.543 1.00 83.69 193 THR A C 1
ATOM 1526 O O . THR A 1 193 ? 25.470 -14.958 12.777 1.00 83.69 193 THR A O 1
ATOM 1529 N N . LEU A 1 194 ? 24.354 -14.941 10.835 1.00 74.56 194 LEU A N 1
ATOM 1530 C CA . LEU A 1 194 ? 23.043 -15.207 11.430 1.00 74.56 194 LEU A CA 1
ATOM 1531 C C . LEU A 1 194 ? 22.918 -16.666 11.880 1.00 74.56 194 LEU A C 1
ATOM 1533 O O . LEU A 1 194 ? 22.401 -16.912 12.974 1.00 74.56 194 LEU A O 1
ATOM 1537 N N . ALA A 1 195 ? 23.438 -17.611 11.096 1.00 81.56 195 ALA A N 1
ATOM 1538 C CA . ALA A 1 195 ? 23.486 -19.024 11.451 1.00 81.56 195 ALA A CA 1
ATOM 1539 C C . ALA A 1 195 ? 24.287 -19.249 12.747 1.00 81.56 195 ALA A C 1
ATOM 1541 O O . ALA A 1 195 ? 23.810 -19.934 13.660 1.00 81.56 195 ALA A O 1
ATOM 1542 N N . ASP A 1 196 ? 25.438 -18.587 12.894 1.00 84.94 196 ASP A N 1
ATOM 1543 C CA . ASP A 1 196 ? 26.259 -18.653 14.108 1.00 84.94 196 ASP A CA 1
ATOM 1544 C C . ASP A 1 196 ? 25.539 -18.098 15.347 1.00 84.94 196 ASP A C 1
ATOM 1546 O O . ASP A 1 196 ? 25.584 -18.696 16.433 1.00 84.94 196 ASP A O 1
ATOM 1550 N N . ARG A 1 197 ? 24.824 -16.974 15.198 1.00 82.12 197 ARG A N 1
ATOM 1551 C CA . ARG A 1 197 ? 24.030 -16.374 16.286 1.00 82.12 197 ARG A CA 1
ATOM 1552 C C . ARG A 1 197 ? 22.851 -17.254 16.688 1.00 82.12 197 ARG A C 1
ATOM 1554 O O . ARG A 1 197 ? 22.614 -17.429 17.884 1.00 82.12 197 ARG A O 1
ATOM 1561 N N . LEU A 1 198 ? 22.146 -17.844 15.722 1.00 85.00 198 LEU A N 1
ATOM 1562 C CA . LEU A 1 198 ? 21.058 -18.787 15.984 1.00 85.00 198 LEU A CA 1
ATOM 1563 C C . LEU A 1 198 ? 21.582 -20.014 16.744 1.00 85.00 198 LEU A C 1
ATOM 1565 O O . LEU A 1 198 ? 21.008 -20.409 17.759 1.00 85.00 198 LEU A O 1
ATOM 1569 N N . ALA A 1 199 ? 22.710 -20.578 16.304 1.00 87.69 199 ALA A N 1
ATOM 1570 C CA . ALA A 1 199 ? 23.338 -21.713 16.969 1.00 87.69 199 ALA A CA 1
ATOM 1571 C C . ALA A 1 199 ? 23.753 -21.379 18.415 1.00 87.69 199 ALA A C 1
ATOM 1573 O O . ALA A 1 199 ? 23.610 -22.217 19.309 1.00 87.69 199 ALA A O 1
ATOM 1574 N N . ALA A 1 200 ? 24.231 -20.157 18.676 1.00 87.94 200 ALA A N 1
ATOM 1575 C CA . ALA A 1 200 ? 24.531 -19.692 20.030 1.00 87.94 200 ALA A CA 1
ATOM 1576 C C . ALA A 1 200 ? 23.268 -19.571 20.903 1.00 87.94 200 ALA A C 1
ATOM 1578 O O . ALA A 1 200 ? 23.258 -20.085 22.023 1.00 87.94 200 ALA A O 1
ATOM 1579 N N . ALA A 1 201 ? 22.191 -18.983 20.377 1.00 84.06 201 ALA A N 1
ATOM 1580 C CA . ALA A 1 201 ? 20.925 -18.827 21.095 1.00 84.06 201 ALA A CA 1
ATOM 1581 C C . ALA A 1 201 ? 20.267 -20.178 21.433 1.00 84.06 201 ALA A C 1
ATOM 1583 O O . ALA A 1 201 ? 19.736 -20.362 22.530 1.00 84.06 201 ALA A O 1
ATOM 1584 N N . VAL A 1 202 ? 20.340 -21.159 20.524 1.00 90.00 202 VAL A N 1
ATOM 1585 C CA . VAL A 1 202 ? 19.847 -22.523 20.779 1.00 90.00 202 VAL A CA 1
ATOM 1586 C C . VAL A 1 202 ? 20.613 -23.171 21.936 1.00 90.00 202 VAL A C 1
ATOM 1588 O O . VAL A 1 202 ? 19.986 -23.716 22.847 1.00 90.00 202 VAL A O 1
ATOM 1591 N N . ARG A 1 203 ? 21.948 -23.045 21.965 1.00 92.94 203 ARG A N 1
ATOM 1592 C CA . ARG A 1 203 ? 22.773 -23.559 23.073 1.00 92.94 203 ARG A CA 1
ATOM 1593 C C . ARG A 1 203 ? 22.435 -22.888 24.405 1.00 92.94 203 ARG A C 1
ATOM 1595 O O . ARG A 1 203 ? 22.326 -23.575 25.419 1.00 92.94 203 ARG A O 1
ATOM 1602 N N . GLU A 1 204 ? 22.239 -21.572 24.416 1.00 89.25 204 GLU A N 1
ATOM 1603 C CA . GLU A 1 204 ? 21.860 -20.836 25.628 1.00 89.25 204 GLU A CA 1
ATOM 1604 C C . GLU A 1 204 ? 20.484 -21.277 26.148 1.00 89.25 204 GLU A C 1
ATOM 1606 O O . GLU A 1 204 ? 20.323 -21.579 27.334 1.00 89.25 204 GLU A O 1
ATOM 1611 N N . LYS A 1 205 ? 19.501 -21.427 25.252 1.00 93.81 205 LYS A N 1
ATOM 1612 C CA . LYS A 1 205 ? 18.174 -21.952 25.596 1.00 93.81 205 LYS A CA 1
ATOM 1613 C C . LYS A 1 205 ? 18.262 -23.343 26.228 1.00 93.81 205 LYS A C 1
ATOM 1615 O O . LYS A 1 205 ? 17.598 -23.602 27.234 1.00 93.81 205 LYS A O 1
ATOM 1620 N N . GLU A 1 206 ? 19.058 -24.246 25.659 1.00 94.00 206 GLU A N 1
ATOM 1621 C CA . GLU A 1 206 ? 19.243 -25.598 26.198 1.00 94.00 206 GLU A CA 1
ATOM 1622 C C . GLU A 1 206 ? 19.888 -25.582 27.591 1.00 94.00 206 GLU A C 1
ATOM 1624 O O . GLU A 1 206 ? 19.443 -26.310 28.489 1.00 94.00 206 GLU A O 1
ATOM 1629 N N . GLN A 1 207 ? 20.877 -24.709 27.807 1.00 92.81 207 GLN A N 1
ATOM 1630 C CA . GLN A 1 207 ? 21.513 -24.512 29.111 1.00 92.81 207 GLN A CA 1
ATOM 1631 C C . GLN A 1 207 ? 20.517 -23.995 30.156 1.00 92.81 207 GLN A C 1
ATOM 1633 O O . GLN A 1 207 ? 20.420 -24.568 31.245 1.00 92.81 207 GLN A O 1
ATOM 1638 N N . LEU A 1 208 ? 19.718 -22.978 29.819 1.00 93.00 208 LEU A N 1
ATOM 1639 C CA . LEU A 1 208 ? 18.687 -22.431 30.706 1.00 93.00 208 LEU A CA 1
ATOM 1640 C C . LEU A 1 208 ? 17.599 -23.465 31.025 1.00 93.00 208 LEU A C 1
ATOM 1642 O O . LEU A 1 208 ? 17.195 -23.610 32.181 1.00 93.00 208 LEU A O 1
ATOM 1646 N N . ALA A 1 209 ? 17.160 -24.242 30.032 1.00 91.25 209 ALA A N 1
ATOM 1647 C CA . ALA A 1 209 ? 16.186 -25.312 30.233 1.00 91.25 209 ALA A CA 1
ATOM 1648 C C . ALA A 1 209 ? 16.728 -26.419 31.155 1.00 91.25 209 ALA A C 1
ATOM 1650 O O . ALA A 1 209 ? 15.997 -26.952 31.995 1.00 91.25 209 ALA A O 1
ATOM 1651 N N . SER A 1 210 ? 18.013 -26.760 31.029 1.00 92.88 210 SER A N 1
ATOM 1652 C CA . SER A 1 210 ? 18.693 -27.691 31.935 1.00 92.88 210 SER A CA 1
ATOM 1653 C C . SER A 1 210 ? 18.776 -27.137 33.363 1.00 92.88 210 SER A C 1
ATOM 1655 O O . SER A 1 210 ? 18.379 -27.814 34.314 1.00 92.88 210 SER A O 1
ATOM 1657 N N . ALA A 1 211 ? 19.182 -25.873 33.518 1.00 93.12 211 ALA A N 1
ATOM 1658 C CA . ALA A 1 211 ? 19.264 -25.206 34.815 1.00 93.12 211 ALA A CA 1
ATOM 1659 C C . ALA A 1 211 ? 17.898 -25.127 35.518 1.00 93.12 211 ALA A C 1
ATOM 1661 O O . ALA A 1 211 ? 17.800 -25.389 36.720 1.00 93.12 211 ALA A O 1
ATOM 1662 N N . LEU A 1 212 ? 16.831 -24.836 34.768 1.00 94.12 212 LEU A N 1
ATOM 1663 C CA . LEU A 1 212 ? 15.465 -24.777 35.285 1.00 94.12 212 LEU A CA 1
ATOM 1664 C C . LEU A 1 212 ? 14.967 -26.149 35.755 1.00 94.12 212 LEU A C 1
ATOM 1666 O O . LEU A 1 212 ? 14.341 -26.239 36.813 1.00 94.12 212 LEU A O 1
ATOM 1670 N N . ARG A 1 213 ? 15.267 -27.223 35.011 1.00 93.81 213 ARG A N 1
ATOM 1671 C CA . ARG A 1 213 ? 14.977 -28.600 35.447 1.00 93.81 213 ARG A CA 1
ATOM 1672 C C . ARG A 1 213 ? 15.709 -28.926 36.748 1.00 93.81 213 ARG A C 1
ATOM 1674 O O . ARG A 1 213 ? 15.061 -29.273 37.730 1.00 93.81 213 ARG A O 1
ATOM 1681 N N . GLY A 1 214 ? 17.015 -28.664 36.812 1.00 93.06 214 GLY A N 1
ATOM 1682 C CA . GLY A 1 214 ? 17.801 -28.884 38.030 1.00 93.06 214 GLY A CA 1
ATOM 1683 C C . GLY A 1 214 ? 17.363 -28.023 39.226 1.00 93.06 214 GLY A C 1
ATOM 1684 O O . GLY A 1 214 ? 17.525 -28.421 40.380 1.00 93.06 214 GLY A O 1
ATOM 1685 N N . ALA A 1 215 ? 16.799 -26.833 39.001 1.00 89.38 215 ALA A N 1
ATOM 1686 C CA . ALA A 1 215 ? 16.200 -26.026 40.065 1.00 89.38 215 ALA A CA 1
ATOM 1687 C C . ALA A 1 215 ? 14.892 -26.644 40.584 1.00 89.38 215 ALA A C 1
ATOM 1689 O O . ALA A 1 215 ? 14.724 -26.770 41.796 1.00 89.38 215 ALA A O 1
ATOM 1690 N N . ARG A 1 216 ? 14.003 -27.083 39.684 1.00 93.00 216 ARG A N 1
ATOM 1691 C CA . ARG A 1 216 ? 12.735 -27.739 40.046 1.00 93.00 216 ARG A CA 1
ATOM 1692 C C . ARG A 1 216 ? 12.956 -29.036 40.818 1.00 93.00 216 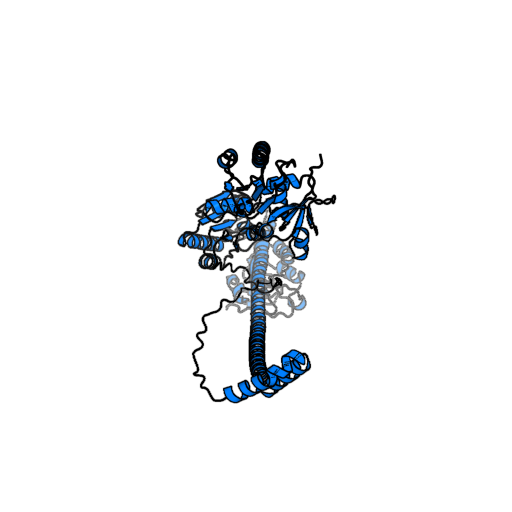ARG A C 1
ATOM 1694 O O . ARG A 1 216 ? 12.309 -29.237 41.841 1.00 93.00 216 ARG A O 1
ATOM 1701 N N . ASP A 1 217 ? 13.918 -29.854 40.400 1.00 93.56 217 ASP A N 1
ATOM 1702 C CA . ASP A 1 217 ? 14.248 -31.100 41.100 1.00 93.56 217 ASP A CA 1
ATOM 1703 C C . ASP A 1 217 ? 14.740 -30.828 42.530 1.00 93.56 217 ASP A C 1
ATOM 1705 O O . ASP A 1 217 ? 14.335 -31.501 43.480 1.00 93.56 217 ASP A O 1
ATOM 1709 N N . ARG A 1 218 ? 15.561 -29.782 42.720 1.00 90.56 218 ARG A N 1
ATOM 1710 C CA . ARG A 1 218 ? 16.009 -29.351 44.055 1.00 90.56 218 ARG A CA 1
ATOM 1711 C C . ARG A 1 218 ? 14.850 -28.877 44.927 1.00 90.56 218 ARG A C 1
ATOM 1713 O O . ARG A 1 218 ? 14.820 -29.224 46.106 1.00 90.56 218 ARG A O 1
ATOM 1720 N N . VAL A 1 219 ? 13.907 -28.122 44.362 1.00 94.25 219 VAL A N 1
ATOM 1721 C CA . VAL A 1 219 ? 12.694 -27.695 45.076 1.00 94.25 219 VAL A CA 1
ATOM 1722 C C . VAL A 1 219 ? 11.880 -28.912 45.513 1.00 94.25 219 VAL A C 1
ATOM 1724 O O . VAL A 1 219 ? 11.584 -29.024 46.698 1.00 94.25 219 VAL A O 1
ATOM 1727 N N . GLY A 1 220 ? 11.634 -29.879 44.624 1.00 89.38 220 GLY A N 1
ATOM 1728 C CA . GLY A 1 220 ? 10.899 -31.100 44.970 1.00 89.38 220 GLY A CA 1
ATOM 1729 C C . GLY A 1 220 ? 11.564 -31.917 46.087 1.00 89.38 220 GLY A C 1
ATOM 1730 O O . GLY A 1 220 ? 10.894 -32.406 46.998 1.00 89.38 220 GLY A O 1
ATOM 1731 N N . VAL A 1 221 ? 12.899 -32.018 46.087 1.00 91.81 221 VAL A N 1
ATOM 1732 C CA . VAL A 1 221 ? 13.650 -32.684 47.169 1.00 91.81 221 VAL A CA 1
ATOM 1733 C C . VAL A 1 221 ? 13.531 -31.928 48.497 1.00 91.81 221 VAL A C 1
ATOM 1735 O O . VAL A 1 221 ? 13.409 -32.554 49.555 1.00 91.81 221 VAL A O 1
ATOM 1738 N N . LEU A 1 222 ? 13.576 -30.594 48.470 1.00 88.62 222 LEU A N 1
ATOM 1739 C CA . LEU A 1 222 ? 13.417 -29.769 49.669 1.00 88.62 222 LEU A CA 1
ATOM 1740 C C . LEU A 1 222 ? 11.996 -29.861 50.228 1.00 88.62 222 LEU A C 1
ATOM 1742 O O . LEU A 1 222 ? 11.845 -30.062 51.430 1.00 88.62 222 LEU A O 1
ATOM 1746 N N . GLU A 1 223 ? 10.974 -29.803 49.377 1.00 88.62 223 GLU A N 1
ATOM 1747 C CA . GLU A 1 223 ? 9.573 -29.992 49.767 1.00 88.62 223 GLU A CA 1
ATOM 1748 C C . GLU A 1 223 ? 9.353 -31.367 50.410 1.00 88.62 223 GLU A C 1
ATOM 1750 O O . GLU A 1 223 ? 8.759 -31.459 51.485 1.00 88.62 223 GLU A O 1
ATOM 1755 N N . ALA A 1 224 ? 9.919 -32.432 49.831 1.00 85.56 224 ALA A N 1
ATOM 1756 C CA . ALA A 1 224 ? 9.855 -33.773 50.411 1.00 85.56 224 ALA A CA 1
ATOM 1757 C C . ALA A 1 224 ? 10.537 -33.854 51.792 1.00 85.56 224 ALA A C 1
ATOM 1759 O O . ALA A 1 224 ? 10.025 -34.508 52.705 1.00 85.56 224 ALA A O 1
ATOM 1760 N N . ARG A 1 225 ? 11.672 -33.165 51.983 1.00 82.12 225 ARG A N 1
ATOM 1761 C CA . ARG A 1 225 ? 12.353 -33.077 53.288 1.00 82.12 225 ARG A CA 1
ATOM 1762 C C . ARG A 1 225 ? 11.554 -32.269 54.305 1.00 82.12 225 ARG A C 1
ATOM 1764 O O . ARG A 1 225 ? 11.483 -32.679 55.461 1.00 82.12 225 ARG A O 1
ATOM 1771 N N . VAL A 1 226 ? 10.941 -31.159 53.897 1.00 85.44 226 VAL A N 1
ATOM 1772 C CA . VAL A 1 226 ? 10.063 -30.360 54.764 1.00 85.44 226 VAL A CA 1
ATOM 1773 C C . VAL A 1 226 ? 8.865 -31.200 55.199 1.00 85.44 226 VAL A C 1
ATOM 1775 O O . VAL A 1 226 ? 8.631 -31.327 56.397 1.00 85.44 226 VAL A O 1
ATOM 1778 N N . ALA A 1 227 ? 8.194 -31.884 54.270 1.00 77.81 227 ALA A N 1
ATOM 1779 C CA . ALA A 1 227 ? 7.082 -32.779 54.584 1.00 77.81 227 ALA A CA 1
ATOM 1780 C C . ALA A 1 227 ? 7.495 -33.924 55.532 1.00 77.81 227 ALA A C 1
ATOM 1782 O O . ALA A 1 227 ? 6.758 -34.274 56.457 1.00 77.81 227 ALA A O 1
ATOM 1783 N N . MET A 1 228 ? 8.698 -34.483 55.359 1.00 79.75 228 MET A N 1
ATOM 1784 C CA . MET A 1 228 ? 9.258 -35.485 56.274 1.00 79.75 228 MET A CA 1
ATOM 1785 C C . MET A 1 228 ? 9.487 -34.912 57.684 1.00 79.75 228 MET A C 1
ATOM 1787 O O . MET A 1 228 ? 9.143 -35.560 58.676 1.00 79.75 228 MET A O 1
ATOM 1791 N N . LEU A 1 229 ? 10.046 -33.702 57.790 1.00 77.88 229 LEU A N 1
ATOM 1792 C CA . LEU A 1 229 ? 10.321 -33.035 59.067 1.00 77.88 229 LEU A CA 1
ATOM 1793 C C . LEU A 1 229 ? 9.034 -32.611 59.788 1.00 77.88 229 LEU A C 1
ATOM 1795 O O . LEU A 1 229 ? 8.919 -32.808 60.998 1.00 77.88 229 LEU A O 1
ATOM 1799 N N . GLU A 1 230 ? 8.038 -32.111 59.060 1.00 72.50 230 GLU A N 1
ATOM 1800 C CA . GLU A 1 230 ? 6.699 -31.820 59.585 1.00 72.50 230 GLU A CA 1
ATOM 1801 C C . GLU A 1 230 ? 5.957 -33.097 60.007 1.00 72.50 230 GLU A C 1
ATOM 1803 O O . GLU A 1 230 ? 5.208 -33.115 60.991 1.00 72.50 230 GLU A O 1
ATOM 1808 N N . GLY A 1 231 ? 6.226 -34.200 59.306 1.00 66.00 231 GLY A N 1
ATOM 1809 C CA . GLY A 1 231 ? 5.765 -35.538 59.640 1.00 66.00 231 GLY A CA 1
ATOM 1810 C C . GLY A 1 231 ? 6.443 -36.148 60.872 1.00 66.00 231 GLY A C 1
ATOM 1811 O O . GLY A 1 231 ? 5.891 -37.095 61.437 1.00 66.00 231 GLY A O 1
ATOM 1812 N N . SER A 1 232 ? 7.578 -35.617 61.335 1.00 63.50 232 SER A N 1
ATOM 1813 C CA . SER A 1 232 ? 8.321 -36.188 62.459 1.00 63.50 232 SER A CA 1
ATOM 1814 C C . SER A 1 232 ? 7.539 -36.103 63.772 1.00 63.50 232 SER A C 1
ATOM 1816 O O . SER A 1 232 ? 7.040 -35.056 64.196 1.00 63.50 232 SER A O 1
ATOM 1818 N N . THR A 1 233 ? 7.481 -37.236 64.470 1.00 57.16 233 THR A N 1
ATOM 1819 C CA . THR A 1 233 ? 6.829 -37.383 65.774 1.00 57.16 233 THR A CA 1
ATOM 1820 C C . THR A 1 233 ? 7.417 -36.463 66.843 1.00 57.16 233 THR A C 1
ATOM 1822 O O . THR A 1 233 ? 6.692 -36.085 67.757 1.00 57.16 233 THR A O 1
ATOM 1825 N N . SER A 1 234 ? 8.683 -36.047 66.718 1.00 59.84 234 SER A N 1
ATOM 1826 C CA . SER A 1 234 ? 9.314 -35.105 67.652 1.00 59.84 234 SER A CA 1
ATOM 1827 C C . SER A 1 234 ? 8.736 -33.689 67.541 1.00 59.84 234 SER A C 1
ATOM 1829 O O . SER A 1 234 ? 8.455 -33.069 68.565 1.00 59.84 234 SER A O 1
ATOM 1831 N N . LEU A 1 235 ? 8.463 -33.201 66.324 1.00 65.69 235 LEU A N 1
ATOM 1832 C CA . LEU A 1 235 ? 7.843 -31.889 66.101 1.00 65.69 235 LEU A CA 1
ATOM 1833 C C . LEU A 1 235 ? 6.360 -31.895 66.509 1.00 65.69 235 LEU A C 1
ATOM 1835 O O . LEU A 1 235 ? 5.869 -30.927 67.090 1.00 65.69 235 LEU A O 1
ATOM 1839 N N . ARG A 1 236 ? 5.651 -33.008 66.266 1.00 62.03 236 ARG A N 1
ATOM 1840 C CA . ARG A 1 236 ? 4.263 -33.212 66.720 1.00 62.03 236 ARG A CA 1
ATOM 1841 C C . ARG A 1 236 ? 4.145 -33.294 68.246 1.00 62.03 236 ARG A C 1
ATOM 1843 O O . ARG A 1 236 ? 3.264 -32.649 68.807 1.00 62.03 236 ARG A O 1
ATOM 1850 N N . MET A 1 237 ? 5.055 -34.002 68.920 1.00 62.12 237 MET A N 1
ATOM 1851 C CA . MET A 1 237 ? 5.138 -34.018 70.388 1.00 62.12 237 MET A CA 1
ATOM 1852 C C . MET A 1 237 ? 5.507 -32.639 70.950 1.00 62.12 237 MET A C 1
ATOM 1854 O O . MET A 1 237 ? 4.889 -32.194 71.913 1.00 62.12 237 MET A O 1
ATOM 1858 N N . GLY A 1 238 ? 6.445 -31.925 70.314 1.00 64.56 238 GLY A N 1
ATOM 1859 C CA . GLY A 1 238 ? 6.806 -30.553 70.681 1.00 64.56 238 GLY A CA 1
ATOM 1860 C C . GLY A 1 238 ? 5.636 -29.572 70.549 1.00 64.56 238 GLY A C 1
ATOM 1861 O O . GLY A 1 238 ? 5.355 -28.827 71.485 1.00 64.56 238 GLY A O 1
ATOM 1862 N N . ARG A 1 239 ? 4.886 -29.613 69.437 1.00 68.81 239 ARG A N 1
ATOM 1863 C CA . ARG A 1 239 ? 3.670 -28.796 69.247 1.00 68.81 239 ARG A CA 1
ATOM 1864 C C . ARG A 1 239 ? 2.577 -29.133 70.265 1.00 68.81 239 ARG A C 1
ATOM 1866 O O . ARG A 1 239 ? 1.964 -28.209 70.792 1.00 68.81 239 ARG A O 1
ATOM 1873 N N . ALA A 1 240 ? 2.364 -30.413 70.578 1.00 64.12 240 ALA A N 1
ATOM 1874 C CA . ALA A 1 240 ? 1.395 -30.836 71.593 1.00 64.12 240 ALA A CA 1
ATOM 1875 C C . ALA A 1 240 ? 1.777 -30.339 73.004 1.00 64.12 240 ALA A C 1
ATOM 1877 O O . ALA A 1 240 ? 0.933 -29.805 73.723 1.00 64.12 240 ALA A O 1
ATOM 1878 N N . LEU A 1 241 ? 3.061 -30.420 73.373 1.00 66.50 241 LEU A N 1
ATOM 1879 C CA . LEU A 1 241 ? 3.578 -29.891 74.641 1.00 66.50 241 LEU A CA 1
ATOM 1880 C C . LEU A 1 241 ? 3.445 -28.363 74.736 1.00 66.50 241 LEU A C 1
ATOM 1882 O O . LEU A 1 241 ? 2.987 -27.845 75.753 1.00 66.50 241 LEU A O 1
ATOM 1886 N N . VAL A 1 242 ? 3.784 -27.631 73.670 1.00 72.50 242 VAL A N 1
ATOM 1887 C CA . VAL A 1 242 ? 3.674 -26.160 73.625 1.00 72.50 242 VAL A CA 1
ATOM 1888 C C . VAL A 1 242 ? 2.211 -25.695 73.655 1.00 72.50 242 VAL A C 1
ATOM 1890 O O . VAL A 1 242 ? 1.890 -24.715 74.329 1.00 72.50 242 VAL A O 1
ATOM 1893 N N . ALA A 1 243 ? 1.302 -26.395 72.971 1.00 65.06 243 ALA A N 1
ATOM 1894 C CA . ALA A 1 243 ? -0.131 -26.092 72.999 1.00 65.06 243 ALA A CA 1
ATOM 1895 C C . ALA A 1 243 ? -0.738 -26.293 74.398 1.00 65.06 243 ALA A C 1
ATOM 1897 O O . ALA A 1 243 ? -1.546 -25.476 74.857 1.00 65.06 243 ALA A O 1
ATOM 1898 N N . ALA A 1 244 ? -0.299 -27.333 75.110 1.00 59.97 244 ALA A N 1
ATOM 1899 C CA . ALA A 1 244 ? -0.696 -27.559 76.491 1.00 59.97 244 ALA A CA 1
ATOM 1900 C C . ALA A 1 244 ? -0.107 -26.522 77.460 1.00 59.97 244 ALA A C 1
ATOM 1902 O O . ALA A 1 244 ? -0.816 -26.067 78.358 1.00 59.97 244 ALA A O 1
ATOM 1903 N N . ALA A 1 245 ? 1.136 -26.082 77.237 1.00 62.53 245 ALA A N 1
ATOM 1904 C CA . ALA A 1 245 ? 1.761 -25.009 78.012 1.00 62.53 245 ALA A CA 1
ATOM 1905 C C . ALA A 1 245 ? 1.049 -23.654 77.826 1.00 62.53 245 ALA A C 1
ATOM 1907 O O . ALA A 1 245 ? 0.901 -22.897 78.783 1.00 62.53 245 ALA A O 1
ATOM 1908 N N . ARG A 1 246 ? 0.544 -23.359 76.618 1.00 62.75 246 ARG A N 1
ATOM 1909 C CA . ARG A 1 246 ? -0.227 -22.133 76.326 1.00 62.75 246 ARG A CA 1
ATOM 1910 C C . ARG A 1 246 ? -1.666 -22.146 76.857 1.00 62.75 246 ARG A C 1
ATOM 1912 O O . ARG A 1 246 ? -2.282 -21.087 76.926 1.00 62.75 246 ARG A O 1
ATOM 1919 N N . SER A 1 247 ? -2.225 -23.303 77.218 1.00 57.81 247 SER A N 1
ATOM 1920 C CA . SER A 1 247 ? -3.624 -23.416 77.664 1.00 57.81 247 SER A CA 1
ATOM 1921 C C . SER A 1 247 ? -3.805 -24.402 78.836 1.00 57.81 247 SER A C 1
ATOM 1923 O O . SER A 1 247 ? -4.481 -25.428 78.710 1.00 57.81 247 SER A O 1
ATOM 1925 N N . PRO A 1 248 ? -3.262 -24.092 80.029 1.00 56.25 248 PRO A N 1
ATOM 1926 C CA . PRO A 1 248 ? -3.063 -25.071 81.103 1.00 56.25 248 PRO A CA 1
ATOM 1927 C C . PRO A 1 248 ? -4.355 -25.718 81.631 1.00 56.25 248 PRO A C 1
ATOM 1929 O O . PRO A 1 248 ? -4.354 -26.897 81.972 1.00 56.25 248 PRO A O 1
ATOM 1932 N N . ARG A 1 249 ? -5.492 -25.004 81.632 1.00 59.12 249 ARG A N 1
ATOM 1933 C CA . ARG A 1 249 ? -6.781 -25.540 82.124 1.00 59.12 249 ARG A CA 1
ATOM 1934 C C . ARG A 1 249 ? -7.478 -26.522 81.167 1.00 59.12 249 ARG A C 1
ATOM 1936 O O . ARG A 1 249 ? -8.302 -27.305 81.623 1.00 59.12 249 ARG A O 1
ATOM 1943 N N . LYS A 1 250 ? -7.178 -26.487 79.861 1.00 56.97 250 LYS A N 1
ATOM 1944 C CA . LYS A 1 250 ? -7.769 -27.389 78.843 1.00 56.97 250 LYS A CA 1
ATOM 1945 C C . LYS A 1 250 ? -6.764 -28.413 78.298 1.00 56.97 250 LYS A C 1
ATOM 1947 O O . LYS A 1 250 ? -7.171 -29.493 77.882 1.00 56.97 250 LYS A O 1
ATOM 1952 N N . GLY A 1 251 ? -5.470 -28.085 78.312 1.00 53.84 251 GLY A N 1
ATOM 1953 C CA . GLY A 1 251 ? -4.391 -28.941 77.818 1.00 53.84 251 GLY A CA 1
ATOM 1954 C C . GLY A 1 251 ? -3.978 -30.053 78.786 1.00 53.84 251 GLY A C 1
ATOM 1955 O O . GLY A 1 251 ? -3.714 -31.165 78.341 1.00 53.84 251 GLY A O 1
ATOM 1956 N N . ALA A 1 252 ? -3.986 -29.805 80.103 1.00 55.44 252 ALA A N 1
ATOM 1957 C CA . ALA A 1 252 ? -3.531 -30.777 81.108 1.00 55.44 252 ALA A CA 1
ATOM 1958 C C . ALA A 1 252 ? -4.404 -32.047 81.189 1.00 55.44 252 ALA A C 1
ATOM 1960 O O . ALA A 1 252 ? -3.904 -33.122 81.509 1.00 55.44 252 ALA A O 1
ATOM 1961 N N . THR A 1 253 ? -5.693 -31.948 80.853 1.00 58.19 253 THR A N 1
ATOM 1962 C CA . THR A 1 253 ? -6.630 -33.085 80.847 1.00 58.19 253 THR A CA 1
ATOM 1963 C C . THR A 1 253 ? -6.613 -33.885 79.541 1.00 58.19 253 THR A C 1
ATOM 1965 O O . THR A 1 253 ? -6.998 -35.051 79.545 1.00 58.19 253 THR A O 1
ATOM 1968 N N . ARG A 1 254 ? -6.150 -33.300 78.425 1.00 56.41 254 ARG A N 1
ATOM 1969 C CA . ARG A 1 254 ? -6.103 -33.953 77.098 1.00 56.41 254 ARG A CA 1
ATOM 1970 C C . ARG A 1 254 ? -4.727 -34.513 76.727 1.00 56.41 254 ARG A C 1
ATOM 1972 O O . ARG A 1 254 ? -4.656 -35.493 75.988 1.00 56.41 254 ARG A O 1
ATOM 1979 N N . LEU A 1 255 ? -3.658 -33.962 77.303 1.00 57.22 255 LEU A N 1
ATOM 1980 C CA . LEU A 1 255 ? -2.262 -34.370 77.092 1.00 57.22 255 LEU A CA 1
ATOM 1981 C C . LEU A 1 255 ? -2.012 -35.885 77.243 1.00 57.22 255 LEU A C 1
ATOM 1983 O O . LEU A 1 255 ? -1.394 -36.469 76.350 1.00 57.22 255 LEU A O 1
ATOM 1987 N N . PRO A 1 256 ? -2.499 -36.557 78.311 1.00 61.19 256 PRO A N 1
ATOM 1988 C CA . PRO A 1 256 ? -2.262 -37.990 78.480 1.00 61.19 256 PRO A CA 1
ATOM 1989 C C . PRO A 1 256 ? -2.950 -38.827 77.391 1.00 61.19 256 PRO A C 1
ATOM 1991 O O . PRO A 1 256 ? -2.379 -39.802 76.908 1.00 61.19 256 PRO A O 1
ATOM 1994 N N . GLY A 1 257 ? -4.152 -38.421 76.962 1.00 60.94 257 GLY A N 1
ATOM 1995 C CA . GLY A 1 257 ? -4.930 -39.108 75.927 1.00 60.94 257 GLY A CA 1
ATOM 1996 C C . GLY A 1 257 ? -4.358 -38.932 74.518 1.00 60.94 257 GLY A C 1
ATOM 1997 O O . GLY A 1 257 ? -4.324 -39.890 73.748 1.00 60.94 257 GLY A O 1
ATOM 1998 N N . GLU A 1 258 ? -3.846 -37.743 74.193 1.00 61.28 258 GLU A N 1
ATOM 1999 C CA . GLU A 1 258 ? -3.228 -37.449 72.892 1.00 61.28 258 GLU A CA 1
ATOM 2000 C C . GLU A 1 258 ? -1.872 -38.157 72.720 1.00 61.28 258 GLU A C 1
ATOM 2002 O O . GLU A 1 258 ? -1.600 -38.729 71.660 1.00 61.28 258 GLU A O 1
ATOM 2007 N N . LEU A 1 259 ? -1.050 -38.213 73.777 1.00 57.91 259 LEU A N 1
ATOM 2008 C CA . LEU A 1 259 ? 0.207 -38.974 73.787 1.00 57.91 259 LEU A CA 1
ATOM 2009 C C . LEU A 1 259 ? -0.038 -40.490 73.719 1.00 57.91 259 LEU A C 1
ATOM 2011 O O . LEU A 1 259 ? 0.644 -41.195 72.970 1.00 57.91 259 LEU A O 1
ATOM 2015 N N . TYR A 1 260 ? -1.050 -40.992 74.437 1.00 57.28 260 TYR A N 1
ATOM 2016 C CA . TYR A 1 260 ? -1.437 -42.405 74.401 1.00 57.28 260 TYR A CA 1
ATOM 2017 C C . TYR A 1 260 ? -2.026 -42.815 73.038 1.00 57.28 260 TYR A C 1
ATOM 2019 O O . TYR A 1 260 ? -1.702 -43.886 72.521 1.00 57.28 260 TYR A O 1
ATOM 2027 N N . GLY A 1 261 ? -2.821 -41.946 72.401 1.00 61.75 261 GLY A N 1
ATOM 2028 C CA . GLY A 1 261 ? -3.353 -42.153 71.049 1.00 61.75 261 GLY A CA 1
ATOM 2029 C C . GLY A 1 261 ? -2.262 -42.213 69.973 1.00 61.75 261 GLY A C 1
ATOM 2030 O O . GLY A 1 261 ? -2.284 -43.108 69.124 1.00 61.75 261 GLY A O 1
ATOM 2031 N N . MET A 1 262 ? -1.253 -41.335 70.053 1.00 60.16 262 MET A N 1
ATOM 2032 C CA . MET A 1 262 ? -0.083 -41.362 69.160 1.00 60.16 262 MET A CA 1
ATOM 2033 C C . MET A 1 262 ? 0.788 -42.614 69.353 1.00 60.16 262 MET A C 1
ATOM 2035 O O . MET A 1 262 ? 1.365 -43.116 68.386 1.00 60.16 262 MET A O 1
ATOM 2039 N N . TRP A 1 263 ? 0.860 -43.154 70.574 1.00 51.91 263 TRP A N 1
ATOM 2040 C CA . TRP A 1 263 ? 1.608 -44.377 70.875 1.00 51.91 263 TRP A CA 1
ATOM 2041 C C . TRP A 1 263 ? 0.871 -45.652 70.421 1.00 51.91 263 TRP A C 1
ATOM 2043 O O . TRP A 1 263 ? 1.498 -46.576 69.898 1.00 51.91 263 TRP A O 1
ATOM 2053 N N . ARG A 1 264 ? -0.467 -45.695 70.528 1.00 52.41 264 ARG A N 1
ATOM 2054 C CA . ARG A 1 264 ? -1.282 -46.868 70.146 1.00 52.41 264 ARG A CA 1
ATOM 2055 C C . ARG A 1 264 ? -1.613 -46.943 68.648 1.00 52.41 264 ARG A C 1
ATOM 2057 O O . ARG A 1 264 ? -1.797 -48.042 68.127 1.00 52.41 264 ARG A O 1
ATOM 2064 N N . GLY A 1 265 ? -1.616 -45.811 67.937 1.00 50.28 265 GLY A N 1
ATOM 2065 C CA . GLY A 1 265 ? -1.833 -45.743 66.483 1.00 50.28 265 GLY A CA 1
ATOM 2066 C C . GLY A 1 265 ? -0.747 -46.420 65.632 1.00 50.28 265 GLY A C 1
ATOM 2067 O O . GLY A 1 265 ? -0.937 -46.616 64.437 1.00 50.28 265 GLY A O 1
ATOM 2068 N N . ARG A 1 266 ? 0.374 -46.846 66.235 1.00 48.97 266 ARG A N 1
ATOM 2069 C CA . ARG A 1 266 ? 1.496 -47.511 65.547 1.00 48.97 266 ARG A CA 1
ATOM 2070 C C . ARG A 1 266 ? 1.229 -48.988 65.180 1.00 48.97 266 ARG A C 1
ATOM 2072 O O . ARG A 1 266 ? 2.076 -49.607 64.546 1.00 48.97 266 ARG A O 1
ATOM 2079 N N . ARG A 1 267 ? 0.082 -49.583 65.550 1.00 43.19 267 ARG A N 1
ATOM 2080 C CA . ARG A 1 267 ? -0.198 -51.023 65.320 1.00 43.19 267 ARG A CA 1
ATOM 2081 C C . ARG A 1 267 ? -1.412 -51.371 64.446 1.00 43.19 267 ARG A C 1
ATOM 2083 O O . ARG A 1 267 ? -1.697 -52.556 64.295 1.00 43.19 267 ARG A O 1
ATOM 2090 N N . ALA A 1 268 ? -2.087 -50.409 63.814 1.00 38.00 268 ALA A N 1
ATOM 2091 C CA . ALA A 1 268 ? -3.211 -50.697 62.915 1.00 38.00 268 ALA A CA 1
ATOM 2092 C C . ALA A 1 268 ? -2.910 -50.284 61.461 1.00 38.00 268 ALA A C 1
ATOM 2094 O O . ALA A 1 268 ? -2.702 -49.114 61.163 1.00 38.00 268 ALA A O 1
ATOM 2095 N N . LYS A 1 269 ? -2.881 -51.299 60.587 1.00 37.66 269 LYS A N 1
ATOM 2096 C CA . LYS A 1 269 ? -2.776 -51.284 59.117 1.00 37.66 269 LYS A CA 1
ATOM 2097 C C . LYS A 1 269 ? -3.332 -50.025 58.428 1.00 37.66 269 LYS A C 1
ATOM 2099 O O . LYS A 1 269 ? -4.532 -49.777 58.497 1.00 37.66 269 LYS A O 1
ATOM 2104 N N . SER A 1 270 ? -2.516 -49.389 57.586 1.00 32.62 270 SER A N 1
ATOM 2105 C CA . SER A 1 270 ? -2.980 -48.660 56.400 1.00 32.62 270 SER A CA 1
ATOM 2106 C C . SER A 1 270 ? -2.575 -49.425 55.132 1.00 32.62 270 SER A C 1
ATOM 2108 O O . SER A 1 270 ? -1.399 -49.636 54.844 1.00 32.62 270 SER A O 1
ATOM 2110 N N . ARG A 1 271 ? -3.591 -49.891 54.394 1.00 33.34 271 ARG A N 1
ATOM 2111 C CA . ARG A 1 271 ? -3.505 -50.286 52.977 1.00 33.34 271 ARG A CA 1
ATOM 2112 C C . ARG A 1 271 ? -3.131 -49.044 52.152 1.00 33.34 271 ARG A C 1
ATOM 2114 O O . ARG A 1 271 ? -3.676 -47.982 52.453 1.00 33.34 271 ARG A O 1
ATOM 2121 N N . PRO A 1 272 ? -2.330 -49.149 51.080 1.00 34.44 272 PRO A N 1
ATOM 2122 C CA . PRO A 1 272 ? -2.293 -48.111 50.063 1.00 34.44 272 PRO A CA 1
ATOM 2123 C C . PRO A 1 272 ? -3.545 -48.251 49.189 1.00 34.44 272 PRO A C 1
ATOM 2125 O O . PRO A 1 272 ? -3.691 -49.216 48.440 1.00 34.44 272 PRO A O 1
ATOM 2128 N N . GLY A 1 273 ? -4.473 -47.309 49.348 1.00 30.92 273 GLY A N 1
ATOM 2129 C CA . GLY A 1 273 ? -5.466 -46.967 48.337 1.00 30.92 273 GLY A CA 1
ATOM 2130 C C . GLY A 1 273 ? -4.872 -45.933 47.376 1.00 30.92 273 GLY A C 1
ATOM 2131 O O . GLY A 1 273 ? -4.163 -45.024 47.795 1.00 30.92 273 GLY A O 1
ATOM 2132 N N . THR A 1 274 ? -5.148 -46.151 46.100 1.00 34.94 274 THR A N 1
ATOM 2133 C CA . THR A 1 274 ? -4.841 -45.423 44.858 1.00 34.94 274 THR A CA 1
ATOM 2134 C C . THR A 1 274 ? -4.784 -43.886 44.938 1.00 34.94 274 THR A C 1
ATOM 2136 O O . THR A 1 274 ? -5.635 -43.294 45.600 1.00 34.94 274 THR A O 1
ATOM 2139 N N . PRO A 1 275 ? -3.949 -43.208 44.122 1.00 37.12 275 PRO A N 1
ATOM 2140 C CA . PRO A 1 275 ? -4.263 -41.877 43.626 1.00 37.12 275 PRO A CA 1
ATOM 2141 C C . PRO A 1 275 ? -4.803 -41.962 42.189 1.00 37.12 275 PRO A C 1
ATOM 2143 O O . PRO A 1 275 ? -4.064 -42.201 41.237 1.00 37.12 275 PRO A O 1
ATOM 2146 N N . ALA A 1 276 ? -6.110 -41.749 42.038 1.00 33.44 276 ALA A N 1
ATOM 2147 C CA . ALA A 1 276 ? -6.688 -41.281 40.786 1.00 33.44 276 ALA A CA 1
ATOM 2148 C C . ALA A 1 276 ? -6.495 -39.757 40.741 1.00 33.44 276 ALA A C 1
ATOM 2150 O O . ALA A 1 276 ? -7.191 -39.019 41.436 1.00 33.44 276 ALA A O 1
ATOM 2151 N N . ALA A 1 277 ? -5.518 -39.292 39.965 1.00 32.22 277 ALA A N 1
ATOM 2152 C CA . ALA A 1 277 ? -5.392 -37.886 39.606 1.00 32.22 277 ALA A CA 1
ATOM 2153 C C . ALA A 1 277 ? -6.173 -37.660 38.305 1.00 32.22 277 ALA A C 1
ATOM 2155 O O . ALA A 1 277 ? -5.694 -37.974 37.219 1.00 32.22 277 ALA A O 1
ATOM 2156 N N . GLY A 1 278 ? -7.402 -37.156 38.429 1.00 33.53 278 GLY A N 1
ATOM 2157 C CA . GLY A 1 278 ? -8.086 -36.506 37.314 1.00 33.53 278 GLY A CA 1
ATOM 2158 C C . GLY A 1 278 ? -7.386 -35.181 36.969 1.00 33.53 278 GLY A C 1
ATOM 2159 O O . GLY A 1 278 ? -6.804 -34.554 37.862 1.00 33.53 278 GLY A O 1
ATOM 2160 N N . PRO A 1 279 ? -7.416 -34.742 35.701 1.00 32.75 279 PRO A N 1
ATOM 2161 C CA . PRO A 1 279 ? -6.778 -33.504 35.279 1.00 32.75 279 PRO A CA 1
ATOM 2162 C C . PRO A 1 279 ? -7.518 -32.321 35.903 1.00 32.75 279 PRO A C 1
ATOM 2164 O O . PRO A 1 279 ? -8.662 -32.017 35.569 1.00 32.75 279 PRO A O 1
ATOM 2167 N N . ARG A 1 280 ? -6.859 -31.653 36.848 1.00 29.11 280 ARG A N 1
ATOM 2168 C CA . ARG A 1 280 ? -7.318 -30.379 37.387 1.00 29.11 280 ARG A CA 1
ATOM 2169 C C . ARG A 1 280 ? -6.924 -29.299 36.385 1.00 29.11 280 ARG A C 1
ATOM 2171 O O . ARG A 1 280 ? -5.739 -29.059 36.171 1.00 29.11 280 ARG A O 1
ATOM 2178 N N . ALA A 1 281 ? -7.940 -28.707 35.765 1.00 32.75 281 ALA A N 1
ATOM 2179 C CA . ALA A 1 281 ? -7.830 -27.561 34.881 1.00 32.75 281 ALA A CA 1
ATOM 2180 C C . ALA A 1 281 ? -6.950 -26.470 35.510 1.00 32.75 281 ALA A C 1
ATOM 2182 O O . ALA A 1 281 ? -7.144 -26.071 36.662 1.00 32.75 281 ALA A O 1
ATOM 2183 N N . VAL A 1 282 ? -5.965 -26.027 34.735 1.00 34.72 282 VAL A N 1
ATOM 2184 C CA . VAL A 1 282 ? -5.139 -24.860 35.029 1.00 34.72 282 VAL A CA 1
ATOM 2185 C C . VAL A 1 282 ? -6.026 -23.622 34.845 1.00 34.72 282 VAL A C 1
ATOM 2187 O O . VAL A 1 282 ? -6.661 -23.509 33.797 1.00 34.72 282 VAL A O 1
ATOM 2190 N N . PRO A 1 283 ? -6.106 -22.690 35.810 1.00 31.97 283 PRO A N 1
ATOM 2191 C CA . PRO A 1 283 ? -6.673 -21.378 35.539 1.00 31.97 283 PRO A CA 1
ATOM 2192 C C . PRO A 1 283 ? -5.727 -20.659 34.575 1.00 31.97 283 PRO A C 1
ATOM 2194 O O . PRO A 1 283 ? -4.552 -20.471 34.896 1.00 31.97 283 PRO A O 1
ATOM 2197 N N . ALA A 1 284 ? -6.232 -20.292 33.398 1.00 31.56 284 ALA A N 1
ATOM 2198 C CA . ALA A 1 284 ? -5.538 -19.423 32.461 1.00 31.56 284 ALA A CA 1
ATOM 2199 C C . ALA A 1 284 ? -5.201 -18.104 33.171 1.00 31.56 284 ALA A C 1
ATOM 2201 O O . ALA A 1 284 ? -6.083 -17.327 33.536 1.00 31.56 284 ALA A O 1
ATOM 2202 N N . ALA A 1 285 ? -3.912 -17.902 33.433 1.00 30.25 285 ALA A N 1
ATOM 2203 C CA . ALA A 1 285 ? -3.378 -16.614 33.833 1.00 30.25 285 ALA A CA 1
ATOM 2204 C C . ALA A 1 285 ? -3.235 -15.739 32.574 1.00 30.25 285 ALA A C 1
ATOM 2206 O O . ALA A 1 285 ? -2.911 -16.273 31.512 1.00 30.25 285 ALA A O 1
ATOM 2207 N N . PRO A 1 286 ? -3.485 -14.425 32.682 1.00 33.41 286 PRO A N 1
ATOM 2208 C CA . PRO A 1 286 ? -3.626 -13.536 31.538 1.00 33.41 286 PRO A CA 1
ATOM 2209 C C . PRO A 1 286 ? -2.295 -13.371 30.805 1.00 33.41 286 PRO A C 1
ATOM 2211 O O . PRO A 1 286 ? -1.250 -13.162 31.433 1.00 33.41 286 PRO A O 1
ATOM 2214 N N . GLU A 1 287 ? -2.357 -13.443 29.477 1.00 27.84 287 GLU A N 1
ATOM 2215 C CA . GLU A 1 287 ? -1.267 -13.087 28.577 1.00 27.84 287 GLU A CA 1
ATOM 2216 C C . GLU A 1 287 ? -0.885 -11.626 28.825 1.00 27.84 287 GLU A C 1
ATOM 2218 O O . GLU A 1 287 ? -1.597 -10.685 28.480 1.00 27.84 287 GLU A O 1
ATOM 2223 N N . ARG A 1 288 ? 0.243 -11.433 29.508 1.00 28.98 288 ARG A N 1
ATOM 2224 C CA . ARG A 1 288 ? 0.907 -10.137 29.574 1.00 28.98 288 ARG A CA 1
ATOM 2225 C C . ARG A 1 288 ? 1.654 -9.952 28.266 1.00 28.98 288 ARG A C 1
ATOM 2227 O O . ARG A 1 288 ? 2.554 -10.736 27.967 1.00 28.98 288 ARG A O 1
ATOM 2234 N N . GLY A 1 289 ? 1.265 -8.912 27.534 1.00 31.52 289 GLY A N 1
ATOM 2235 C CA . GLY A 1 289 ? 1.929 -8.451 26.327 1.00 31.52 289 GLY A CA 1
ATOM 2236 C C . GLY A 1 289 ? 3.435 -8.318 26.531 1.00 31.52 289 GLY A C 1
ATOM 2237 O O . GLY A 1 289 ? 3.908 -7.705 27.492 1.00 31.52 289 GLY A O 1
ATOM 2238 N N . LEU A 1 290 ? 4.178 -8.927 25.615 1.00 28.06 290 LEU A N 1
ATOM 2239 C CA . LEU A 1 290 ? 5.579 -8.612 25.403 1.00 28.06 290 LEU A CA 1
ATOM 2240 C C . LEU A 1 290 ? 5.644 -7.380 24.488 1.00 28.06 290 LEU A C 1
ATOM 2242 O O . LEU A 1 290 ? 4.914 -7.333 23.497 1.00 28.06 290 LEU A O 1
ATOM 2246 N N . PRO A 1 291 ? 6.485 -6.385 24.804 1.00 32.00 291 PRO A N 1
ATOM 2247 C CA . PRO A 1 291 ? 6.657 -5.211 23.965 1.00 32.00 291 PRO A CA 1
ATOM 2248 C C . PRO A 1 291 ? 7.254 -5.611 22.612 1.00 32.00 291 PRO A C 1
ATOM 2250 O O . PRO A 1 291 ? 8.262 -6.316 22.545 1.00 32.00 291 PRO A O 1
ATOM 2253 N N . THR A 1 292 ? 6.618 -5.132 21.545 1.00 32.31 292 THR A N 1
ATOM 2254 C CA . THR A 1 292 ? 7.097 -5.122 20.162 1.00 32.31 292 THR A CA 1
ATOM 2255 C C . THR A 1 292 ? 8.433 -4.388 20.087 1.00 32.31 292 THR A C 1
ATOM 2257 O O . THR A 1 292 ? 8.494 -3.166 19.964 1.00 32.31 292 THR A O 1
ATOM 2260 N N . ALA A 1 293 ? 9.523 -5.144 20.182 1.00 31.38 293 ALA A N 1
ATOM 2261 C CA . ALA A 1 293 ? 10.825 -4.692 19.730 1.00 31.38 293 ALA A CA 1
ATOM 2262 C C . ALA A 1 293 ? 10.818 -4.740 18.198 1.00 31.38 293 ALA A C 1
ATOM 2264 O O . ALA A 1 293 ? 10.643 -5.806 17.611 1.00 31.38 293 ALA A O 1
ATOM 2265 N N . ALA A 1 294 ? 10.953 -3.569 17.577 1.00 37.66 294 ALA A N 1
ATOM 2266 C CA . ALA A 1 294 ? 11.158 -3.407 16.147 1.00 37.66 294 ALA A CA 1
ATOM 2267 C C . ALA A 1 294 ? 12.362 -4.252 15.701 1.00 37.66 294 ALA A C 1
ATOM 2269 O O . ALA A 1 294 ? 13.503 -3.966 16.072 1.00 37.66 294 ALA A O 1
ATOM 2270 N N . ASP A 1 295 ? 12.086 -5.317 14.949 1.00 28.27 295 ASP A N 1
ATOM 2271 C CA . ASP A 1 295 ? 13.100 -6.196 14.379 1.00 28.27 295 ASP A CA 1
ATOM 2272 C C . ASP A 1 295 ? 13.399 -5.733 12.950 1.00 28.27 295 ASP A C 1
ATOM 2274 O O . ASP A 1 295 ? 12.758 -6.118 11.976 1.00 28.27 295 ASP A O 1
ATOM 2278 N N . ASP A 1 296 ? 14.359 -4.817 12.859 1.00 31.80 296 ASP A N 1
ATOM 2279 C CA . ASP A 1 296 ? 14.729 -4.064 11.657 1.00 31.80 296 ASP A CA 1
ATOM 2280 C C . ASP A 1 296 ? 15.676 -4.842 10.719 1.00 31.80 296 ASP A C 1
ATOM 2282 O O . ASP A 1 296 ? 16.490 -4.265 9.994 1.00 31.80 296 ASP A O 1
ATOM 2286 N N . ARG A 1 297 ? 15.673 -6.180 10.767 1.00 32.94 297 ARG A N 1
ATOM 2287 C CA . ARG A 1 297 ? 16.642 -7.000 10.025 1.00 32.94 297 ARG A CA 1
ATOM 2288 C C . ARG A 1 297 ? 16.045 -8.326 9.576 1.00 32.94 297 ARG A C 1
ATOM 2290 O O . ARG A 1 297 ? 16.164 -9.303 10.300 1.00 32.94 297 ARG A O 1
ATOM 2297 N N . LEU A 1 298 ? 15.480 -8.336 8.361 1.00 31.39 298 LEU A N 1
ATOM 2298 C CA . LEU A 1 298 ? 15.505 -9.405 7.338 1.00 31.39 298 LEU A CA 1
ATOM 2299 C C . LEU A 1 298 ? 14.466 -9.073 6.241 1.00 31.39 298 LEU A C 1
ATOM 2301 O O . LEU A 1 298 ? 13.289 -8.885 6.536 1.00 31.39 298 LEU A O 1
ATOM 2305 N N . HIS A 1 299 ? 14.883 -9.030 4.969 1.00 35.72 299 HIS A N 1
ATOM 2306 C CA . HIS A 1 299 ? 14.046 -8.747 3.784 1.00 35.72 299 HIS A CA 1
ATOM 2307 C C . HIS A 1 299 ? 13.099 -9.913 3.412 1.00 35.72 299 HIS A C 1
ATOM 2309 O O . HIS A 1 299 ? 13.040 -10.353 2.269 1.00 35.72 299 HIS A O 1
ATOM 2315 N N . LEU A 1 300 ? 12.362 -10.440 4.391 1.00 38.03 300 LEU A N 1
ATOM 2316 C CA . LEU A 1 300 ? 11.328 -11.473 4.234 1.00 38.03 300 LEU A CA 1
ATOM 2317 C C . LEU A 1 300 ? 10.035 -11.085 4.982 1.00 38.03 300 LEU A C 1
ATOM 2319 O O . LEU A 1 300 ? 9.258 -11.944 5.395 1.00 38.03 300 LEU A O 1
ATOM 2323 N N . SER A 1 301 ? 9.812 -9.783 5.169 1.00 32.44 301 SER A N 1
ATOM 2324 C CA . SER A 1 301 ? 8.777 -9.184 6.023 1.00 32.44 301 SER A CA 1
ATOM 2325 C C . SER A 1 301 ? 7.346 -9.207 5.465 1.00 32.44 301 SER A C 1
ATOM 2327 O O . SER A 1 301 ? 6.436 -8.737 6.137 1.00 32.44 301 SER A O 1
ATOM 2329 N N . TYR A 1 302 ? 7.096 -9.822 4.306 1.00 37.19 302 TYR A N 1
ATOM 2330 C CA . TYR A 1 302 ? 5.742 -9.996 3.764 1.00 37.19 302 TYR A CA 1
ATOM 2331 C C . TYR A 1 302 ? 5.394 -11.478 3.589 1.00 37.19 302 TYR A C 1
ATOM 2333 O O . TYR A 1 302 ? 5.181 -11.970 2.486 1.00 37.19 302 TYR A O 1
ATOM 2341 N N . ARG A 1 303 ? 5.335 -12.227 4.697 1.00 37.03 303 ARG A N 1
ATOM 2342 C CA . ARG A 1 303 ? 4.667 -13.538 4.730 1.00 37.03 303 ARG A CA 1
ATOM 2343 C C . ARG A 1 303 ? 3.361 -13.432 5.504 1.00 37.03 303 ARG A C 1
ATOM 2345 O O . ARG A 1 303 ? 3.307 -13.748 6.688 1.00 37.03 303 ARG A O 1
ATOM 2352 N N . ALA A 1 304 ? 2.298 -13.046 4.810 1.00 39.47 304 ALA A N 1
ATOM 2353 C CA . ALA A 1 304 ? 0.934 -13.251 5.276 1.00 39.47 304 ALA A CA 1
ATOM 2354 C C . ALA A 1 304 ? 0.521 -14.725 5.092 1.00 39.47 304 ALA A C 1
ATOM 2356 O O . ALA A 1 304 ? -0.376 -15.042 4.326 1.00 39.47 304 ALA A O 1
ATOM 2357 N N . LEU A 1 305 ? 1.170 -15.668 5.781 1.00 41.88 305 LEU A N 1
ATOM 2358 C CA . LEU A 1 305 ? 0.573 -16.998 5.956 1.00 41.88 305 LEU A CA 1
ATOM 2359 C C . LEU A 1 305 ? -0.491 -16.883 7.054 1.00 41.88 305 LEU A C 1
ATOM 2361 O O . LEU A 1 305 ? -0.238 -17.180 8.220 1.00 41.88 305 LEU A O 1
ATOM 2365 N N . SER A 1 306 ? -1.679 -16.404 6.685 1.00 41.28 306 SER A N 1
ATOM 2366 C CA . SER A 1 306 ? -2.830 -16.338 7.588 1.00 41.28 306 SER A CA 1
ATOM 2367 C C . SER A 1 306 ? -3.448 -17.730 7.735 1.00 41.28 306 SER A C 1
ATOM 2369 O O . SER A 1 306 ? -4.405 -18.076 7.055 1.00 41.28 306 SER A O 1
ATOM 2371 N N . ALA A 1 307 ? -2.899 -18.544 8.639 1.00 39.28 307 ALA A N 1
ATOM 2372 C CA . ALA A 1 307 ? -3.482 -19.828 9.053 1.00 39.28 307 ALA A CA 1
ATOM 2373 C C . ALA A 1 307 ? -4.545 -19.672 10.172 1.00 39.28 307 ALA A C 1
ATOM 2375 O O . ALA A 1 307 ? -4.769 -20.598 10.952 1.00 39.28 307 ALA A O 1
ATOM 2376 N N . GLY A 1 308 ? -5.161 -18.488 10.286 1.00 43.84 308 GLY A N 1
ATOM 2377 C CA . GLY A 1 308 ? -6.204 -18.145 11.262 1.00 43.84 308 GLY A CA 1
ATOM 2378 C C . GLY A 1 308 ? -7.560 -17.851 10.601 1.00 43.84 308 GLY A C 1
ATOM 2379 O O . GLY A 1 308 ? -7.655 -17.885 9.373 1.00 43.84 308 GLY A O 1
ATOM 2380 N N . PRO A 1 309 ? -8.622 -17.569 11.384 1.00 50.84 309 PRO A N 1
ATOM 2381 C CA . PRO A 1 309 ? -9.904 -17.120 10.839 1.00 50.84 309 PRO A CA 1
ATOM 2382 C C . PRO A 1 309 ? -9.685 -15.886 9.953 1.00 50.84 309 PRO A C 1
ATOM 2384 O O . PRO A 1 309 ? -9.029 -14.943 10.384 1.00 50.84 309 PRO A O 1
ATOM 2387 N N . ARG A 1 310 ? -10.211 -15.893 8.721 1.00 64.62 310 ARG A N 1
ATOM 2388 C CA . ARG A 1 310 ? -10.145 -14.740 7.809 1.00 64.62 310 ARG A CA 1
ATOM 2389 C C . ARG A 1 310 ? -11.162 -13.688 8.241 1.00 64.62 310 ARG A C 1
ATOM 2391 O O . ARG A 1 310 ? -12.289 -13.666 7.758 1.00 64.62 310 ARG A O 1
ATOM 2398 N N . ASP A 1 311 ? -10.770 -12.869 9.203 1.00 77.62 311 ASP A N 1
ATOM 2399 C CA . ASP A 1 311 ? -11.553 -11.752 9.737 1.00 77.62 311 ASP A CA 1
ATOM 2400 C C . ASP A 1 311 ? -11.334 -10.442 8.964 1.00 77.62 311 ASP A C 1
ATOM 2402 O O . ASP A 1 311 ? -12.071 -9.477 9.157 1.00 77.62 311 ASP A O 1
ATOM 2406 N N . ARG A 1 312 ? -10.347 -10.415 8.063 1.00 85.19 312 ARG A N 1
ATOM 2407 C CA . ARG A 1 312 ? -9.961 -9.253 7.258 1.00 85.19 312 ARG A CA 1
ATOM 2408 C C . ARG A 1 312 ? -9.771 -9.631 5.795 1.00 85.19 312 ARG A C 1
ATOM 2410 O O . ARG A 1 312 ? -9.367 -10.750 5.487 1.00 85.19 312 ARG A O 1
ATOM 2417 N N . LEU A 1 313 ? -10.007 -8.657 4.918 1.00 90.25 313 LEU A N 1
ATOM 2418 C CA . LEU A 1 313 ? -9.719 -8.739 3.487 1.00 90.25 313 LEU A CA 1
ATOM 2419 C C . LEU A 1 313 ? -8.230 -9.039 3.249 1.00 90.25 313 LEU A C 1
ATOM 2421 O O . LEU A 1 313 ? -7.369 -8.338 3.782 1.00 90.25 313 LEU A O 1
ATOM 2425 N N . VAL A 1 314 ? -7.927 -10.031 2.413 1.00 91.31 314 VAL A N 1
ATOM 2426 C CA . VAL A 1 314 ? -6.567 -10.395 1.995 1.00 91.31 314 VAL A CA 1
ATOM 2427 C C . VAL A 1 314 ? -6.345 -9.993 0.538 1.00 91.31 314 VAL A C 1
ATOM 2429 O O . VAL A 1 314 ? -6.961 -10.542 -0.375 1.00 91.31 314 VAL A O 1
ATOM 2432 N N . VAL A 1 315 ? -5.429 -9.054 0.308 1.00 93.81 315 VAL A N 1
ATOM 2433 C CA . VAL A 1 315 ? -5.098 -8.515 -1.016 1.00 93.81 315 VAL A CA 1
ATOM 2434 C C . VAL A 1 315 ? -3.692 -8.938 -1.417 1.00 93.81 315 VAL A C 1
ATOM 2436 O O . VAL A 1 315 ? -2.721 -8.598 -0.745 1.00 93.81 315 VAL A O 1
ATOM 2439 N N . ALA A 1 316 ? -3.569 -9.618 -2.553 1.00 94.44 316 ALA A N 1
ATOM 2440 C CA . ALA A 1 316 ? -2.295 -9.792 -3.241 1.00 94.44 316 ALA A CA 1
ATOM 2441 C C . ALA A 1 316 ? -2.174 -8.715 -4.324 1.00 94.44 316 ALA A C 1
ATOM 2443 O O . ALA A 1 316 ? -2.998 -8.651 -5.229 1.00 94.44 316 ALA A O 1
ATOM 2444 N N . GLY A 1 317 ? -1.199 -7.819 -4.213 1.00 94.81 317 GLY A N 1
ATOM 2445 C CA . GLY A 1 317 ? -1.251 -6.547 -4.923 1.00 94.81 317 GLY A CA 1
ATOM 2446 C C . GLY A 1 317 ? 0.004 -6.186 -5.712 1.00 94.81 317 GLY A C 1
ATOM 2447 O O . GLY A 1 317 ? 1.079 -6.078 -5.127 1.00 94.81 317 GLY A O 1
ATOM 2448 N N . VAL A 1 318 ? -0.136 -5.874 -7.003 1.00 96.44 318 VAL A N 1
ATOM 2449 C CA . VAL A 1 318 ? 0.824 -5.009 -7.711 1.00 96.44 318 VAL A CA 1
ATOM 2450 C C . VAL A 1 318 ? 0.480 -3.570 -7.337 1.00 96.44 318 VAL A C 1
ATOM 2452 O O . VAL A 1 318 ? -0.381 -2.946 -7.954 1.00 96.44 318 VAL A O 1
ATOM 2455 N N . LEU A 1 319 ? 1.095 -3.083 -6.259 1.00 95.69 319 LEU A N 1
ATOM 2456 C CA . LEU A 1 319 ? 0.778 -1.799 -5.631 1.00 95.69 319 LEU A CA 1
ATOM 2457 C C . LEU A 1 319 ? 2.027 -0.921 -5.502 1.00 95.69 319 LEU A C 1
ATOM 2459 O O . LEU A 1 319 ? 3.155 -1.410 -5.343 1.00 95.69 319 LEU A O 1
ATOM 2463 N N . THR A 1 320 ? 1.800 0.390 -5.515 1.00 94.56 320 THR A N 1
ATOM 2464 C CA . THR A 1 320 ? 2.773 1.387 -5.054 1.00 94.56 320 THR A CA 1
ATOM 2465 C C . THR A 1 320 ? 3.064 1.182 -3.565 1.00 94.56 320 THR A C 1
ATOM 2467 O O . THR A 1 320 ? 2.231 0.647 -2.830 1.00 94.56 320 THR A O 1
ATOM 2470 N N . ASP A 1 321 ? 4.238 1.617 -3.100 1.00 92.44 321 ASP A N 1
ATOM 2471 C CA . ASP A 1 321 ? 4.613 1.496 -1.681 1.00 92.44 321 ASP A CA 1
ATOM 2472 C C . ASP A 1 321 ? 3.605 2.207 -0.770 1.00 92.44 321 ASP A C 1
ATOM 2474 O O . ASP A 1 321 ? 3.194 1.668 0.258 1.00 92.44 321 ASP A O 1
ATOM 2478 N N . THR A 1 322 ? 3.150 3.390 -1.188 1.00 91.75 322 THR A N 1
ATOM 2479 C CA . THR A 1 322 ? 2.163 4.188 -0.459 1.00 91.75 322 THR A CA 1
ATOM 2480 C C . THR A 1 322 ? 0.816 3.479 -0.365 1.00 91.75 322 THR A C 1
ATOM 2482 O O . THR A 1 322 ? 0.304 3.319 0.739 1.00 91.75 322 THR A O 1
ATOM 2485 N N . ALA A 1 323 ? 0.264 2.991 -1.482 1.00 93.56 323 ALA A N 1
ATOM 2486 C CA . ALA A 1 323 ? -1.023 2.295 -1.460 1.00 93.56 323 ALA A CA 1
ATOM 2487 C C . ALA A 1 323 ? -0.956 0.988 -0.660 1.00 93.56 323 ALA A C 1
ATOM 2489 O O . ALA A 1 323 ? -1.879 0.683 0.091 1.00 93.56 323 ALA A O 1
ATOM 2490 N N . ALA A 1 324 ? 0.144 0.236 -0.769 1.00 93.56 324 ALA A N 1
ATOM 2491 C CA . ALA A 1 324 ? 0.336 -0.983 0.012 1.00 93.56 324 ALA A CA 1
ATOM 2492 C C . ALA A 1 324 ? 0.357 -0.695 1.523 1.00 93.56 324 ALA A C 1
ATOM 2494 O O . ALA A 1 324 ? -0.319 -1.385 2.286 1.00 93.56 324 ALA A O 1
ATOM 2495 N N . ALA A 1 325 ? 1.085 0.343 1.949 1.00 91.69 325 ALA A N 1
ATOM 2496 C CA . ALA A 1 325 ? 1.136 0.767 3.347 1.00 91.69 325 ALA A CA 1
ATOM 2497 C C . ALA A 1 325 ? -0.221 1.280 3.855 1.00 91.69 325 ALA A C 1
ATOM 2499 O O . ALA A 1 325 ? -0.588 1.027 5.003 1.00 91.69 325 ALA A O 1
ATOM 2500 N N . ASP A 1 326 ? -0.979 1.971 3.004 1.00 92.69 326 ASP A N 1
ATOM 2501 C CA . ASP A 1 326 ? -2.297 2.489 3.363 1.00 92.69 326 ASP A CA 1
ATOM 2502 C C . ASP A 1 326 ? -3.324 1.366 3.490 1.00 92.69 326 ASP A C 1
ATOM 2504 O O . ASP A 1 326 ? -4.099 1.334 4.445 1.00 92.69 326 ASP A O 1
ATOM 2508 N N . PHE A 1 327 ? -3.284 0.394 2.579 1.00 93.94 327 PHE A N 1
ATOM 2509 C CA . PHE A 1 327 ? -4.182 -0.753 2.612 1.00 93.94 327 PHE A CA 1
ATOM 2510 C C . PHE A 1 327 ? -3.896 -1.683 3.798 1.00 93.94 327 PHE A C 1
ATOM 2512 O O . PHE A 1 327 ? -4.833 -2.252 4.356 1.00 93.94 327 PHE A O 1
ATOM 2519 N N . ALA A 1 328 ? -2.633 -1.810 4.221 1.00 91.38 328 ALA A N 1
ATOM 2520 C CA . ALA A 1 328 ? -2.213 -2.714 5.298 1.00 91.38 328 ALA A CA 1
ATOM 2521 C C . ALA A 1 328 ? -2.851 -2.412 6.673 1.00 91.38 328 ALA A C 1
ATOM 2523 O O . ALA A 1 328 ? -2.886 -3.278 7.554 1.00 91.38 328 ALA A O 1
ATOM 2524 N N . VAL A 1 329 ? -3.382 -1.199 6.867 1.00 88.44 329 VAL A N 1
ATOM 2525 C CA . VAL A 1 329 ? -4.098 -0.817 8.096 1.00 88.44 329 VAL A CA 1
ATOM 2526 C C . VAL A 1 329 ? -5.375 -1.632 8.268 1.00 88.44 329 VAL A C 1
ATOM 2528 O O . VAL A 1 329 ? -5.645 -2.131 9.357 1.00 88.44 329 VAL A O 1
ATOM 2531 N N . ASP A 1 330 ? -6.121 -1.819 7.179 1.00 89.94 330 ASP A N 1
ATOM 2532 C CA . ASP A 1 330 ? -7.473 -2.387 7.191 1.00 89.94 330 ASP A CA 1
ATOM 2533 C C . ASP A 1 330 ? -7.546 -3.766 6.525 1.00 89.94 330 ASP A C 1
ATOM 2535 O O . ASP A 1 330 ? -8.344 -4.616 6.916 1.00 89.94 330 ASP A O 1
ATOM 2539 N N . ALA A 1 331 ? -6.614 -4.064 5.621 1.00 91.19 331 ALA A N 1
ATOM 2540 C CA . ALA A 1 331 ? -6.485 -5.336 4.917 1.00 91.19 331 ALA A CA 1
ATOM 2541 C C . ALA A 1 331 ? -5.130 -6.006 5.191 1.00 91.19 331 ALA A C 1
ATOM 2543 O O . ALA A 1 331 ? -4.162 -5.367 5.594 1.00 91.19 331 ALA A O 1
ATOM 2544 N N . VAL A 1 332 ? -5.048 -7.311 4.953 1.00 90.31 332 VAL A N 1
ATOM 2545 C CA . VAL A 1 332 ? -3.782 -8.044 4.900 1.00 90.31 332 VAL A CA 1
ATOM 2546 C C . VAL A 1 332 ? -3.241 -7.925 3.480 1.00 90.31 332 VAL A C 1
ATOM 2548 O O . VAL A 1 332 ? -3.847 -8.442 2.546 1.00 90.31 332 VAL A O 1
ATOM 2551 N N . VAL A 1 333 ? -2.114 -7.236 3.305 1.00 91.94 333 VAL A N 1
ATOM 2552 C CA . VAL A 1 333 ? -1.570 -6.917 1.977 1.00 91.94 333 VAL A CA 1
ATOM 2553 C C . VAL A 1 333 ? -0.283 -7.693 1.720 1.00 91.94 333 VAL A C 1
ATOM 2555 O O . VAL A 1 333 ? 0.713 -7.518 2.420 1.00 91.94 333 VAL A O 1
ATOM 2558 N N . GLY A 1 334 ? -0.293 -8.533 0.688 1.00 89.44 334 GLY A N 1
ATOM 2559 C CA . GLY A 1 334 ? 0.893 -9.160 0.112 1.00 89.44 334 GLY A CA 1
ATOM 2560 C C . GLY A 1 334 ? 1.279 -8.444 -1.175 1.00 89.44 334 GLY A C 1
ATOM 2561 O O . GLY A 1 334 ? 0.632 -8.632 -2.203 1.00 89.44 334 GLY A O 1
ATOM 2562 N N . ARG A 1 335 ? 2.316 -7.604 -1.139 1.00 92.69 335 ARG A N 1
ATOM 2563 C CA . ARG A 1 335 ? 2.789 -6.929 -2.351 1.00 92.69 335 ARG A CA 1
ATOM 2564 C C . ARG A 1 335 ? 3.504 -7.930 -3.256 1.00 92.69 335 ARG A C 1
ATOM 2566 O O . ARG A 1 335 ? 4.405 -8.627 -2.807 1.00 92.69 335 ARG A O 1
ATOM 2573 N N . LEU A 1 336 ? 3.098 -7.980 -4.518 1.00 92.19 336 LEU A N 1
ATOM 2574 C CA . LEU A 1 336 ? 3.655 -8.880 -5.519 1.00 92.19 336 LEU A CA 1
ATOM 2575 C C . LEU A 1 336 ? 4.863 -8.226 -6.181 1.00 92.19 336 LEU A C 1
ATOM 2577 O O . LEU A 1 336 ? 4.779 -7.081 -6.634 1.00 92.19 336 LEU A O 1
ATOM 2581 N N . LEU A 1 337 ? 5.965 -8.958 -6.285 1.00 92.06 337 LEU A N 1
ATOM 2582 C CA . LEU A 1 337 ? 7.116 -8.599 -7.104 1.00 92.06 337 LEU A CA 1
ATOM 2583 C C . LEU A 1 337 ? 7.116 -9.471 -8.370 1.00 92.06 337 LEU A C 1
ATOM 2585 O O . LEU A 1 337 ? 6.525 -10.554 -8.379 1.00 92.06 337 LEU A O 1
ATOM 2589 N N . PRO A 1 338 ? 7.785 -9.043 -9.457 1.00 92.06 338 PRO A N 1
ATOM 2590 C CA . PRO A 1 338 ? 7.805 -9.831 -10.689 1.00 92.06 338 PRO A CA 1
ATOM 2591 C C . PRO A 1 338 ? 8.326 -11.263 -10.492 1.00 92.06 338 PRO A C 1
ATOM 2593 O O . PRO A 1 338 ? 7.812 -12.200 -11.090 1.00 92.06 338 PRO A O 1
ATOM 2596 N N . HIS A 1 339 ? 9.313 -11.462 -9.616 1.00 86.69 339 HIS A N 1
ATOM 2597 C CA . HIS A 1 339 ? 9.958 -12.765 -9.429 1.00 86.69 339 HIS A CA 1
ATOM 2598 C C . HIS A 1 339 ? 9.220 -13.715 -8.470 1.00 86.69 339 HIS A C 1
ATOM 2600 O O . HIS A 1 339 ? 9.486 -14.916 -8.494 1.00 86.69 339 HIS A O 1
ATOM 2606 N N . ASP A 1 340 ? 8.315 -13.216 -7.622 1.00 84.75 340 ASP A N 1
ATOM 2607 C CA . ASP A 1 340 ? 7.631 -14.015 -6.594 1.00 84.75 340 ASP A CA 1
ATOM 2608 C C . ASP A 1 340 ? 6.101 -14.034 -6.726 1.00 84.75 340 ASP A C 1
ATOM 2610 O O . ASP A 1 340 ? 5.443 -14.820 -6.039 1.00 84.75 340 ASP A O 1
ATOM 2614 N N . GLY A 1 341 ? 5.532 -13.234 -7.635 1.00 84.94 341 GLY A N 1
ATOM 2615 C CA . GLY A 1 341 ? 4.094 -12.989 -7.700 1.00 84.94 341 GLY A CA 1
ATOM 2616 C C . GLY A 1 341 ? 3.255 -14.264 -7.799 1.00 84.94 341 GLY A C 1
ATOM 2617 O O . GLY A 1 341 ? 2.288 -14.428 -7.057 1.00 84.94 341 GLY A O 1
ATOM 2618 N N . ARG A 1 342 ? 3.665 -15.219 -8.646 1.00 86.62 342 ARG A N 1
ATOM 2619 C CA . ARG A 1 342 ? 2.954 -16.501 -8.799 1.00 86.62 342 ARG A CA 1
ATOM 2620 C C . ARG A 1 342 ? 2.961 -17.315 -7.504 1.00 86.62 342 ARG A C 1
ATOM 2622 O O . ARG A 1 342 ? 1.927 -17.816 -7.075 1.00 86.62 342 ARG A O 1
ATOM 2629 N N . LEU A 1 343 ? 4.126 -17.404 -6.862 1.00 84.44 343 LEU A N 1
ATOM 2630 C CA . LEU A 1 343 ? 4.311 -18.156 -5.623 1.00 84.44 343 LEU A CA 1
ATOM 2631 C C . LEU A 1 343 ? 3.513 -17.544 -4.465 1.00 84.44 343 LEU A C 1
ATOM 2633 O O . LEU A 1 343 ? 2.995 -18.272 -3.618 1.00 84.44 343 LEU A O 1
ATOM 2637 N N . LEU A 1 344 ? 3.430 -16.213 -4.406 1.00 83.19 344 LEU A N 1
ATOM 2638 C CA . LEU A 1 344 ? 2.669 -15.518 -3.373 1.00 83.19 344 LEU A CA 1
ATOM 2639 C C . LEU A 1 344 ? 1.167 -15.731 -3.531 1.00 83.19 344 LEU A C 1
ATOM 2641 O O . LEU A 1 344 ? 0.511 -15.997 -2.525 1.00 83.19 344 LEU A O 1
ATOM 2645 N N . VAL A 1 345 ? 0.628 -15.682 -4.750 1.00 87.31 345 VAL A N 1
ATOM 2646 C CA . VAL A 1 345 ? -0.791 -15.997 -4.984 1.00 87.31 345 VAL A CA 1
ATOM 2647 C C . VAL A 1 345 ? -1.093 -17.431 -4.530 1.00 87.31 345 VAL A C 1
ATOM 2649 O O . VAL A 1 345 ? -1.979 -17.629 -3.704 1.00 87.31 345 VAL A O 1
ATOM 2652 N N . GLU A 1 346 ? -0.271 -18.400 -4.944 1.00 84.69 346 GLU A N 1
ATOM 2653 C CA . GLU A 1 346 ? -0.390 -19.817 -4.564 1.00 84.69 346 GLU A CA 1
ATOM 2654 C C . GLU A 1 346 ? -0.339 -20.080 -3.056 1.00 84.69 346 GLU A C 1
ATOM 2656 O O . GLU A 1 346 ? -1.094 -20.902 -2.538 1.00 84.69 346 GLU A O 1
ATOM 2661 N N . ARG A 1 347 ? 0.536 -19.391 -2.322 1.00 81.06 347 ARG A N 1
ATOM 2662 C CA . ARG A 1 347 ? 0.733 -19.659 -0.888 1.00 81.06 347 ARG A CA 1
ATOM 2663 C C . ARG A 1 347 ? -0.184 -18.870 0.036 1.00 81.06 347 ARG A C 1
ATOM 2665 O O . ARG A 1 347 ? -0.405 -19.306 1.164 1.00 81.06 347 ARG A O 1
ATOM 2672 N N . THR A 1 348 ? -0.634 -17.700 -0.401 1.00 77.06 348 THR A N 1
ATOM 2673 C CA . THR A 1 348 ? -1.392 -16.756 0.438 1.00 77.06 348 THR A CA 1
ATOM 2674 C C . THR A 1 348 ? -2.896 -16.953 0.276 1.00 77.06 348 THR A C 1
ATOM 2676 O O . THR A 1 348 ? -3.653 -16.635 1.194 1.00 77.06 348 THR A O 1
ATOM 2679 N N . ASP A 1 349 ? -3.321 -17.510 -0.866 1.00 81.25 349 ASP A N 1
ATOM 2680 C CA . ASP A 1 349 ? -4.725 -17.726 -1.215 1.00 81.25 349 ASP A CA 1
ATOM 2681 C C . ASP A 1 349 ? -5.560 -16.439 -0.999 1.00 81.25 349 ASP A C 1
ATOM 2683 O O . ASP A 1 349 ? -6.437 -16.397 -0.133 1.00 81.25 349 ASP A O 1
ATOM 2687 N N . PRO A 1 350 ? -5.213 -15.342 -1.702 1.00 90.38 350 PRO A N 1
ATOM 2688 C CA . PRO A 1 350 ? -5.796 -14.023 -1.467 1.00 90.38 350 PRO A CA 1
ATOM 2689 C C . PRO A 1 350 ? -7.280 -13.981 -1.849 1.00 90.38 350 PRO A C 1
ATOM 2691 O O . PRO A 1 350 ? -7.713 -14.701 -2.745 1.00 90.38 350 PRO A O 1
ATOM 2694 N N . ASP A 1 351 ? -8.054 -13.079 -1.239 1.00 91.69 351 ASP A N 1
ATOM 2695 C CA . ASP A 1 351 ? -9.441 -12.830 -1.661 1.00 91.69 351 ASP A CA 1
ATOM 2696 C C . ASP A 1 351 ? -9.477 -12.159 -3.043 1.00 91.69 351 ASP A C 1
ATOM 2698 O O . ASP A 1 351 ? -10.353 -12.439 -3.865 1.00 91.69 351 ASP A O 1
ATOM 2702 N N . ALA A 1 352 ? -8.487 -11.301 -3.312 1.00 94.56 352 ALA A N 1
ATOM 2703 C CA . ALA A 1 352 ? -8.338 -10.585 -4.571 1.00 94.56 352 ALA A CA 1
ATOM 2704 C C . ALA A 1 352 ? -6.867 -10.420 -4.971 1.00 94.56 352 ALA A C 1
ATOM 2706 O O . ALA A 1 352 ? -6.016 -10.098 -4.134 1.00 94.56 352 ALA A O 1
ATOM 2707 N N . VAL A 1 353 ? -6.592 -10.544 -6.270 1.00 96.62 353 VAL A N 1
ATOM 2708 C CA . VAL A 1 353 ? -5.373 -10.019 -6.888 1.00 96.62 353 VAL A CA 1
ATOM 2709 C C . VAL A 1 353 ? -5.671 -8.642 -7.468 1.00 96.62 353 VAL A C 1
ATOM 2711 O O . VAL A 1 353 ? -6.472 -8.517 -8.392 1.00 96.62 353 VAL A O 1
ATOM 2714 N N . VAL A 1 354 ? -5.034 -7.607 -6.924 1.00 97.38 354 VAL A N 1
ATOM 2715 C CA . VAL A 1 354 ? -5.259 -6.205 -7.303 1.00 97.38 354 VAL A CA 1
ATOM 2716 C C . VAL A 1 354 ? -4.048 -5.670 -8.051 1.00 97.38 354 VAL A C 1
ATOM 2718 O O . VAL A 1 354 ? -2.922 -5.759 -7.570 1.00 97.38 354 VAL A O 1
ATOM 2721 N N . VAL A 1 355 ? -4.266 -5.070 -9.215 1.00 97.50 355 VAL A N 1
ATOM 2722 C CA . VAL A 1 355 ? -3.207 -4.412 -9.985 1.00 97.50 355 VAL A CA 1
ATOM 2723 C C . VAL A 1 355 ? -3.509 -2.928 -10.076 1.00 97.50 355 VAL A C 1
ATOM 2725 O O . VAL A 1 355 ? -4.492 -2.531 -10.692 1.00 97.50 355 VAL A O 1
ATOM 2728 N N . GLN A 1 356 ? -2.673 -2.109 -9.444 1.00 96.94 356 GLN A N 1
ATOM 2729 C CA . GLN A 1 356 ? -2.765 -0.654 -9.488 1.00 96.94 356 GLN A CA 1
ATOM 2730 C C . GLN A 1 356 ? -2.078 -0.123 -10.745 1.00 96.94 356 GLN A C 1
ATOM 2732 O O . GLN A 1 356 ? -0.915 -0.439 -11.014 1.00 96.94 356 GLN A O 1
ATOM 2737 N N . LEU A 1 357 ? -2.781 0.710 -11.513 1.00 96.19 357 LEU A N 1
ATOM 2738 C CA . LEU A 1 357 ? -2.254 1.250 -12.764 1.00 96.19 357 LEU A CA 1
ATOM 2739 C C . LEU A 1 357 ? -1.027 2.131 -12.518 1.00 96.19 357 LEU A C 1
ATOM 2741 O O . LEU A 1 357 ? -0.016 1.978 -13.206 1.00 96.19 357 LEU A O 1
ATOM 2745 N N . SER A 1 358 ? -1.070 3.011 -11.516 1.00 94.69 358 SER A N 1
ATOM 2746 C CA . SER A 1 358 ? 0.077 3.863 -11.175 1.00 94.69 358 SER A CA 1
ATOM 2747 C C . SER A 1 358 ? 1.311 3.075 -10.716 1.00 94.69 358 SER A C 1
ATOM 2749 O O . SER A 1 358 ? 2.426 3.549 -10.912 1.00 94.69 358 SER A O 1
ATOM 2751 N N . ALA A 1 359 ? 1.154 1.851 -10.197 1.00 95.06 359 ALA A N 1
ATOM 2752 C CA . ALA A 1 359 ? 2.281 0.975 -9.865 1.00 95.06 359 ALA A CA 1
ATOM 2753 C C . ALA A 1 359 ? 2.985 0.410 -11.113 1.00 95.06 359 ALA A C 1
ATOM 2755 O O . ALA A 1 359 ? 4.163 0.062 -11.049 1.00 95.06 359 ALA A O 1
ATOM 2756 N N . CYS A 1 360 ? 2.265 0.329 -12.236 1.00 94.56 360 CYS A N 1
ATOM 2757 C CA . CYS A 1 360 ? 2.786 -0.131 -13.523 1.00 94.56 360 CYS A CA 1
ATOM 2758 C C . CYS A 1 360 ? 3.369 1.023 -14.356 1.00 94.56 360 CYS A C 1
ATOM 2760 O O . CYS A 1 360 ? 4.354 0.848 -15.069 1.00 94.56 360 CYS A O 1
ATOM 2762 N N . ALA A 1 361 ? 2.762 2.210 -14.269 1.00 90.88 361 ALA A N 1
ATOM 2763 C CA . ALA A 1 361 ? 3.201 3.400 -14.999 1.00 90.88 361 ALA A CA 1
ATOM 2764 C C . ALA A 1 361 ? 4.264 4.230 -14.251 1.00 90.88 361 ALA A C 1
ATOM 2766 O O . ALA A 1 361 ? 4.995 5.002 -14.871 1.00 90.88 361 ALA A O 1
ATOM 2767 N N . GLY A 1 362 ? 4.323 4.116 -12.924 1.00 88.25 362 GLY A N 1
ATOM 2768 C CA . GLY A 1 362 ? 5.237 4.851 -12.055 1.00 88.25 362 GLY A CA 1
ATOM 2769 C C . GLY A 1 362 ? 6.529 4.092 -11.728 1.00 88.25 362 GLY A C 1
ATOM 2770 O O . GLY A 1 362 ? 6.733 2.961 -12.169 1.00 88.25 362 GLY A O 1
ATOM 2771 N N . PRO A 1 363 ? 7.428 4.704 -10.935 1.00 83.81 363 PRO A N 1
ATOM 2772 C CA . PRO A 1 363 ? 8.657 4.052 -10.503 1.00 83.81 363 PRO A CA 1
ATOM 2773 C C . PRO A 1 363 ? 8.348 2.871 -9.574 1.00 83.81 363 PRO A C 1
ATOM 2775 O O . PRO A 1 363 ? 7.608 3.005 -8.600 1.00 83.81 363 PRO A O 1
ATOM 2778 N N . GLY A 1 364 ? 8.948 1.715 -9.852 1.00 88.75 364 GLY A N 1
ATOM 2779 C CA . GLY A 1 364 ? 8.794 0.524 -9.026 1.00 88.75 364 GLY A CA 1
ATOM 2780 C C . GLY A 1 364 ? 9.148 -0.771 -9.759 1.00 88.75 364 GLY A C 1
ATOM 2781 O O . GLY A 1 364 ? 9.526 -0.735 -10.930 1.00 88.75 364 GLY A O 1
ATOM 2782 N N . PRO A 1 365 ? 9.001 -1.928 -9.087 1.00 90.94 365 PRO A N 1
ATOM 2783 C CA . PRO A 1 365 ? 9.349 -3.240 -9.645 1.00 90.94 365 PRO A CA 1
ATOM 2784 C C . PRO A 1 365 ? 8.554 -3.623 -10.899 1.00 90.94 365 PRO A C 1
ATOM 2786 O O . PRO A 1 365 ? 9.027 -4.413 -11.706 1.00 90.94 365 PRO A O 1
ATOM 2789 N N . TRP A 1 366 ? 7.352 -3.065 -11.053 1.00 94.50 366 TRP A N 1
ATOM 2790 C CA . TRP A 1 366 ? 6.456 -3.299 -12.188 1.00 94.50 366 TRP A CA 1
ATOM 2791 C C . TRP A 1 366 ? 6.439 -2.133 -13.183 1.00 94.50 366 TRP A C 1
ATOM 2793 O O . TRP A 1 366 ? 5.557 -2.070 -14.039 1.00 94.50 366 TRP A O 1
ATOM 2803 N N . SER A 1 367 ? 7.399 -1.210 -13.085 1.00 94.00 367 SER A N 1
ATOM 2804 C CA . SER A 1 367 ? 7.498 -0.068 -13.994 1.00 94.00 367 SER A CA 1
ATOM 2805 C C . SER A 1 367 ? 7.531 -0.522 -15.455 1.00 94.00 367 SER A C 1
ATOM 2807 O O . SER A 1 367 ? 8.176 -1.514 -15.791 1.00 94.00 367 SER A O 1
ATOM 2809 N N . LEU A 1 368 ? 6.842 0.226 -16.319 1.00 92.12 368 LEU A N 1
ATOM 2810 C CA . LEU A 1 368 ? 6.661 -0.030 -17.752 1.00 92.12 368 LEU A CA 1
ATOM 2811 C C . LEU A 1 368 ? 5.741 -1.214 -18.098 1.00 92.12 368 LEU A C 1
ATOM 2813 O O . LEU A 1 368 ? 5.528 -1.480 -19.286 1.00 92.12 368 LEU A O 1
ATOM 2817 N N . THR A 1 369 ? 5.128 -1.885 -17.121 1.00 94.88 369 THR A N 1
ATOM 2818 C CA . THR A 1 369 ? 4.133 -2.934 -17.406 1.00 94.88 369 THR A CA 1
ATOM 2819 C C . THR A 1 369 ? 2.898 -2.323 -18.076 1.00 94.88 369 THR A C 1
ATOM 2821 O O . THR A 1 369 ? 2.379 -1.288 -17.662 1.00 94.88 369 THR A O 1
ATOM 2824 N N . GLY A 1 370 ? 2.425 -2.943 -19.150 1.00 89.56 370 GLY A N 1
ATOM 2825 C CA . GLY A 1 370 ? 1.319 -2.484 -19.980 1.00 89.56 370 GLY A CA 1
ATOM 2826 C C . GLY A 1 370 ? 1.691 -1.365 -20.953 1.00 89.56 370 GLY A C 1
ATOM 2827 O O . GLY A 1 370 ? 0.798 -0.806 -21.585 1.00 89.56 370 GLY A O 1
ATOM 2828 N N . THR A 1 371 ? 2.972 -1.012 -21.103 1.00 88.06 371 THR A N 1
ATOM 2829 C CA . THR A 1 371 ? 3.419 0.065 -22.016 1.00 88.06 371 THR A CA 1
ATOM 2830 C C . THR A 1 371 ? 4.023 -0.441 -23.331 1.00 88.06 371 THR A C 1
ATOM 2832 O O . THR A 1 371 ? 4.372 0.368 -24.187 1.00 88.06 371 THR A O 1
ATOM 2835 N N . ASN A 1 372 ? 4.138 -1.764 -23.508 1.00 81.50 372 ASN A N 1
ATOM 2836 C CA . ASN A 1 372 ? 4.900 -2.456 -24.562 1.00 81.50 372 ASN A CA 1
ATOM 2837 C C . ASN A 1 372 ? 6.432 -2.289 -24.491 1.00 81.50 372 ASN A C 1
ATOM 2839 O O . ASN A 1 372 ? 7.138 -2.905 -25.288 1.00 81.50 372 ASN A O 1
ATOM 2843 N N . PHE A 1 373 ? 6.967 -1.502 -23.550 1.00 84.50 373 PHE A N 1
ATOM 2844 C CA . PHE A 1 373 ? 8.416 -1.360 -23.359 1.00 84.50 373 PHE A CA 1
ATOM 2845 C C . PHE A 1 373 ? 9.029 -2.464 -22.482 1.00 84.50 373 PHE A C 1
ATOM 2847 O O . PHE A 1 373 ? 10.242 -2.656 -22.518 1.00 84.50 373 PHE A O 1
ATOM 2854 N N . ALA A 1 374 ? 8.210 -3.211 -21.732 1.00 90.00 374 ALA A N 1
ATOM 2855 C CA . ALA A 1 374 ? 8.644 -4.304 -20.860 1.00 90.00 374 ALA A CA 1
ATOM 2856 C C . ALA A 1 374 ? 7.815 -5.588 -21.091 1.00 90.00 374 ALA A C 1
ATOM 2858 O O . ALA A 1 374 ? 7.062 -6.012 -20.212 1.00 90.00 374 ALA A O 1
ATOM 2859 N N . PRO A 1 375 ? 7.952 -6.247 -22.259 1.00 88.19 375 PRO A N 1
ATOM 2860 C CA . PRO A 1 375 ? 7.121 -7.397 -22.628 1.00 88.19 375 PRO A CA 1
ATOM 2861 C C . PRO A 1 375 ? 7.282 -8.608 -21.694 1.00 88.19 375 PRO A C 1
ATOM 2863 O O . PRO A 1 375 ? 6.364 -9.419 -21.566 1.00 88.19 375 PRO A O 1
ATOM 2866 N N . ASP A 1 376 ? 8.428 -8.748 -21.024 1.00 91.19 376 ASP A N 1
ATOM 2867 C CA . ASP A 1 376 ? 8.630 -9.814 -20.038 1.00 91.19 376 ASP A CA 1
ATOM 2868 C C . ASP A 1 376 ? 7.830 -9.567 -18.751 1.00 91.19 376 ASP A C 1
ATOM 2870 O O . ASP A 1 376 ? 7.291 -10.516 -18.180 1.00 91.19 376 ASP A O 1
ATOM 2874 N N . LEU A 1 377 ? 7.670 -8.306 -18.331 1.00 93.62 377 LEU A N 1
ATOM 2875 C CA . LEU A 1 377 ? 6.790 -7.953 -17.213 1.00 93.62 377 LEU A CA 1
ATOM 2876 C C . LEU A 1 377 ? 5.319 -8.134 -17.594 1.00 93.62 377 LEU A C 1
ATOM 2878 O O . LEU A 1 377 ? 4.552 -8.659 -16.791 1.00 93.62 377 LEU A O 1
ATOM 2882 N N . ASP A 1 378 ? 4.944 -7.808 -18.834 1.00 92.62 378 ASP A N 1
ATOM 2883 C CA . ASP A 1 378 ? 3.592 -8.057 -19.354 1.00 92.62 378 ASP A CA 1
ATOM 2884 C C . ASP A 1 378 ? 3.243 -9.550 -19.312 1.00 92.62 378 ASP A C 1
ATOM 2886 O O . ASP A 1 378 ? 2.168 -9.940 -18.847 1.00 92.62 378 ASP A O 1
ATOM 2890 N N . ARG A 1 379 ? 4.183 -10.404 -19.744 1.00 92.44 379 ARG A N 1
ATOM 2891 C CA . ARG A 1 379 ? 4.046 -11.864 -19.662 1.00 92.44 379 ARG A CA 1
ATOM 2892 C C . ARG A 1 379 ? 3.938 -12.331 -18.213 1.00 92.44 379 ARG A C 1
ATOM 2894 O O . ARG A 1 379 ? 3.032 -13.094 -17.890 1.00 92.44 379 ARG A O 1
ATOM 2901 N N . THR A 1 380 ? 4.820 -11.845 -17.344 1.00 94.62 380 THR A N 1
ATOM 2902 C CA . THR A 1 380 ? 4.837 -12.208 -15.921 1.00 94.62 380 THR A CA 1
ATOM 2903 C C . THR A 1 380 ? 3.527 -11.824 -15.229 1.00 94.62 380 THR A C 1
ATOM 2905 O O . THR A 1 380 ? 2.957 -12.623 -14.488 1.00 94.62 380 THR A O 1
ATOM 2908 N N . LEU A 1 381 ? 2.989 -10.633 -15.509 1.00 95.56 381 LEU A N 1
ATOM 2909 C CA . LEU A 1 381 ? 1.696 -10.206 -14.977 1.00 95.56 381 LEU A CA 1
ATOM 2910 C C . LEU A 1 381 ? 0.567 -11.108 -15.487 1.00 95.56 381 LEU A C 1
ATOM 2912 O O . LEU A 1 381 ? -0.272 -11.541 -14.700 1.00 95.56 381 LEU A O 1
ATOM 2916 N N . ALA A 1 382 ? 0.555 -11.439 -16.781 1.00 93.62 382 ALA A N 1
ATOM 2917 C CA . ALA A 1 382 ? -0.437 -12.353 -17.339 1.00 93.62 382 ALA A CA 1
ATOM 2918 C C . ALA A 1 382 ? -0.399 -13.741 -16.669 1.00 93.62 382 ALA A C 1
ATOM 2920 O O . ALA A 1 382 ? -1.458 -14.311 -16.404 1.00 93.62 382 ALA A O 1
ATOM 2921 N N . GLU A 1 383 ? 0.789 -14.257 -16.335 1.00 93.56 383 GLU A N 1
ATOM 2922 C CA . GLU A 1 383 ? 0.953 -15.513 -15.588 1.00 93.56 383 GLU A CA 1
ATOM 2923 C C . GLU A 1 383 ? 0.390 -15.424 -14.164 1.00 93.56 383 GLU A C 1
ATOM 2925 O O . GLU A 1 383 ? -0.333 -16.322 -13.735 1.00 93.56 383 GLU A O 1
ATOM 2930 N N . VAL A 1 384 ? 0.650 -14.326 -13.447 1.00 95.06 384 VAL A N 1
ATOM 2931 C CA . VAL A 1 384 ? 0.083 -14.081 -12.108 1.00 95.06 384 VAL A CA 1
ATOM 2932 C C . VAL A 1 384 ? -1.448 -14.032 -12.156 1.00 95.06 384 VAL A C 1
ATOM 2934 O O . VAL A 1 384 ? -2.119 -14.644 -11.324 1.00 95.06 384 VAL A O 1
ATOM 2937 N N . LEU A 1 385 ? -2.020 -13.339 -13.145 1.00 95.62 385 LEU A N 1
ATOM 2938 C CA . LEU A 1 385 ? -3.474 -13.254 -13.313 1.00 95.62 385 LEU A CA 1
ATOM 2939 C C . LEU A 1 385 ? -4.091 -14.599 -13.717 1.00 95.62 385 LEU A C 1
ATOM 2941 O O . LEU A 1 385 ? -5.218 -14.902 -13.324 1.00 95.62 385 LEU A O 1
ATOM 2945 N N . ALA A 1 386 ? -3.385 -15.404 -14.511 1.00 93.00 386 ALA A N 1
ATOM 2946 C CA . ALA A 1 386 ? -3.821 -16.751 -14.860 1.00 93.00 386 ALA A CA 1
ATOM 2947 C C . ALA A 1 386 ? -3.830 -17.677 -13.632 1.00 93.00 386 ALA A C 1
ATOM 2949 O O . ALA A 1 386 ? -4.795 -18.415 -13.446 1.00 93.00 386 ALA A O 1
ATOM 2950 N N . GLU A 1 387 ? -2.814 -17.586 -12.770 1.00 93.62 387 GLU A N 1
ATOM 2951 C CA . GLU A 1 387 ? -2.737 -18.349 -11.518 1.00 93.62 387 GLU A CA 1
ATOM 2952 C C . GLU A 1 387 ? -3.879 -17.989 -10.559 1.00 93.62 387 GLU A C 1
ATOM 2954 O O . GLU A 1 387 ? -4.578 -18.868 -10.057 1.00 93.62 387 GLU A O 1
ATOM 2959 N N . ALA A 1 388 ? -4.141 -16.692 -10.372 1.00 93.56 388 ALA A N 1
ATOM 2960 C CA . ALA A 1 388 ? -5.255 -16.221 -9.551 1.00 93.56 388 ALA A CA 1
ATOM 2961 C C . ALA A 1 388 ? -6.594 -16.813 -10.016 1.00 93.56 388 ALA A C 1
ATOM 2963 O O . ALA A 1 388 ? -7.381 -17.318 -9.214 1.00 93.56 388 ALA A O 1
ATOM 2964 N N . ARG A 1 389 ? -6.822 -16.836 -11.335 1.00 92.38 389 ARG A N 1
ATOM 2965 C CA . ARG A 1 389 ? -8.027 -17.431 -11.926 1.00 92.38 389 ARG A CA 1
ATOM 2966 C C . ARG A 1 389 ? -8.091 -18.939 -11.775 1.00 92.38 389 ARG A C 1
ATOM 2968 O O . ARG A 1 389 ? -9.175 -19.461 -11.534 1.00 92.38 389 ARG A O 1
ATOM 2975 N N . ALA A 1 390 ? -6.965 -19.637 -11.901 1.00 91.62 390 ALA A N 1
ATOM 2976 C CA . ALA A 1 390 ? -6.910 -21.081 -11.688 1.00 91.62 390 ALA A CA 1
ATOM 2977 C C . ALA A 1 390 ? -7.350 -21.460 -10.261 1.00 91.62 390 ALA A C 1
ATOM 2979 O O . ALA A 1 390 ? -7.967 -22.505 -10.063 1.00 91.62 390 ALA A O 1
ATOM 2980 N N . GLN A 1 391 ? -7.111 -20.574 -9.292 1.00 90.19 391 GLN A N 1
ATOM 2981 C CA . GLN A 1 391 ? -7.547 -20.706 -7.898 1.00 90.19 391 GLN A CA 1
ATOM 2982 C C . GLN A 1 391 ? -8.950 -20.135 -7.626 1.00 90.19 391 GLN A C 1
ATOM 2984 O O . GLN A 1 391 ? -9.418 -20.161 -6.489 1.00 90.19 391 GLN A O 1
ATOM 2989 N N . GLY A 1 392 ? -9.635 -19.611 -8.647 1.00 90.25 392 GLY A N 1
ATOM 2990 C CA . GLY A 1 392 ? -10.952 -18.986 -8.508 1.00 90.25 392 GLY A CA 1
ATOM 2991 C C . GLY A 1 392 ? -10.934 -17.651 -7.756 1.00 90.25 392 GLY A C 1
ATOM 2992 O O . GLY A 1 392 ? -11.951 -17.271 -7.179 1.00 90.25 392 GLY A O 1
ATOM 2993 N N . ARG A 1 393 ? -9.791 -16.951 -7.725 1.00 92.81 393 ARG A N 1
ATOM 2994 C CA . ARG A 1 393 ? -9.629 -15.648 -7.065 1.00 92.81 393 ARG A CA 1
ATOM 2995 C C . ARG A 1 393 ? -9.889 -14.501 -8.032 1.00 92.81 393 ARG A C 1
ATOM 2997 O O . ARG A 1 393 ? -9.501 -14.561 -9.198 1.00 92.81 393 ARG A O 1
ATOM 3004 N N . ALA A 1 394 ? -10.541 -13.454 -7.528 1.00 95.25 394 ALA A N 1
ATOM 3005 C CA . ALA A 1 394 ? -10.905 -12.293 -8.326 1.00 95.25 394 ALA A CA 1
ATOM 3006 C C . ALA A 1 394 ? -9.663 -11.482 -8.711 1.00 95.25 394 ALA A C 1
ATOM 3008 O O . ALA A 1 394 ? -8.812 -11.174 -7.878 1.00 95.25 394 ALA A O 1
ATOM 3009 N N . THR A 1 395 ? -9.586 -11.102 -9.978 1.00 97.12 395 THR A N 1
ATOM 3010 C CA . THR A 1 395 ? -8.556 -10.231 -10.543 1.00 97.12 395 THR A CA 1
ATOM 3011 C C . THR A 1 395 ? -9.141 -8.848 -10.799 1.00 97.12 395 THR A C 1
ATOM 3013 O O . THR A 1 395 ? -10.084 -8.689 -11.577 1.00 97.12 395 THR A O 1
ATOM 3016 N N . VAL A 1 396 ? -8.587 -7.833 -10.142 1.00 97.44 396 VAL A N 1
ATOM 3017 C CA . VAL A 1 396 ? -9.129 -6.473 -10.144 1.00 97.44 396 VAL A CA 1
ATOM 3018 C C . VAL A 1 396 ? -8.084 -5.490 -10.651 1.00 97.44 396 VAL A C 1
ATOM 3020 O O . VAL A 1 396 ? -6.984 -5.403 -10.104 1.00 97.44 396 VAL A O 1
ATOM 3023 N N . LEU A 1 397 ? -8.445 -4.710 -11.669 1.00 97.12 397 LEU A N 1
ATOM 3024 C CA . LEU A 1 397 ? -7.657 -3.556 -12.096 1.00 97.12 397 LEU A CA 1
ATOM 3025 C C . LEU A 1 397 ? -8.093 -2.327 -11.299 1.00 97.12 397 LEU A C 1
ATOM 3027 O O . LEU A 1 397 ? -9.243 -1.900 -11.392 1.00 97.12 397 LEU A O 1
ATOM 3031 N N . TRP A 1 398 ? -7.167 -1.729 -10.560 1.00 97.00 398 TRP A N 1
ATOM 3032 C CA . TRP A 1 398 ? -7.365 -0.446 -9.900 1.00 97.00 398 TRP A CA 1
ATOM 3033 C C . TRP A 1 398 ? -6.821 0.671 -10.787 1.00 97.00 398 TRP A C 1
ATOM 3035 O O . TRP A 1 398 ? -5.609 0.861 -10.911 1.00 97.00 398 TRP A O 1
ATOM 3045 N N . ARG A 1 399 ? -7.722 1.399 -11.443 1.00 94.62 399 ARG A N 1
ATOM 3046 C CA . ARG A 1 399 ? -7.390 2.459 -12.393 1.00 94.62 399 ARG A CA 1
ATOM 3047 C C . ARG A 1 399 ? -7.391 3.818 -11.692 1.00 94.62 399 ARG A C 1
ATOM 3049 O O . ARG A 1 399 ? -8.336 4.591 -11.795 1.00 94.62 399 ARG A O 1
ATOM 3056 N N . ASP A 1 400 ? -6.295 4.100 -10.999 1.00 93.88 400 ASP A N 1
ATOM 3057 C CA . ASP A 1 400 ? -6.040 5.359 -10.286 1.00 93.88 400 ASP A CA 1
ATOM 3058 C C . ASP A 1 400 ? -5.290 6.411 -11.126 1.00 93.88 400 ASP A C 1
ATOM 3060 O O . ASP A 1 400 ? -5.019 7.517 -10.664 1.00 93.88 400 ASP A O 1
ATOM 3064 N N . ALA A 1 401 ? -4.952 6.075 -12.371 1.00 89.75 401 ALA A N 1
ATOM 3065 C CA . ALA A 1 401 ? -4.276 6.948 -13.322 1.00 89.75 401 ALA A CA 1
ATOM 3066 C C . ALA A 1 401 ? -4.842 6.748 -14.745 1.00 89.75 401 ALA A C 1
ATOM 3068 O O . ALA A 1 401 ? -5.533 5.754 -15.003 1.00 89.75 401 ALA A O 1
ATOM 3069 N N . PRO A 1 402 ? -4.585 7.676 -15.692 1.00 87.31 402 PRO A N 1
ATOM 3070 C CA . PRO A 1 402 ? -5.128 7.584 -17.045 1.00 87.31 402 PRO A CA 1
ATOM 3071 C C . PRO A 1 402 ? -4.733 6.277 -17.741 1.00 87.31 402 PRO A C 1
ATOM 3073 O O . PRO A 1 402 ? -3.558 5.913 -17.772 1.00 87.31 402 PRO A O 1
ATOM 3076 N N . ALA A 1 403 ? -5.697 5.607 -18.382 1.00 88.19 403 ALA A N 1
ATOM 3077 C CA . ALA A 1 403 ? -5.462 4.339 -19.086 1.00 88.19 403 ALA A CA 1
ATOM 3078 C C . ALA A 1 403 ? -4.376 4.434 -20.177 1.00 88.19 403 ALA A C 1
ATOM 3080 O O . ALA A 1 403 ? -3.718 3.444 -20.488 1.00 88.19 403 ALA A O 1
ATOM 3081 N N . SER A 1 404 ? -4.147 5.631 -20.730 1.00 86.38 404 SER A N 1
ATOM 3082 C CA . SER A 1 404 ? -3.086 5.902 -21.706 1.00 86.38 404 SER A CA 1
ATOM 3083 C C . SER A 1 404 ? -1.671 5.700 -21.160 1.00 86.38 404 SER A C 1
ATOM 3085 O O . SER A 1 404 ? -0.749 5.560 -21.955 1.00 86.38 404 SER A O 1
ATOM 3087 N N . ALA A 1 405 ? -1.480 5.699 -19.838 1.00 88.56 405 ALA A N 1
ATOM 3088 C CA . ALA A 1 405 ? -0.171 5.496 -19.224 1.00 88.56 405 ALA A CA 1
ATOM 3089 C C . ALA A 1 405 ? 0.280 4.024 -19.250 1.00 88.56 405 ALA A C 1
ATOM 3091 O O . ALA A 1 405 ? 1.475 3.764 -19.208 1.00 88.56 405 ALA A O 1
ATOM 3092 N N . ALA A 1 406 ? -0.657 3.075 -19.352 1.00 91.19 406 ALA A N 1
ATOM 3093 C CA . ALA A 1 406 ? -0.381 1.642 -19.465 1.00 91.19 406 ALA A CA 1
ATOM 3094 C C . ALA A 1 406 ? -1.486 0.950 -20.297 1.00 91.19 406 ALA A C 1
ATOM 3096 O O . ALA A 1 406 ? -2.296 0.186 -19.760 1.00 91.19 406 ALA A O 1
ATOM 3097 N N . PRO A 1 407 ? -1.573 1.233 -21.613 1.00 89.50 407 PRO A N 1
ATOM 3098 C CA . PRO A 1 407 ? -2.688 0.790 -22.455 1.00 89.50 407 PRO A CA 1
ATOM 3099 C C . PRO A 1 407 ? -2.831 -0.738 -22.529 1.00 89.50 407 PRO A C 1
ATOM 3101 O O . PRO A 1 407 ? -3.951 -1.245 -22.605 1.00 89.50 407 PRO A O 1
ATOM 3104 N N . GLY A 1 408 ? -1.722 -1.476 -22.443 1.00 90.06 408 GLY A N 1
ATOM 3105 C CA . GLY A 1 408 ? -1.675 -2.937 -22.451 1.00 90.06 408 GLY A CA 1
ATOM 3106 C C . GLY A 1 408 ? -2.415 -3.589 -21.283 1.00 90.06 408 GLY A C 1
ATOM 3107 O O . GLY A 1 408 ? -2.944 -4.685 -21.449 1.00 90.06 408 GLY A O 1
ATOM 3108 N N . LEU A 1 409 ? -2.579 -2.899 -20.144 1.00 92.75 409 LEU A N 1
ATOM 3109 C CA . LEU A 1 409 ? -3.402 -3.410 -19.040 1.00 92.75 409 LEU A CA 1
ATOM 3110 C C . LEU A 1 409 ? -4.874 -3.550 -19.441 1.00 92.75 409 LEU A C 1
ATOM 3112 O O . LEU A 1 409 ? -5.560 -4.432 -18.941 1.00 92.75 409 LEU A O 1
ATOM 3116 N N . THR A 1 410 ? -5.364 -2.731 -20.375 1.00 88.50 410 THR A N 1
ATOM 3117 C CA . THR A 1 410 ? -6.755 -2.809 -20.858 1.00 88.50 410 THR A CA 1
ATOM 3118 C C . THR A 1 410 ? -6.993 -4.042 -21.735 1.00 88.50 410 THR A C 1
ATOM 3120 O O . THR A 1 410 ? -8.129 -4.483 -21.876 1.00 88.50 410 THR A O 1
ATOM 3123 N N . ALA A 1 411 ? -5.933 -4.607 -22.321 1.00 87.19 411 ALA A N 1
ATOM 3124 C CA . ALA A 1 411 ? -6.014 -5.819 -23.133 1.00 87.19 411 ALA A CA 1
ATOM 3125 C C . ALA A 1 411 ? -6.027 -7.106 -22.290 1.00 87.19 411 ALA A C 1
ATOM 3127 O O . ALA A 1 411 ? -6.378 -8.170 -22.800 1.00 87.19 411 ALA A O 1
ATOM 3128 N N . LEU A 1 412 ? -5.647 -7.023 -21.011 1.00 89.69 412 LEU A N 1
ATOM 3129 C CA . LEU A 1 412 ? -5.734 -8.145 -20.084 1.00 89.69 412 LEU A CA 1
ATOM 3130 C C . LEU A 1 412 ? -7.185 -8.358 -19.645 1.00 89.69 412 LEU A C 1
ATOM 3132 O O . LEU A 1 412 ? -7.983 -7.426 -19.557 1.00 89.69 412 LEU A O 1
ATOM 3136 N N . HIS A 1 413 ? -7.527 -9.611 -19.361 1.00 89.56 413 HIS A N 1
ATOM 3137 C CA . HIS A 1 413 ? -8.814 -9.931 -18.759 1.00 89.56 413 HIS A CA 1
ATOM 3138 C C . HIS A 1 413 ? -8.827 -9.432 -17.307 1.00 89.56 413 HIS A C 1
ATOM 3140 O O . HIS A 1 413 ? -7.812 -9.557 -16.616 1.00 89.56 413 HIS A O 1
ATOM 3146 N N . TRP A 1 414 ? -9.970 -8.934 -16.835 1.00 95.00 414 TRP A N 1
ATOM 3147 C CA . TRP A 1 414 ? -10.206 -8.506 -15.453 1.00 95.00 414 TRP A CA 1
ATOM 3148 C C . TRP A 1 414 ? -11.616 -8.903 -15.042 1.00 95.00 414 TRP A C 1
ATOM 3150 O O . TRP A 1 414 ? -12.542 -8.766 -15.839 1.00 95.00 414 TRP A O 1
ATOM 3160 N N . ASP A 1 415 ? -11.782 -9.366 -13.806 1.00 94.75 415 ASP A N 1
ATOM 3161 C CA . ASP A 1 415 ? -13.110 -9.672 -13.265 1.00 94.75 415 ASP A CA 1
ATOM 3162 C C . ASP A 1 415 ? -13.828 -8.386 -12.833 1.00 94.75 415 ASP A C 1
ATOM 3164 O O . ASP A 1 415 ? -15.054 -8.299 -12.885 1.00 94.75 415 ASP A O 1
ATOM 3168 N N . ALA A 1 416 ? -13.055 -7.356 -12.470 1.00 94.81 416 ALA A N 1
ATOM 3169 C CA . ALA A 1 416 ? -13.554 -6.010 -12.244 1.00 94.81 416 ALA A CA 1
ATOM 3170 C C . ALA A 1 416 ? -12.508 -4.927 -12.512 1.00 94.81 416 ALA A C 1
ATOM 3172 O O . ALA A 1 416 ? -11.299 -5.152 -12.427 1.00 94.81 416 ALA A O 1
ATOM 3173 N N . VAL A 1 417 ? -13.006 -3.720 -12.775 1.00 95.44 417 VAL A N 1
ATOM 3174 C CA . VAL A 1 417 ? -12.206 -2.500 -12.873 1.00 95.44 417 VAL A CA 1
ATOM 3175 C C . VAL A 1 417 ? -12.769 -1.476 -11.896 1.00 95.44 417 VAL A C 1
ATOM 3177 O O . VAL A 1 417 ? -13.968 -1.201 -11.911 1.00 95.44 417 VAL A O 1
ATOM 3180 N N . ILE A 1 418 ? -11.905 -0.929 -11.046 1.00 94.50 418 ILE A N 1
ATOM 3181 C CA . ILE A 1 418 ? -12.234 0.146 -10.109 1.00 94.50 418 ILE A CA 1
ATOM 3182 C C . ILE A 1 418 ? -11.628 1.437 -10.652 1.00 94.50 418 ILE A C 1
ATOM 3184 O O . ILE A 1 418 ? -10.409 1.592 -10.667 1.00 94.50 418 ILE A O 1
ATOM 3188 N N . ASP A 1 419 ? -12.484 2.358 -11.090 1.00 93.00 419 ASP A N 1
ATOM 3189 C CA . ASP A 1 419 ? -12.099 3.689 -11.566 1.00 93.00 419 ASP A CA 1
ATOM 3190 C C . ASP A 1 419 ? -12.162 4.697 -10.405 1.00 93.00 419 ASP A C 1
ATOM 3192 O O . ASP A 1 419 ? -13.140 5.429 -10.243 1.00 93.00 419 ASP A O 1
ATOM 3196 N N . ALA A 1 420 ? -11.138 4.683 -9.550 1.00 90.81 420 ALA A N 1
ATOM 3197 C CA . ALA A 1 420 ? -11.012 5.583 -8.405 1.00 90.81 420 ALA A CA 1
ATOM 3198 C C . ALA A 1 420 ? -9.553 5.693 -7.935 1.00 90.81 420 ALA A C 1
ATOM 3200 O O . ALA A 1 420 ? -8.728 4.821 -8.211 1.00 90.81 420 ALA A O 1
ATOM 3201 N N . ASP A 1 421 ? -9.250 6.728 -7.151 1.00 92.44 421 ASP A N 1
ATOM 3202 C CA . ASP A 1 421 ? -8.038 6.757 -6.328 1.00 92.44 421 ASP A CA 1
ATOM 3203 C C . ASP A 1 421 ? -8.030 5.631 -5.273 1.00 92.44 421 ASP A C 1
ATOM 3205 O O . ASP A 1 421 ? -9.035 4.957 -5.027 1.00 92.44 421 ASP A O 1
ATOM 3209 N N . THR A 1 422 ? -6.888 5.424 -4.617 1.00 92.25 422 THR A N 1
ATOM 3210 C CA . THR A 1 422 ? -6.748 4.485 -3.486 1.00 92.25 422 THR A CA 1
ATOM 3211 C C . THR A 1 422 ? -7.304 5.040 -2.168 1.00 92.25 422 THR A C 1
ATOM 3213 O O . THR A 1 422 ? -7.198 4.399 -1.121 1.00 92.25 422 THR A O 1
ATOM 3216 N N . GLY A 1 423 ? -7.921 6.220 -2.214 1.00 92.56 423 GLY A N 1
ATOM 3217 C CA . GLY A 1 423 ? -8.419 6.951 -1.063 1.00 92.56 423 GLY A CA 1
ATOM 3218 C C . GLY A 1 423 ? -7.325 7.614 -0.234 1.00 92.56 423 GLY A C 1
ATOM 3219 O O . GLY A 1 423 ? -6.128 7.458 -0.481 1.00 92.56 423 GLY A O 1
ATOM 3220 N N . VAL A 1 424 ? -7.767 8.367 0.768 1.00 92.06 424 VAL A N 1
ATOM 3221 C CA . VAL A 1 424 ? -6.906 9.111 1.692 1.00 92.06 424 VAL A CA 1
ATOM 3222 C C . VAL A 1 424 ? -7.002 8.492 3.081 1.00 92.06 424 VAL A C 1
ATOM 3224 O O . VAL A 1 424 ? -8.092 8.166 3.555 1.00 92.06 424 VAL A O 1
ATOM 3227 N N . ARG A 1 425 ? -5.867 8.343 3.767 1.00 91.25 425 ARG A N 1
ATOM 3228 C CA . ARG A 1 425 ? -5.886 8.005 5.190 1.00 91.25 425 ARG A CA 1
ATOM 3229 C C . ARG A 1 425 ? -6.198 9.235 6.027 1.00 91.25 425 ARG A C 1
ATOM 3231 O O . ARG A 1 425 ? -5.616 10.295 5.807 1.00 91.25 425 ARG A O 1
ATOM 3238 N N . LEU A 1 426 ? -7.076 9.074 7.014 1.00 90.06 426 LEU A N 1
ATOM 3239 C CA . LEU A 1 426 ? -7.500 10.181 7.868 1.00 90.06 426 LEU A CA 1
ATOM 3240 C C . LEU A 1 426 ? -6.334 10.770 8.665 1.00 90.06 426 LEU A C 1
ATOM 3242 O O . LEU A 1 426 ? -6.236 11.984 8.759 1.00 90.06 426 LEU A O 1
ATOM 3246 N N . ASP A 1 427 ? -5.410 9.942 9.152 1.00 88.44 427 ASP A N 1
ATOM 3247 C CA . ASP A 1 427 ? -4.224 10.374 9.909 1.00 88.44 427 ASP A CA 1
ATOM 3248 C C . ASP A 1 427 ? -3.225 11.233 9.110 1.00 88.44 427 ASP A C 1
ATOM 3250 O O . ASP A 1 427 ? -2.317 11.823 9.693 1.00 88.44 427 ASP A O 1
ATOM 3254 N N . ARG A 1 428 ? -3.384 11.330 7.783 1.00 88.62 428 ARG A N 1
ATOM 3255 C CA . ARG A 1 428 ? -2.604 12.238 6.927 1.00 88.62 428 ARG A CA 1
ATOM 3256 C C . ARG A 1 428 ? -3.227 13.623 6.770 1.00 88.62 428 ARG A C 1
ATOM 3258 O O . ARG A 1 428 ? -2.594 14.491 6.175 1.00 88.62 428 ARG A O 1
ATOM 3265 N N . ILE A 1 429 ? -4.451 13.823 7.250 1.00 88.00 429 ILE A N 1
ATOM 3266 C CA . ILE A 1 429 ? -5.118 15.125 7.256 1.00 88.00 429 ILE A CA 1
ATOM 3267 C C . ILE A 1 429 ? -4.717 15.830 8.555 1.00 88.00 429 ILE A C 1
ATOM 3269 O O . ILE A 1 429 ? -4.903 15.270 9.639 1.00 88.00 429 ILE A O 1
ATOM 3273 N N . ASP A 1 430 ? -4.140 17.030 8.453 1.00 83.44 430 ASP A N 1
ATOM 3274 C CA . ASP A 1 430 ? -3.803 17.827 9.635 1.00 83.44 430 ASP A CA 1
ATOM 3275 C C . ASP A 1 430 ? -5.103 18.376 10.247 1.00 83.44 430 ASP A C 1
ATOM 3277 O O . ASP A 1 430 ? -5.807 19.145 9.592 1.00 83.44 430 ASP A O 1
ATOM 3281 N N . PRO A 1 431 ? -5.468 17.990 11.485 1.00 75.19 431 PRO A N 1
ATOM 3282 C CA . PRO A 1 431 ? -6.702 18.449 12.115 1.00 75.19 431 PRO A CA 1
ATOM 3283 C C . PRO A 1 431 ? -6.650 19.929 12.522 1.00 75.19 431 PRO A C 1
ATOM 3285 O O . PRO A 1 431 ? -7.657 20.452 12.993 1.00 75.19 431 PRO A O 1
ATOM 3288 N N . ARG A 1 432 ? -5.486 20.588 12.405 1.00 74.06 432 ARG A N 1
ATOM 3289 C CA . ARG A 1 432 ? -5.290 22.000 12.768 1.00 74.06 432 ARG A CA 1
ATOM 3290 C C . ARG A 1 432 ? -5.567 22.977 11.632 1.00 74.06 432 ARG A C 1
ATOM 3292 O O . ARG A 1 432 ? -5.571 24.178 11.893 1.00 74.06 432 ARG A O 1
ATOM 3299 N N . ASP A 1 433 ? -5.758 22.484 10.413 1.00 79.88 433 ASP A N 1
ATOM 3300 C CA . ASP A 1 433 ? -6.090 23.335 9.278 1.00 79.88 433 ASP A CA 1
ATOM 3301 C C . ASP A 1 433 ? -7.503 23.918 9.428 1.00 79.88 433 ASP A C 1
ATOM 3303 O O . ASP A 1 433 ? -8.421 23.277 9.957 1.00 79.88 433 ASP A O 1
ATOM 3307 N N . ASP A 1 434 ? -7.691 25.133 8.913 1.00 67.00 434 ASP A N 1
ATOM 3308 C CA . ASP A 1 434 ? -9.026 25.687 8.703 1.00 67.00 434 ASP A CA 1
ATOM 3309 C C . ASP A 1 434 ? -9.776 24.737 7.737 1.00 67.00 434 ASP A C 1
ATOM 3311 O O . ASP A 1 434 ? -9.222 24.313 6.725 1.00 67.00 434 ASP A O 1
ATOM 3315 N N . ASP A 1 435 ? -11.003 24.332 8.078 1.00 80.19 435 ASP A N 1
ATOM 3316 C CA . ASP A 1 435 ? -11.822 23.297 7.403 1.00 80.19 435 ASP A CA 1
ATOM 3317 C C . ASP A 1 435 ? -11.413 21.820 7.612 1.00 80.19 435 ASP A C 1
ATOM 3319 O O . ASP A 1 435 ? -12.056 20.911 7.069 1.00 80.19 435 ASP A O 1
ATOM 3323 N N . ALA A 1 436 ? -10.416 21.518 8.454 1.00 81.94 436 ALA A N 1
ATOM 3324 C CA . ALA A 1 436 ? -9.946 20.140 8.645 1.00 81.94 436 ALA A CA 1
ATOM 3325 C C . ALA A 1 436 ? -11.038 19.157 9.102 1.00 81.94 436 ALA A C 1
ATOM 3327 O O . ALA A 1 436 ? -11.064 18.005 8.666 1.00 81.94 436 ALA A O 1
ATOM 3328 N N . ARG A 1 437 ? -11.971 19.597 9.957 1.00 85.00 437 ARG A N 1
ATOM 3329 C CA . ARG A 1 437 ? -13.087 18.756 10.429 1.00 85.00 437 ARG A CA 1
ATOM 3330 C C . ARG A 1 437 ? -14.010 18.337 9.293 1.00 85.00 437 ARG A C 1
ATOM 3332 O O . ARG A 1 437 ? -14.357 17.162 9.200 1.00 85.00 437 ARG A O 1
ATOM 3339 N N . ASP A 1 438 ? -14.377 19.262 8.414 1.00 88.50 438 ASP A N 1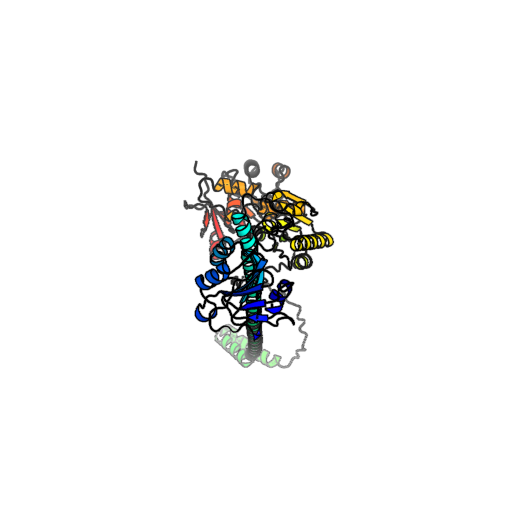
ATOM 3340 C CA . ASP A 1 438 ? -15.235 18.951 7.272 1.00 88.50 438 ASP A CA 1
ATOM 3341 C C . ASP A 1 438 ? -14.508 18.071 6.260 1.00 88.50 438 ASP A C 1
ATOM 3343 O O . ASP A 1 438 ? -15.087 17.105 5.756 1.00 88.50 438 ASP A O 1
ATOM 3347 N N . ARG A 1 439 ? -13.204 18.300 6.065 1.00 90.75 439 ARG A N 1
ATOM 3348 C CA . ARG A 1 439 ? -12.373 17.419 5.244 1.00 90.75 439 ARG A CA 1
ATOM 3349 C C . ARG A 1 439 ? -12.265 16.005 5.823 1.00 90.75 439 ARG A C 1
ATOM 3351 O O . ARG A 1 439 ? -12.378 15.035 5.074 1.00 90.75 439 ARG A O 1
ATOM 3358 N N . LEU A 1 440 ? -12.096 15.865 7.140 1.00 91.56 440 LEU A N 1
ATOM 3359 C CA . LEU A 1 440 ? -12.096 14.571 7.833 1.00 91.56 440 LEU A CA 1
ATOM 3360 C C . LEU A 1 440 ? -13.443 13.860 7.685 1.00 91.56 440 LEU A C 1
ATOM 3362 O O . LEU A 1 440 ? -13.465 12.665 7.400 1.00 91.56 440 LEU A O 1
ATOM 3366 N N . ARG A 1 441 ? -14.563 14.580 7.825 1.00 93.06 441 ARG A N 1
ATOM 3367 C CA . ARG A 1 441 ? -15.920 14.039 7.636 1.00 93.06 441 ARG A CA 1
ATOM 3368 C C . ARG A 1 441 ? -16.137 13.547 6.206 1.00 93.06 441 ARG A C 1
ATOM 3370 O O . ARG A 1 441 ? -16.638 12.439 6.007 1.00 93.06 441 ARG A O 1
ATOM 3377 N N . GLU A 1 442 ? -15.753 14.341 5.210 1.00 93.12 442 GLU A N 1
ATOM 3378 C CA . GLU A 1 442 ? -15.851 13.964 3.798 1.00 93.12 442 GLU A CA 1
ATOM 3379 C C . GLU A 1 442 ? -14.992 12.732 3.489 1.00 93.12 442 GLU A C 1
ATOM 3381 O O . GLU A 1 442 ? -15.488 11.755 2.913 1.00 93.12 442 GLU A O 1
ATOM 3386 N N . ALA A 1 443 ? -13.736 12.738 3.946 1.00 93.06 443 ALA A N 1
ATOM 3387 C CA . ALA A 1 443 ? -12.836 11.605 3.803 1.00 93.06 443 ALA A CA 1
ATOM 3388 C C . ALA A 1 443 ? -13.410 10.358 4.481 1.00 93.06 443 ALA A C 1
ATOM 3390 O O . ALA A 1 443 ? -13.532 9.315 3.842 1.00 93.06 443 ALA A O 1
ATOM 3391 N N . PHE A 1 444 ? -13.859 10.459 5.732 1.00 94.69 444 PHE A N 1
ATOM 3392 C CA . PHE A 1 444 ? -14.471 9.348 6.453 1.00 94.69 444 PHE A CA 1
ATOM 3393 C C . PHE A 1 444 ? -15.643 8.752 5.674 1.00 94.69 444 PHE A C 1
ATOM 3395 O O . PHE A 1 444 ? -15.697 7.539 5.492 1.00 94.69 444 PHE A O 1
ATOM 3402 N N . LEU A 1 445 ? -16.562 9.578 5.174 1.00 93.75 445 LEU A N 1
ATOM 3403 C CA . LEU A 1 445 ? -17.785 9.095 4.538 1.00 93.75 445 LEU A CA 1
ATOM 3404 C C . LEU A 1 445 ? -17.574 8.558 3.116 1.00 93.75 445 LEU A C 1
ATOM 3406 O O . LEU A 1 445 ? -18.307 7.655 2.708 1.00 93.75 445 LEU A O 1
ATOM 3410 N N . ARG A 1 446 ? -16.635 9.116 2.337 1.00 91.94 446 ARG A N 1
ATOM 3411 C CA . ARG A 1 446 ? -16.605 8.898 0.875 1.00 91.94 446 ARG A CA 1
ATOM 3412 C C . ARG A 1 446 ? -15.240 8.588 0.275 1.00 91.94 446 ARG A C 1
ATOM 3414 O O . ARG A 1 446 ? -15.180 7.836 -0.699 1.00 91.94 446 ARG A O 1
ATOM 3421 N N . GLU A 1 447 ? -14.171 9.173 0.802 1.00 91.56 447 GLU A N 1
ATOM 3422 C CA . GLU A 1 447 ? -12.853 9.167 0.138 1.00 91.56 447 GLU A CA 1
ATOM 3423 C C . GLU A 1 447 ? -11.791 8.366 0.892 1.00 91.56 447 GLU A C 1
ATOM 3425 O O . GLU A 1 447 ? -10.676 8.198 0.409 1.00 91.56 447 GLU A O 1
ATOM 3430 N N . GLY A 1 448 ? -12.118 7.857 2.074 1.00 93.44 448 GLY A N 1
ATOM 3431 C CA . GLY A 1 448 ? -11.177 7.168 2.936 1.00 93.44 448 GLY A CA 1
ATOM 3432 C C . GLY A 1 448 ? -10.688 5.866 2.314 1.00 93.44 448 GLY A C 1
ATOM 3433 O O . GLY A 1 448 ? -11.464 5.137 1.690 1.00 93.44 448 GLY A O 1
ATOM 3434 N N . THR A 1 449 ? -9.424 5.516 2.547 1.00 94.88 449 THR A N 1
ATOM 3435 C CA . THR A 1 449 ? -8.859 4.226 2.114 1.00 94.88 449 THR A CA 1
ATOM 3436 C C . THR A 1 449 ? -9.729 3.042 2.558 1.00 94.88 449 THR A C 1
ATOM 3438 O O . THR A 1 449 ? -10.030 2.158 1.756 1.00 94.88 449 THR A O 1
ATOM 3441 N N . ARG A 1 450 ? -10.249 3.070 3.793 1.00 94.88 450 ARG A N 1
ATOM 3442 C CA . ARG A 1 450 ? -11.187 2.063 4.315 1.00 94.88 450 ARG A CA 1
ATOM 3443 C C . ARG A 1 450 ? -12.470 1.944 3.482 1.00 94.88 450 ARG A C 1
ATOM 3445 O O . ARG A 1 450 ? -12.944 0.840 3.232 1.00 94.88 450 ARG A O 1
ATOM 3452 N N . VAL A 1 451 ? -13.014 3.068 3.005 1.00 95.06 451 VAL A N 1
ATOM 3453 C CA . VAL A 1 451 ? -14.212 3.108 2.142 1.00 95.06 451 VAL A CA 1
ATOM 3454 C C . VAL A 1 451 ? -13.916 2.482 0.781 1.00 95.06 451 VAL A C 1
ATOM 3456 O O . VAL A 1 451 ? -14.730 1.720 0.252 1.00 95.06 451 VAL A O 1
ATOM 3459 N N . ARG A 1 452 ? -12.734 2.761 0.223 1.00 94.75 452 ARG A N 1
ATOM 3460 C CA . ARG A 1 452 ? -12.273 2.164 -1.036 1.00 94.75 452 ARG A CA 1
ATOM 3461 C C . ARG A 1 452 ? -12.099 0.649 -0.904 1.00 94.75 452 ARG A C 1
ATOM 3463 O O . ARG A 1 452 ? 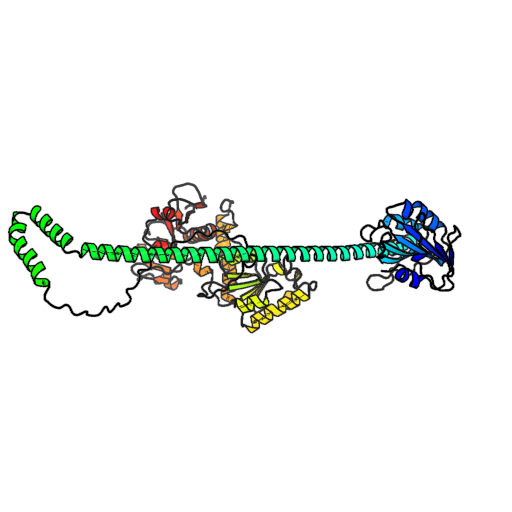-12.616 -0.100 -1.733 1.00 94.75 452 ARG A O 1
ATOM 3470 N N . LEU A 1 453 ? -11.461 0.193 0.175 1.00 95.19 453 LEU A N 1
ATOM 3471 C CA . LEU A 1 453 ? -11.301 -1.231 0.477 1.00 95.19 453 LEU A CA 1
ATOM 3472 C C . LEU A 1 453 ? -12.631 -1.941 0.730 1.00 95.19 453 LEU A C 1
ATOM 3474 O O . LEU A 1 453 ? -12.781 -3.088 0.330 1.00 95.19 453 LEU A O 1
ATOM 3478 N N . ALA A 1 454 ? -13.621 -1.272 1.317 1.00 94.88 454 ALA A N 1
ATOM 3479 C CA . ALA A 1 454 ? -14.970 -1.818 1.450 1.00 94.88 454 ALA A CA 1
ATOM 3480 C C . ALA A 1 454 ? -15.671 -2.016 0.102 1.00 94.88 454 ALA A C 1
ATOM 3482 O O . ALA A 1 454 ? -16.390 -2.995 -0.095 1.00 94.88 454 ALA A O 1
ATOM 3483 N N . GLY A 1 455 ? -15.431 -1.115 -0.857 1.00 94.31 455 GLY A N 1
ATOM 3484 C CA . GLY A 1 455 ? -15.849 -1.310 -2.245 1.00 94.31 455 GLY A CA 1
ATOM 3485 C C . GLY A 1 455 ? -15.248 -2.581 -2.850 1.00 94.31 455 GLY A C 1
ATOM 3486 O O . GLY A 1 455 ? -15.981 -3.393 -3.413 1.00 94.31 455 GLY A O 1
ATOM 3487 N N . LEU A 1 456 ? -13.940 -2.783 -2.663 1.00 95.00 456 LEU A N 1
ATOM 3488 C CA . LEU A 1 456 ? -13.240 -3.993 -3.098 1.00 95.00 456 LEU A CA 1
ATOM 3489 C C . LEU A 1 456 ? -13.765 -5.251 -2.384 1.00 95.00 456 LEU A C 1
ATOM 3491 O O . LEU A 1 456 ? -14.069 -6.237 -3.049 1.00 95.00 456 LEU A O 1
ATOM 3495 N N . ALA A 1 457 ? -13.929 -5.212 -1.060 1.00 94.38 457 ALA A N 1
ATOM 3496 C CA . ALA A 1 457 ? -14.407 -6.339 -0.260 1.00 94.38 457 ALA A CA 1
ATOM 3497 C C . ALA A 1 457 ? -15.794 -6.814 -0.710 1.00 94.38 457 ALA A C 1
ATOM 3499 O O . ALA A 1 457 ? -15.997 -8.010 -0.916 1.00 94.38 457 ALA A O 1
ATOM 3500 N N . ARG A 1 458 ? -16.726 -5.883 -0.962 1.00 94.19 458 ARG A N 1
ATOM 3501 C CA . ARG A 1 458 ? -18.056 -6.208 -1.503 1.00 94.19 458 ARG A CA 1
ATOM 3502 C C . ARG A 1 458 ? -17.993 -6.845 -2.886 1.00 94.19 458 ARG A C 1
ATOM 3504 O O . ARG A 1 458 ? -18.795 -7.726 -3.177 1.00 94.19 458 ARG A O 1
ATOM 3511 N N . LEU A 1 459 ? -17.055 -6.410 -3.725 1.00 93.00 459 LEU A N 1
ATOM 3512 C CA . LEU A 1 459 ? -16.884 -6.948 -5.071 1.00 93.00 459 LEU A CA 1
ATOM 3513 C C . LEU A 1 459 ? -16.417 -8.408 -5.052 1.00 93.00 459 LEU A C 1
ATOM 3515 O O . LEU A 1 459 ? -16.842 -9.195 -5.894 1.00 93.00 459 LEU A O 1
ATOM 3519 N N . VAL A 1 460 ? -15.569 -8.767 -4.086 1.00 91.31 460 VAL A N 1
ATOM 3520 C CA . VAL A 1 460 ? -14.970 -10.110 -3.987 1.00 91.31 460 VAL A CA 1
ATOM 3521 C C . VAL A 1 460 ? -15.636 -11.011 -2.941 1.00 91.31 460 VAL A C 1
ATOM 3523 O O . VAL A 1 460 ? -15.262 -12.171 -2.808 1.00 91.31 460 VAL A O 1
ATOM 3526 N N . GLY A 1 461 ? -16.638 -10.506 -2.214 1.00 89.69 461 GLY A N 1
ATOM 3527 C CA . GLY A 1 461 ? -17.348 -11.253 -1.171 1.00 89.69 461 GLY A CA 1
ATOM 3528 C C . GLY A 1 461 ? -16.525 -11.493 0.102 1.00 89.69 461 GLY A C 1
ATOM 3529 O O . GLY A 1 461 ? -16.731 -12.499 0.777 1.00 89.69 461 GLY A O 1
ATOM 3530 N N . ALA A 1 462 ? -15.592 -10.594 0.415 1.00 89.38 462 ALA A N 1
ATOM 3531 C CA . ALA A 1 462 ? -14.712 -10.660 1.584 1.00 89.38 462 ALA A CA 1
ATOM 3532 C C . ALA A 1 462 ? -15.252 -9.834 2.775 1.00 89.38 462 ALA A C 1
ATOM 3534 O O . ALA A 1 462 ? -16.187 -9.046 2.597 1.00 89.38 462 ALA A O 1
ATOM 3535 N N . PRO A 1 463 ? -14.681 -9.985 3.992 1.00 90.25 463 PRO A N 1
ATOM 3536 C CA . PRO A 1 463 ? -15.069 -9.186 5.157 1.00 90.25 463 PRO A CA 1
ATOM 3537 C C . PRO A 1 463 ? -14.982 -7.674 4.894 1.00 90.25 463 PRO A C 1
ATOM 3539 O O . PRO A 1 463 ? -13.960 -7.191 4.404 1.00 90.25 463 PRO A O 1
ATOM 3542 N N . ASP A 1 464 ? -16.045 -6.929 5.225 1.00 92.88 464 ASP A N 1
ATOM 3543 C CA . ASP A 1 464 ? -16.122 -5.479 4.999 1.00 92.88 464 ASP A CA 1
ATOM 3544 C C . ASP A 1 464 ? -15.337 -4.714 6.092 1.00 92.88 464 ASP A C 1
ATOM 3546 O O . ASP A 1 464 ? -15.705 -4.777 7.269 1.00 92.88 464 ASP A O 1
ATOM 3550 N N . PRO A 1 465 ? -14.285 -3.948 5.739 1.00 93.00 465 PRO A N 1
ATOM 3551 C CA . PRO A 1 465 ? -13.528 -3.131 6.688 1.00 93.00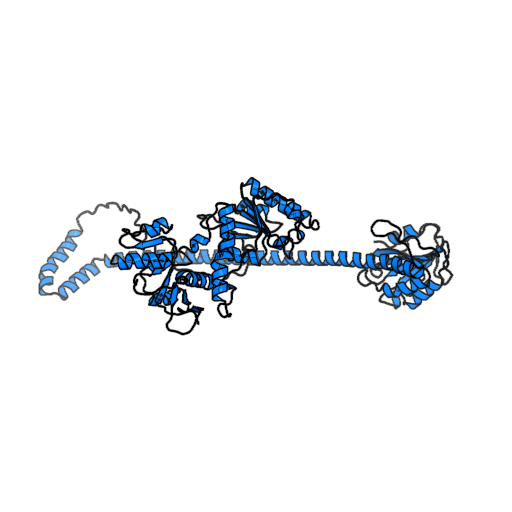 465 PRO A CA 1
ATOM 3552 C C . PRO A 1 465 ? -14.369 -2.092 7.444 1.00 93.00 465 PRO A C 1
ATOM 3554 O O . PRO A 1 465 ? -13.981 -1.658 8.529 1.00 93.00 465 PRO A O 1
ATOM 3557 N N . LEU A 1 466 ? -15.519 -1.673 6.902 1.00 94.06 466 LEU A N 1
ATOM 3558 C CA . LEU A 1 466 ? -16.418 -0.724 7.565 1.00 94.06 466 LEU A CA 1
ATOM 3559 C C . LEU A 1 466 ? -17.144 -1.335 8.768 1.00 94.06 466 LEU A C 1
ATOM 3561 O O . LEU A 1 466 ? -17.659 -0.579 9.591 1.00 94.06 466 LEU A O 1
ATOM 3565 N N . GLU A 1 467 ? -17.128 -2.660 8.947 1.00 92.38 467 GLU A N 1
ATOM 3566 C CA . GLU A 1 467 ? -17.625 -3.297 10.174 1.00 92.38 467 GLU A CA 1
ATOM 3567 C C . GLU A 1 467 ? -16.878 -2.783 11.419 1.00 92.38 467 GLU A C 1
ATOM 3569 O O . GLU A 1 467 ? -17.470 -2.658 12.492 1.00 92.38 467 GLU A O 1
ATOM 3574 N N . ALA A 1 468 ? -15.612 -2.370 11.269 1.00 91.81 468 ALA A N 1
ATOM 3575 C CA . ALA A 1 468 ? -14.828 -1.748 12.337 1.00 91.81 468 ALA A CA 1
ATOM 3576 C C . ALA A 1 468 ? -15.370 -0.374 12.787 1.00 91.81 468 ALA A C 1
ATOM 3578 O O . ALA A 1 468 ? -15.025 0.085 13.875 1.00 91.81 468 ALA A O 1
ATOM 3579 N N . ARG A 1 469 ? -16.229 0.276 11.983 1.00 94.69 469 ARG A N 1
ATOM 3580 C CA . ARG A 1 469 ? -16.870 1.571 12.291 1.00 94.69 469 ARG A CA 1
ATOM 3581 C C . ARG A 1 469 ? -18.219 1.442 12.986 1.00 94.69 469 ARG A C 1
ATOM 3583 O O . ARG A 1 469 ? -18.862 2.457 13.266 1.00 94.69 469 ARG A O 1
ATOM 3590 N N . ARG A 1 470 ? -18.703 0.220 13.205 1.00 96.06 470 ARG A N 1
ATOM 3591 C CA . ARG A 1 470 ? -20.016 0.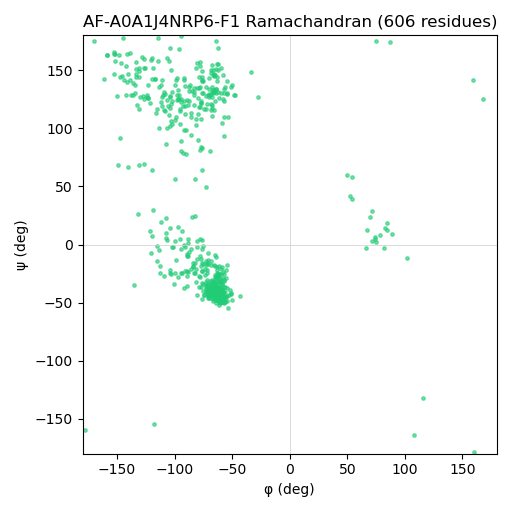012 13.813 1.00 96.06 470 ARG A CA 1
ATOM 3592 C C . ARG A 1 470 ? -20.007 0.500 15.258 1.00 96.06 470 ARG A C 1
ATOM 3594 O O . ARG A 1 470 ? -19.142 0.127 16.049 1.00 96.06 470 ARG A O 1
ATOM 3601 N N . VAL A 1 471 ? -21.010 1.309 15.584 1.00 97.88 471 VAL A N 1
ATOM 3602 C CA . VAL A 1 471 ? -21.226 1.866 16.921 1.00 97.88 471 VAL A CA 1
ATOM 3603 C C . VAL A 1 471 ? -22.506 1.289 17.511 1.00 97.88 471 VAL A C 1
ATOM 3605 O O . VAL A 1 471 ? -23.533 1.233 16.831 1.00 97.88 471 VAL A O 1
ATOM 3608 N N . ALA A 1 472 ? -22.431 0.890 18.775 1.00 98.06 472 ALA A N 1
ATOM 3609 C CA . ALA A 1 472 ? -23.557 0.584 19.636 1.00 98.06 472 ALA A CA 1
ATOM 3610 C C . ALA A 1 472 ? -23.861 1.793 20.513 1.00 98.06 472 ALA A C 1
ATOM 3612 O O . ALA A 1 472 ? -22.987 2.256 21.241 1.00 98.06 472 ALA A O 1
ATOM 3613 N N . VAL A 1 473 ? -25.093 2.284 20.484 1.00 97.50 473 VAL A N 1
ATOM 3614 C CA . VAL A 1 473 ? -25.550 3.301 21.437 1.00 97.50 473 VAL A CA 1
ATOM 3615 C C . VAL A 1 473 ? -26.192 2.598 22.624 1.00 97.50 473 VAL A C 1
ATOM 3617 O O . VAL A 1 473 ? -27.177 1.886 22.453 1.00 97.50 473 VAL A O 1
ATOM 3620 N N . VAL A 1 474 ? -25.652 2.792 23.824 1.00 95.88 474 VAL A N 1
ATOM 3621 C CA . VAL A 1 474 ? -26.238 2.277 25.068 1.00 95.88 474 VAL A CA 1
ATOM 3622 C C . VAL A 1 474 ? -27.076 3.379 25.699 1.00 95.88 474 VAL A C 1
ATOM 3624 O O . VAL A 1 474 ? -26.579 4.476 25.938 1.00 95.88 474 VAL A O 1
ATOM 3627 N N . ALA A 1 475 ? -28.348 3.095 25.967 1.00 95.00 475 ALA A N 1
ATOM 3628 C CA . ALA A 1 475 ? -29.267 4.053 26.570 1.00 95.00 475 ALA A CA 1
ATOM 3629 C C . ALA A 1 475 ? -30.215 3.369 27.562 1.00 95.00 475 ALA A C 1
ATOM 3631 O O . ALA A 1 475 ? -30.541 2.192 27.427 1.00 95.00 475 ALA A O 1
ATOM 3632 N N . ALA A 1 476 ? -30.712 4.123 28.543 1.00 92.06 476 ALA A N 1
ATOM 3633 C CA . ALA A 1 476 ? -31.688 3.644 29.524 1.00 92.06 476 ALA A CA 1
ATOM 3634 C C . ALA A 1 476 ? -32.917 4.574 29.574 1.00 92.06 476 ALA A C 1
ATOM 3636 O O . ALA A 1 476 ? -33.101 5.308 30.548 1.00 92.06 476 ALA A O 1
ATOM 3637 N N . PRO A 1 477 ? -33.760 4.598 28.520 1.00 91.50 477 PRO A N 1
ATOM 3638 C CA . PRO A 1 477 ? -34.928 5.471 28.485 1.00 91.50 477 PRO A CA 1
ATOM 3639 C C . PRO A 1 477 ? -35.938 5.079 29.575 1.00 91.50 477 PRO A C 1
ATOM 3641 O O . PRO A 1 477 ? -36.390 3.939 29.636 1.00 91.50 477 PRO A O 1
ATOM 3644 N N . GLY A 1 478 ? -36.290 6.032 30.445 1.00 88.88 478 GLY A N 1
ATOM 3645 C CA . GLY A 1 478 ? -37.191 5.789 31.581 1.00 88.88 478 GLY A CA 1
ATOM 3646 C C . GLY A 1 478 ? -38.679 5.996 31.281 1.00 88.88 478 GLY A C 1
ATOM 3647 O O . GLY A 1 478 ? -39.528 5.453 31.987 1.00 88.88 478 GLY A O 1
ATOM 3648 N N . ASP A 1 479 ? -39.012 6.779 30.251 1.00 91.06 479 ASP A N 1
ATOM 3649 C CA . ASP A 1 479 ? -40.390 7.078 29.860 1.00 91.06 479 ASP A CA 1
ATOM 3650 C C . ASP A 1 479 ? -40.562 7.211 28.331 1.00 91.06 479 ASP A C 1
ATOM 3652 O O . ASP A 1 479 ? -39.613 7.120 27.547 1.00 91.06 479 ASP A O 1
ATOM 3656 N N . ARG A 1 480 ? -41.806 7.438 27.889 1.00 90.12 480 ARG A N 1
ATOM 3657 C CA . ARG A 1 480 ? -42.144 7.592 26.463 1.00 90.12 480 ARG A CA 1
ATOM 3658 C C . ARG A 1 480 ? -41.501 8.828 25.820 1.00 90.12 480 ARG A C 1
ATOM 3660 O O . ARG A 1 480 ? -41.262 8.824 24.615 1.00 90.12 480 ARG A O 1
ATOM 3667 N N . THR A 1 481 ? -41.222 9.869 26.599 1.00 92.25 481 THR A N 1
ATOM 3668 C CA . THR A 1 481 ? -40.576 11.097 26.119 1.00 92.25 481 THR A CA 1
ATOM 3669 C C . THR A 1 481 ? -39.089 10.848 25.871 1.00 92.25 481 THR A C 1
ATOM 3671 O O . THR A 1 481 ? -38.570 11.235 24.827 1.00 92.25 481 THR A O 1
ATOM 3674 N N . SER A 1 482 ? -38.418 10.143 26.785 1.00 92.06 482 SER A N 1
ATOM 3675 C CA . SER A 1 482 ? -37.048 9.658 26.635 1.00 92.06 482 SER A CA 1
ATOM 3676 C C . SER A 1 482 ? -36.913 8.714 25.442 1.00 92.06 482 SER A C 1
ATOM 3678 O O . SER A 1 482 ? -35.959 8.854 24.686 1.00 92.06 482 SER A O 1
ATOM 3680 N N . LEU A 1 483 ? -37.880 7.814 25.215 1.00 92.88 483 LEU A N 1
ATOM 3681 C CA . LEU A 1 483 ? -37.907 6.949 24.024 1.00 92.88 483 LEU A CA 1
ATOM 3682 C C . LEU A 1 483 ? -38.005 7.754 22.721 1.00 92.88 483 LEU A C 1
ATOM 3684 O O . LEU A 1 483 ? -37.236 7.516 21.789 1.00 92.88 483 LEU A O 1
ATOM 3688 N N . ALA A 1 484 ? -38.919 8.728 22.661 1.00 93.00 484 ALA A N 1
ATOM 3689 C CA . ALA A 1 484 ? -39.067 9.592 21.491 1.00 93.00 484 ALA A CA 1
ATOM 3690 C C . ALA A 1 484 ? -37.792 10.410 21.227 1.00 93.00 484 ALA A C 1
ATOM 3692 O O . ALA A 1 484 ? -37.358 10.526 20.084 1.00 93.00 484 ALA A O 1
ATOM 3693 N N . ARG A 1 485 ? -37.152 10.925 22.285 1.00 94.19 485 ARG A N 1
ATOM 3694 C CA . ARG A 1 485 ? -35.903 11.683 22.168 1.00 94.19 485 ARG A CA 1
ATOM 3695 C C . ARG A 1 485 ? -34.725 10.813 21.741 1.00 94.19 485 ARG A C 1
ATOM 3697 O O . ARG A 1 485 ? -33.982 11.232 20.862 1.00 94.19 485 ARG A O 1
ATOM 3704 N N . LEU A 1 486 ? -34.576 9.615 22.311 1.00 95.25 486 LEU A N 1
ATOM 3705 C CA . LEU A 1 486 ? -33.566 8.643 21.884 1.00 95.25 486 LEU A CA 1
ATOM 3706 C C . LEU A 1 486 ? -33.729 8.337 20.393 1.00 95.25 486 LEU A C 1
ATOM 3708 O O . LEU A 1 486 ? -32.770 8.449 19.635 1.00 95.25 486 LEU A O 1
ATOM 3712 N N . THR A 1 487 ? -34.957 8.026 19.968 1.00 95.62 487 THR A N 1
ATOM 3713 C CA . THR A 1 487 ? -35.279 7.739 18.564 1.00 95.62 487 THR A CA 1
ATOM 3714 C C . THR A 1 487 ? -34.912 8.919 17.668 1.00 95.62 487 THR A C 1
ATOM 3716 O O . THR A 1 487 ? -34.172 8.752 16.703 1.00 95.62 487 THR A O 1
ATOM 3719 N N . GLN A 1 488 ? -35.338 10.132 18.031 1.00 94.94 488 GLN A N 1
ATOM 3720 C CA . GLN A 1 488 ? -35.021 11.348 17.285 1.00 94.94 488 GLN A CA 1
ATOM 3721 C C . GLN A 1 488 ? -33.508 11.604 17.195 1.00 94.94 488 GLN A C 1
ATOM 3723 O O . GLN A 1 488 ? -33.010 11.879 16.107 1.00 94.94 488 GLN A O 1
ATOM 3728 N N . GLN A 1 489 ? -32.769 11.517 18.306 1.00 95.12 489 GLN A N 1
ATOM 3729 C CA . GLN A 1 489 ? -31.327 11.790 18.328 1.00 95.12 489 GLN A CA 1
ATOM 3730 C C . GLN A 1 489 ? -30.536 10.739 17.541 1.00 95.12 489 GLN A C 1
ATOM 3732 O O . GLN A 1 489 ? -29.641 11.109 16.783 1.00 95.12 489 GLN A O 1
ATOM 3737 N N . VAL A 1 490 ? -30.889 9.451 17.651 1.00 96.25 490 VAL A N 1
ATOM 3738 C CA . VAL A 1 490 ? -30.274 8.367 16.864 1.00 96.25 490 VAL A CA 1
ATOM 3739 C C . VAL A 1 490 ? -30.552 8.571 15.376 1.00 96.25 490 VAL A C 1
ATOM 3741 O O . VAL A 1 490 ? -29.634 8.505 14.554 1.00 96.25 490 VAL A O 1
ATOM 3744 N N . LEU A 1 491 ? -31.805 8.876 15.022 1.00 95.94 491 LEU A N 1
ATOM 3745 C CA . LEU A 1 491 ? -32.204 9.111 13.638 1.00 95.94 491 LEU A CA 1
ATOM 3746 C C . LEU A 1 491 ? -31.694 10.447 13.072 1.00 95.94 491 LEU A C 1
ATOM 3748 O O . LEU A 1 491 ? -31.645 10.610 11.852 1.00 95.94 491 LEU A O 1
ATOM 3752 N N . ALA A 1 492 ? -31.225 11.370 13.905 1.00 95.81 492 ALA A N 1
ATOM 3753 C CA . ALA A 1 492 ? -30.555 12.582 13.448 1.00 95.81 492 ALA A CA 1
ATOM 3754 C C . ALA A 1 492 ? -29.070 12.363 13.105 1.00 95.81 492 ALA A C 1
ATOM 3756 O O . ALA A 1 492 ? -28.519 13.154 12.348 1.00 95.81 492 ALA A O 1
ATOM 3757 N N . GLN A 1 493 ? -28.417 11.308 13.615 1.00 95.94 493 GLN A N 1
ATOM 3758 C CA . GLN A 1 493 ? -26.976 11.117 13.406 1.00 95.94 493 GLN A CA 1
ATOM 3759 C C . GLN A 1 493 ? -26.613 10.899 11.930 1.00 95.94 493 GLN A C 1
ATOM 3761 O O . GLN A 1 493 ? -27.218 10.067 11.249 1.00 95.94 493 GLN A O 1
ATOM 3766 N N . HIS A 1 494 ? -25.573 11.597 11.464 1.00 95.12 494 HIS A N 1
ATOM 3767 C CA . HIS A 1 494 ? -24.996 11.424 10.127 1.00 95.12 494 HIS A CA 1
ATOM 3768 C C . HIS A 1 494 ? -24.265 10.082 9.989 1.00 95.12 494 HIS A C 1
ATOM 3770 O O . HIS A 1 494 ? -24.437 9.388 8.988 1.00 95.12 494 HIS A O 1
ATOM 3776 N N . HIS A 1 495 ? -23.484 9.690 11.003 1.00 95.44 495 HIS A N 1
ATOM 3777 C CA . HIS A 1 495 ? -22.975 8.322 11.132 1.00 95.44 495 HIS A CA 1
ATOM 3778 C C . HIS A 1 495 ? -23.959 7.519 11.977 1.00 95.44 495 HIS A C 1
ATOM 3780 O O . HIS A 1 495 ? -23.979 7.641 13.203 1.00 95.44 495 HIS A O 1
ATOM 3786 N N . ARG A 1 496 ? -24.833 6.751 11.320 1.00 94.88 496 ARG A N 1
ATOM 3787 C CA . ARG A 1 496 ? -25.868 5.990 12.026 1.00 94.88 496 ARG A CA 1
ATOM 3788 C C . ARG A 1 496 ? -25.241 4.882 12.879 1.00 94.88 496 ARG A C 1
ATOM 3790 O O . ARG A 1 496 ? -24.413 4.129 12.359 1.00 94.88 496 ARG A O 1
ATOM 3797 N N . PRO A 1 497 ? -25.649 4.730 14.153 1.00 96.81 497 PRO A N 1
ATOM 3798 C CA . PRO A 1 497 ? -25.236 3.578 14.935 1.00 96.81 497 PRO A CA 1
ATOM 3799 C C . PRO A 1 497 ? -25.814 2.305 14.315 1.00 96.81 497 PRO A C 1
ATOM 3801 O O . PRO A 1 497 ? -26.919 2.303 13.772 1.00 96.81 497 PRO A O 1
ATOM 3804 N N . ALA A 1 498 ? -25.051 1.221 14.398 1.00 96.38 498 ALA A N 1
ATOM 3805 C CA . ALA A 1 498 ? -25.478 -0.068 13.874 1.00 96.38 498 ALA A CA 1
ATOM 3806 C C . ALA A 1 498 ? -26.479 -0.752 14.808 1.00 96.38 498 ALA A C 1
ATOM 3808 O O . ALA A 1 498 ? -27.305 -1.542 14.357 1.00 96.38 498 ALA A O 1
ATOM 3809 N N . GLU A 1 499 ? -26.396 -0.452 16.104 1.00 96.81 499 GLU A N 1
ATOM 3810 C CA . GLU A 1 499 ? -27.326 -0.972 17.093 1.00 96.81 499 GLU A CA 1
ATOM 3811 C C . GLU A 1 499 ? -27.590 0.024 18.227 1.00 96.81 499 GLU A C 1
ATOM 3813 O O . GLU A 1 499 ? -26.766 0.888 18.540 1.00 96.81 499 GLU A O 1
ATOM 3818 N N . VAL A 1 500 ? -28.745 -0.138 18.863 1.00 97.62 500 VAL A N 1
ATOM 3819 C CA . VAL A 1 500 ? -29.155 0.549 20.084 1.00 97.62 500 VAL A CA 1
ATOM 3820 C C . VAL A 1 500 ? -29.441 -0.505 21.148 1.00 97.62 500 VAL A C 1
ATOM 3822 O O . VAL A 1 500 ? -30.276 -1.393 20.967 1.00 97.62 500 VAL A O 1
ATOM 3825 N N . VAL A 1 501 ? -28.726 -0.406 22.264 1.00 96.94 501 VAL A N 1
ATOM 3826 C CA . VAL A 1 501 ? -28.807 -1.325 23.394 1.00 96.94 501 VAL A CA 1
ATOM 3827 C C . VAL A 1 501 ? -29.590 -0.663 24.516 1.00 96.94 501 VAL A C 1
ATOM 3829 O O . VAL A 1 501 ? -29.171 0.358 25.063 1.00 96.94 501 VAL A O 1
ATOM 3832 N N . VAL A 1 502 ? -30.724 -1.264 24.862 1.00 95.81 502 VAL A N 1
ATOM 3833 C CA . VAL A 1 502 ? -31.660 -0.753 25.870 1.00 95.81 502 VAL A CA 1
ATOM 3834 C C . VAL A 1 502 ? -32.105 -1.865 26.826 1.00 95.81 502 VAL A C 1
ATOM 3836 O O . VAL A 1 502 ? -32.055 -3.044 26.471 1.00 95.81 502 VAL A O 1
ATOM 3839 N N . PRO A 1 503 ? -32.558 -1.532 28.048 1.00 92.94 503 PRO A N 1
ATOM 3840 C CA . PRO A 1 503 ? -33.114 -2.523 28.969 1.00 92.94 503 PRO A CA 1
ATOM 3841 C C . PRO A 1 503 ? -34.419 -3.173 28.477 1.00 92.94 503 PRO A C 1
ATOM 3843 O O . PRO A 1 503 ? -34.672 -4.331 28.802 1.00 92.94 503 PRO A O 1
ATOM 3846 N N . ASP A 1 504 ? -35.239 -2.430 27.726 1.00 90.56 504 ASP A N 1
ATOM 3847 C CA . ASP A 1 504 ? -36.526 -2.855 27.154 1.00 90.56 504 ASP A CA 1
ATOM 3848 C C . ASP A 1 504 ? -36.619 -2.333 25.711 1.00 90.56 504 ASP A C 1
ATOM 3850 O O . ASP A 1 504 ? -36.385 -1.149 25.470 1.00 90.56 504 ASP A O 1
ATOM 3854 N N . ASP A 1 505 ? -36.926 -3.215 24.760 1.00 88.44 505 ASP A N 1
ATOM 3855 C CA . ASP A 1 505 ? -36.960 -2.935 23.318 1.00 88.44 505 ASP A CA 1
ATOM 3856 C C . ASP A 1 505 ? -38.315 -2.392 22.826 1.00 88.44 505 ASP A C 1
ATOM 3858 O O . ASP A 1 505 ? -38.453 -1.969 21.674 1.00 88.44 505 ASP A O 1
ATOM 3862 N N . ARG A 1 506 ? -39.333 -2.363 23.693 1.00 89.75 506 ARG A N 1
ATOM 3863 C CA . ARG A 1 506 ? -40.689 -1.933 23.335 1.00 89.75 506 ARG A CA 1
ATOM 3864 C C . ARG A 1 506 ? -40.757 -0.461 22.927 1.00 89.75 506 ARG A C 1
ATOM 3866 O O . ARG A 1 506 ? -40.322 0.431 23.649 1.00 89.75 506 ARG A O 1
ATOM 3873 N N . GLY A 1 507 ? -41.449 -0.197 21.816 1.00 86.31 507 GLY A N 1
ATOM 3874 C CA . GLY A 1 507 ? -41.713 1.162 21.333 1.00 86.31 507 GLY A CA 1
ATOM 3875 C C . GLY A 1 507 ? -40.569 1.782 20.528 1.00 86.31 507 GLY A C 1
ATOM 3876 O O . GLY A 1 507 ? -40.597 2.987 20.293 1.00 86.31 507 GLY A O 1
ATOM 3877 N N . LEU A 1 508 ? -39.596 0.971 20.098 1.00 92.00 508 LEU A N 1
ATOM 3878 C CA . LEU A 1 508 ? -38.474 1.363 19.237 1.00 92.00 508 LEU A CA 1
ATOM 3879 C C . LEU A 1 508 ? -38.608 0.822 17.800 1.00 92.00 508 LEU A C 1
ATOM 3881 O O . LEU A 1 508 ? -37.622 0.715 17.074 1.00 92.00 508 LEU A O 1
ATOM 3885 N N . ASP A 1 509 ? -39.834 0.514 17.363 1.00 92.94 509 ASP A N 1
ATOM 3886 C CA . ASP A 1 509 ? -40.122 -0.023 16.023 1.00 92.94 509 ASP A CA 1
ATOM 3887 C C . ASP A 1 509 ? -39.616 0.897 14.898 1.00 92.94 509 ASP A C 1
ATOM 3889 O O . ASP A 1 509 ? -39.208 0.431 13.836 1.00 92.94 509 ASP A O 1
ATOM 3893 N N . GLU A 1 510 ? -39.597 2.210 15.143 1.00 94.44 510 GLU A N 1
ATOM 3894 C CA . GLU A 1 510 ? -39.097 3.215 14.200 1.00 94.44 510 GLU A CA 1
ATOM 3895 C C . GLU A 1 510 ? -37.588 3.073 13.931 1.00 94.44 510 GLU A C 1
ATOM 3897 O O . GLU A 1 510 ? -37.140 3.253 12.795 1.00 94.44 510 GLU A O 1
ATOM 3902 N N . LEU A 1 511 ? -36.803 2.687 14.946 1.00 94.81 511 LEU A N 1
ATOM 3903 C CA . LEU A 1 511 ? -35.370 2.423 14.794 1.00 94.81 511 LEU A CA 1
ATOM 3904 C C . LEU A 1 511 ? -35.132 1.178 13.939 1.00 94.81 511 LEU A C 1
ATOM 3906 O O . LEU A 1 511 ? -34.354 1.227 12.985 1.00 94.81 511 LEU A O 1
ATOM 3910 N N . VAL A 1 512 ? -35.868 0.101 14.223 1.00 94.44 512 VAL A N 1
ATOM 3911 C CA . VAL A 1 512 ? -35.788 -1.154 13.463 1.00 94.44 512 VAL A CA 1
ATOM 3912 C C . VAL A 1 512 ? -36.204 -0.935 12.007 1.00 94.44 512 VAL A C 1
ATOM 3914 O O . VAL A 1 512 ? -35.509 -1.375 11.093 1.00 94.44 512 VAL A O 1
ATOM 3917 N N . ALA A 1 513 ? -37.291 -0.193 11.770 1.00 94.31 513 ALA A N 1
ATOM 3918 C CA . ALA A 1 513 ? -37.747 0.161 10.425 1.00 94.31 513 ALA A CA 1
ATOM 3919 C C . ALA A 1 513 ? -36.722 1.007 9.646 1.00 94.31 513 ALA A C 1
ATOM 3921 O O . ALA A 1 513 ? -36.676 0.945 8.418 1.00 94.31 513 ALA A O 1
ATOM 3922 N N . SER A 1 514 ? -35.882 1.760 10.358 1.00 93.94 514 SER A N 1
ATOM 3923 C CA . SER A 1 514 ? -34.795 2.565 9.792 1.00 93.94 514 SER A CA 1
ATOM 3924 C C . SER A 1 514 ? -33.475 1.792 9.641 1.00 93.94 514 SER A C 1
ATOM 3926 O O . SER A 1 514 ? -32.468 2.384 9.253 1.00 93.94 514 SER A O 1
ATOM 3928 N N . GLY A 1 515 ? -33.467 0.485 9.933 1.00 93.81 515 GLY A N 1
ATOM 3929 C CA . GLY A 1 515 ? -32.305 -0.394 9.783 1.00 93.81 515 GLY A CA 1
ATOM 3930 C C . GLY A 1 515 ? -31.329 -0.392 10.964 1.00 93.81 515 GLY A C 1
ATOM 3931 O O . GLY A 1 515 ? -30.226 -0.911 10.819 1.00 93.81 515 GLY A O 1
ATOM 3932 N N . VAL A 1 516 ? -31.708 0.175 12.114 1.00 96.00 516 VAL A N 1
ATOM 3933 C CA . VAL A 1 516 ? -30.911 0.131 13.349 1.00 96.00 516 VAL A CA 1
ATOM 3934 C C . VAL A 1 516 ? -31.341 -1.079 14.177 1.00 96.00 516 VAL A C 1
ATOM 3936 O O . VAL A 1 516 ? -32.517 -1.217 14.515 1.00 96.00 516 VAL A O 1
ATOM 3939 N N . GLU A 1 517 ? -30.401 -1.962 14.517 1.00 96.56 517 GLU A N 1
ATOM 3940 C CA . GLU A 1 517 ? -30.702 -3.136 15.343 1.00 96.56 517 GLU A CA 1
ATOM 3941 C C . GLU A 1 517 ? -31.015 -2.697 16.782 1.00 96.56 517 GLU A C 1
ATOM 3943 O O . GLU A 1 517 ? -30.253 -1.951 17.389 1.00 96.56 517 GLU A O 1
ATOM 3948 N N . VAL A 1 518 ? -32.130 -3.152 17.354 1.00 96.00 518 VAL A N 1
ATOM 3949 C CA . VAL A 1 518 ? -32.459 -2.896 18.765 1.00 96.00 518 VAL A CA 1
ATOM 3950 C C . VAL A 1 518 ? -32.196 -4.169 19.552 1.00 96.00 518 VAL A C 1
ATOM 3952 O O . VAL A 1 518 ? -32.676 -5.240 19.177 1.00 96.00 518 VAL A O 1
ATOM 3955 N N . ARG A 1 519 ? -31.414 -4.071 20.630 1.00 94.38 519 ARG A N 1
ATOM 3956 C CA . ARG A 1 519 ? -31.012 -5.233 21.432 1.00 94.38 519 ARG A CA 1
ATOM 3957 C C . ARG A 1 519 ? -31.179 -4.981 22.919 1.00 94.38 519 ARG A C 1
ATOM 3959 O O . ARG A 1 519 ? -30.922 -3.892 23.422 1.00 94.38 519 ARG A O 1
ATOM 3966 N N . THR A 1 520 ? -31.510 -6.049 23.634 1.00 93.44 520 THR A N 1
ATOM 3967 C CA . THR A 1 520 ? -31.427 -6.106 25.095 1.00 93.44 520 THR A CA 1
ATOM 3968 C C . THR A 1 520 ? -30.180 -6.886 25.507 1.00 93.44 520 THR A C 1
ATOM 3970 O O . THR A 1 520 ? -29.966 -7.997 25.016 1.00 93.44 520 THR A O 1
ATOM 3973 N N . GLY A 1 521 ? -29.372 -6.355 26.428 1.00 89.62 521 GLY A N 1
ATOM 3974 C CA . GLY A 1 521 ? -28.191 -7.046 26.961 1.00 89.62 521 GLY A CA 1
ATOM 3975 C C . GLY A 1 521 ? -26.873 -6.354 26.618 1.00 89.62 521 GLY A C 1
ATOM 3976 O O . GLY A 1 521 ? -26.732 -5.161 26.854 1.00 89.62 521 GLY A O 1
ATOM 3977 N N . ALA A 1 522 ? -25.883 -7.112 26.137 1.00 91.94 522 ALA A N 1
ATOM 3978 C CA . ALA A 1 522 ? -24.547 -6.588 25.848 1.00 91.94 522 ALA A CA 1
ATOM 3979 C C . ALA A 1 522 ? -24.412 -6.116 24.383 1.00 91.94 522 ALA A C 1
ATOM 3981 O O . ALA A 1 522 ? -24.936 -6.792 23.488 1.00 91.94 522 ALA A O 1
ATOM 3982 N N . PRO A 1 523 ? -23.674 -5.018 24.125 1.00 95.00 523 PRO A N 1
ATOM 3983 C CA . PRO A 1 523 ? -23.385 -4.546 22.771 1.00 95.00 523 PRO A CA 1
ATOM 3984 C C . PRO A 1 523 ? -22.563 -5.568 21.971 1.00 95.00 523 PRO A C 1
ATOM 3986 O O . PRO A 1 523 ? -21.649 -6.212 22.494 1.00 95.00 523 PRO A O 1
ATOM 3989 N N . ALA A 1 524 ? -22.880 -5.711 20.688 1.00 94.19 524 ALA A N 1
ATOM 3990 C CA . ALA A 1 524 ? -22.169 -6.527 19.713 1.00 94.19 524 ALA A CA 1
ATOM 3991 C C . ALA A 1 524 ? -21.177 -5.715 18.857 1.00 94.19 524 ALA A C 1
ATOM 3993 O O . ALA A 1 524 ? -20.166 -6.276 18.431 1.00 94.19 524 ALA A O 1
ATOM 3994 N N . ALA A 1 525 ? -21.423 -4.425 18.634 1.00 95.62 525 ALA A N 1
ATOM 3995 C CA . ALA A 1 525 ? -20.567 -3.545 17.850 1.00 95.62 525 ALA A CA 1
ATOM 3996 C C . ALA A 1 525 ? -19.201 -3.320 18.533 1.00 95.62 525 ALA A C 1
ATOM 3998 O O . ALA A 1 525 ? -19.112 -3.358 19.763 1.00 95.62 525 ALA A O 1
ATOM 3999 N N . PRO A 1 526 ? -18.122 -3.081 17.765 1.00 95.56 526 PRO A N 1
ATOM 4000 C CA . PRO A 1 526 ? -16.781 -2.866 18.307 1.00 95.56 526 PRO A CA 1
ATOM 4001 C C . PRO A 1 526 ? -16.662 -1.591 19.150 1.00 95.56 526 PRO A C 1
ATOM 4003 O O . PRO A 1 526 ? -15.826 -1.549 20.055 1.00 95.56 526 PRO A O 1
ATOM 4006 N N . TRP A 1 527 ? -17.503 -0.587 18.895 1.00 97.88 527 TRP A N 1
ATOM 4007 C CA . TRP A 1 527 ? -17.517 0.680 19.621 1.00 97.88 527 TRP A CA 1
ATOM 4008 C C . TRP A 1 527 ? -18.829 0.886 20.359 1.00 97.88 527 TRP A C 1
ATOM 4010 O O . TRP A 1 527 ? -19.893 0.551 19.845 1.00 97.88 527 TRP A O 1
ATOM 4020 N N . VAL A 1 528 ? -18.749 1.462 21.553 1.00 97.31 528 VAL A N 1
ATOM 4021 C CA . VAL A 1 528 ? -19.889 1.732 22.428 1.00 97.31 528 VAL A CA 1
ATOM 4022 C C . VAL A 1 528 ? -19.931 3.219 22.746 1.00 97.31 528 VAL A C 1
ATOM 4024 O O . VAL A 1 528 ? -18.937 3.771 23.217 1.00 97.31 528 VAL A O 1
ATOM 4027 N N . ALA A 1 529 ? -21.073 3.852 22.495 1.00 96.44 529 ALA A N 1
ATOM 4028 C CA . ALA A 1 529 ? -21.362 5.229 22.860 1.00 96.44 529 ALA A CA 1
ATOM 4029 C C . ALA A 1 529 ? -22.385 5.272 24.001 1.00 96.44 529 ALA A C 1
ATOM 4031 O O . ALA A 1 529 ? -23.433 4.626 23.915 1.00 96.44 529 ALA A O 1
ATOM 4032 N N . ASP A 1 530 ? -22.087 6.026 25.059 1.00 91.50 530 ASP A N 1
ATOM 4033 C CA . ASP A 1 530 ? -22.959 6.141 26.233 1.00 91.50 530 ASP A CA 1
ATOM 4034 C C . ASP A 1 530 ? -23.943 7.305 26.077 1.00 91.50 530 ASP A C 1
ATOM 4036 O O . ASP A 1 530 ? -23.561 8.475 26.012 1.00 91.50 530 ASP A O 1
ATOM 4040 N N . TRP A 1 531 ? -25.226 6.970 25.956 1.00 93.38 531 TRP A N 1
ATOM 4041 C CA . TRP A 1 531 ? -26.344 7.906 25.848 1.00 93.38 531 TRP A CA 1
ATOM 4042 C C . TRP A 1 531 ? -27.320 7.721 27.016 1.00 93.38 531 TRP A C 1
ATOM 4044 O O . TRP A 1 531 ? -28.526 7.943 26.885 1.00 93.38 531 TRP A O 1
ATOM 4054 N N . THR A 1 532 ? -26.819 7.287 28.174 1.00 87.44 532 THR A N 1
ATOM 4055 C CA . THR A 1 532 ? -27.642 7.089 29.371 1.00 87.44 532 THR A CA 1
ATOM 4056 C C . THR A 1 532 ? -28.295 8.399 29.823 1.00 87.44 532 THR A C 1
ATOM 4058 O O . THR A 1 532 ? -29.471 8.394 30.195 1.00 87.44 532 THR A O 1
ATOM 4061 N N . ASP A 1 533 ? -27.592 9.534 29.718 1.00 87.75 533 ASP A N 1
ATOM 4062 C CA . ASP A 1 533 ? -28.197 10.855 29.903 1.00 87.75 533 ASP A CA 1
ATOM 4063 C C . ASP A 1 533 ? -28.829 11.369 28.600 1.00 87.75 533 ASP A C 1
ATOM 4065 O O . ASP A 1 533 ? -28.187 11.999 27.757 1.00 87.75 533 ASP A O 1
ATOM 4069 N N . LEU A 1 534 ? -30.129 11.121 28.448 1.00 87.38 534 LEU A N 1
ATOM 4070 C CA . LEU A 1 534 ? -30.934 11.602 27.321 1.00 87.38 534 LEU A CA 1
ATOM 4071 C C . LEU A 1 534 ? -31.380 13.067 27.480 1.00 87.38 534 LEU A C 1
ATOM 4073 O O . LEU A 1 534 ? -32.168 13.559 26.674 1.00 87.38 534 LEU A O 1
ATOM 4077 N N . THR A 1 535 ? -30.983 13.777 28.538 1.00 86.12 535 THR A N 1
ATOM 4078 C CA . THR A 1 535 ? -31.268 15.215 28.671 1.00 86.12 535 THR A CA 1
ATOM 4079 C C . THR A 1 535 ? -30.271 16.076 27.911 1.00 86.12 535 THR A C 1
ATOM 4081 O O . THR A 1 535 ? -30.636 17.168 27.475 1.00 86.12 535 THR A O 1
ATOM 4084 N N . GLU A 1 536 ? -29.069 15.552 27.679 1.00 86.19 536 GLU A N 1
ATOM 4085 C CA . GLU A 1 536 ? -28.060 16.191 26.848 1.00 86.19 536 GLU A CA 1
ATOM 4086 C C . GLU A 1 536 ? -28.483 16.224 25.378 1.00 86.19 536 GLU A C 1
ATOM 4088 O O . GLU A 1 536 ? -28.908 15.219 24.791 1.00 86.19 536 GLU A O 1
ATOM 4093 N N . ASP A 1 537 ? -28.355 17.403 24.774 1.00 84.94 537 ASP A N 1
ATOM 4094 C CA . ASP A 1 537 ? -28.568 17.573 23.346 1.00 84.94 537 ASP A CA 1
ATOM 4095 C C . ASP A 1 537 ? -27.295 17.188 22.591 1.00 84.94 537 ASP A C 1
ATOM 4097 O O . ASP A 1 537 ? -26.224 17.753 22.821 1.00 84.94 537 ASP A O 1
ATOM 4101 N N . ARG A 1 538 ? -27.411 16.195 21.709 1.00 89.06 538 ARG A N 1
ATOM 4102 C CA . ARG A 1 538 ? -26.282 15.631 20.965 1.00 89.06 538 ARG A CA 1
ATOM 4103 C C . ARG A 1 538 ? -26.355 16.097 19.515 1.00 89.06 538 ARG A C 1
ATOM 4105 O O . ARG A 1 538 ? -27.370 15.840 18.862 1.00 89.06 538 ARG A O 1
ATOM 4112 N N . PRO A 1 539 ? -25.303 16.742 18.978 1.00 91.19 539 PRO A N 1
ATOM 4113 C CA . PRO A 1 539 ? -25.332 17.217 17.605 1.00 91.19 539 PRO A CA 1
ATOM 4114 C C . PRO A 1 539 ? -25.442 16.041 16.614 1.00 91.19 539 PRO A C 1
ATOM 4116 O O . PRO A 1 539 ? -24.932 14.950 16.895 1.00 91.19 539 PRO A O 1
ATOM 4119 N N . PRO A 1 540 ? -26.049 16.245 15.427 1.00 93.38 540 PRO A N 1
ATOM 4120 C CA . PRO A 1 540 ? -26.136 15.235 14.362 1.00 93.38 540 PRO A CA 1
ATOM 4121 C C . PRO A 1 540 ? -24.786 14.658 13.907 1.00 93.38 540 PRO A C 1
ATOM 4123 O O . PRO A 1 540 ? -24.733 13.574 13.330 1.00 93.38 540 PRO A O 1
ATOM 4126 N N . THR A 1 541 ? -23.686 15.375 14.143 1.00 92.75 541 THR A N 1
ATOM 4127 C CA . THR A 1 541 ? -22.332 14.965 13.754 1.00 92.75 541 THR A CA 1
ATOM 4128 C C . THR A 1 541 ? -21.575 14.235 14.859 1.00 92.75 541 THR A C 1
ATOM 4130 O O . THR A 1 541 ? -20.474 13.771 14.593 1.00 92.75 541 THR A O 1
ATOM 4133 N N . LEU A 1 542 ? -22.127 14.084 16.070 1.00 92.69 542 LEU A N 1
ATOM 4134 C CA . LEU A 1 542 ? -21.374 13.590 17.229 1.00 92.69 542 LEU A CA 1
ATOM 4135 C C . LEU A 1 542 ? -20.679 12.248 16.964 1.00 92.69 542 LEU A C 1
ATOM 4137 O O . LEU A 1 542 ? -19.467 12.135 17.133 1.00 92.69 542 LEU A O 1
ATOM 4141 N N . LEU A 1 543 ? -21.430 11.229 16.531 1.00 95.25 543 LEU A N 1
ATOM 4142 C CA . LEU A 1 543 ? -20.850 9.906 16.272 1.00 95.25 543 LEU A CA 1
ATOM 4143 C C . LEU A 1 543 ? -19.877 9.920 15.090 1.00 95.25 543 LEU A C 1
ATOM 4145 O O . LEU A 1 543 ? -18.915 9.157 15.083 1.00 95.25 543 LEU A O 1
ATOM 4149 N N . LEU A 1 544 ? -20.119 10.789 14.107 1.00 95.00 544 LEU A N 1
ATOM 4150 C CA . LEU A 1 544 ? -19.225 10.967 12.969 1.00 95.00 544 LEU A CA 1
ATOM 4151 C C . LEU A 1 544 ? -17.892 11.564 13.430 1.00 95.00 544 LEU A C 1
ATOM 4153 O O . LEU A 1 544 ? -16.846 11.011 13.119 1.00 95.00 544 LEU A O 1
ATOM 4157 N N . ASP A 1 545 ? -17.926 12.630 14.226 1.00 92.56 545 ASP A N 1
ATOM 4158 C CA . ASP A 1 545 ? -16.737 13.325 14.719 1.00 92.56 545 ASP A CA 1
ATOM 4159 C C . ASP A 1 545 ? -15.900 12.429 15.640 1.00 92.56 545 ASP A C 1
ATOM 4161 O O . ASP A 1 545 ? -14.677 12.371 15.507 1.00 92.56 545 ASP A O 1
ATOM 4165 N N . LEU A 1 546 ? -16.554 11.666 16.523 1.00 94.31 546 LEU A N 1
ATOM 4166 C CA . LEU A 1 546 ? -15.877 10.701 17.390 1.00 94.31 546 LEU A CA 1
ATOM 4167 C C . LEU A 1 546 ? -15.240 9.561 16.582 1.00 94.31 546 LEU A C 1
ATOM 4169 O O . LEU A 1 546 ? -14.114 9.170 16.873 1.00 94.31 546 LEU A O 1
ATOM 4173 N N . MET A 1 547 ? -15.902 9.050 15.540 1.00 95.31 547 MET A N 1
ATOM 4174 C CA . MET A 1 547 ? -15.312 8.013 14.683 1.00 95.31 547 MET A CA 1
ATOM 4175 C C . MET A 1 547 ? -14.197 8.550 13.775 1.00 95.31 547 MET A C 1
ATOM 4177 O O . MET A 1 547 ? -13.194 7.865 13.586 1.00 95.31 547 MET A O 1
ATOM 4181 N N . CYS A 1 548 ? -14.317 9.775 13.257 1.00 93.81 548 CYS A N 1
ATOM 4182 C CA . CYS A 1 548 ? -13.234 10.447 12.535 1.00 93.81 548 CYS A CA 1
ATOM 4183 C C . CYS A 1 548 ? -11.998 10.588 13.427 1.00 93.81 548 CYS A C 1
ATOM 4185 O O . CYS A 1 548 ? -10.897 10.209 13.031 1.00 93.81 548 CYS A O 1
ATOM 4187 N N . ALA A 1 549 ? -12.184 11.078 14.654 1.00 92.75 549 ALA A N 1
ATOM 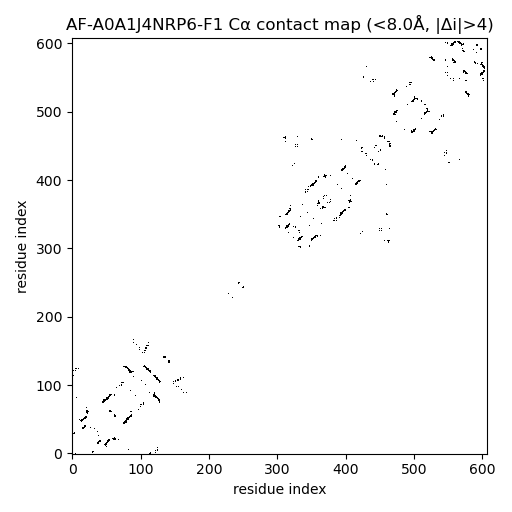4188 C CA . ALA A 1 549 ? -11.106 11.212 15.621 1.00 92.75 549 ALA A CA 1
ATOM 4189 C C . ALA A 1 549 ? -10.520 9.851 16.024 1.00 92.75 549 ALA A C 1
ATOM 4191 O O . ALA A 1 549 ? -9.310 9.744 16.223 1.00 92.75 549 ALA A O 1
ATOM 4192 N N . GLN A 1 550 ? -11.342 8.800 16.103 1.00 94.06 550 GLN A N 1
ATOM 4193 C CA . GLN A 1 550 ? -10.879 7.436 16.354 1.00 94.06 550 GLN A CA 1
ATOM 4194 C C . GLN A 1 550 ? -9.946 6.960 15.240 1.00 94.06 550 GLN A C 1
ATOM 4196 O O . GLN A 1 550 ? -8.840 6.521 15.535 1.00 94.06 550 GLN A O 1
ATOM 4201 N N . GLU A 1 551 ? -10.358 7.070 13.977 1.00 92.81 551 GLU A N 1
ATOM 4202 C CA . GLU A 1 551 ? -9.543 6.636 12.835 1.00 92.81 551 GLU A CA 1
ATOM 4203 C C . GLU A 1 551 ? -8.287 7.485 12.645 1.00 92.81 551 GLU A C 1
ATOM 4205 O O . GLU A 1 551 ? -7.264 6.978 12.193 1.00 92.81 551 GLU A O 1
ATOM 4210 N N . TRP A 1 552 ? -8.352 8.763 13.015 1.00 92.69 552 TRP A N 1
ATOM 4211 C CA . TRP A 1 552 ? -7.209 9.667 12.977 1.00 92.69 552 TRP A CA 1
ATOM 4212 C C . TRP A 1 552 ? -6.170 9.345 14.063 1.00 92.69 552 TRP A C 1
ATOM 4214 O O . TRP A 1 552 ? -4.970 9.334 13.802 1.00 92.69 552 TRP A O 1
ATOM 4224 N N . SER A 1 553 ? -6.620 9.083 15.294 1.00 91.69 553 SER A N 1
ATOM 4225 C CA . SER A 1 553 ? -5.746 8.937 16.470 1.00 91.69 553 SER A CA 1
ATOM 4226 C C . SER A 1 553 ? -5.344 7.491 16.781 1.00 91.69 553 SER A C 1
ATOM 4228 O O . SER A 1 553 ? -4.322 7.262 17.437 1.00 91.69 553 SER A O 1
ATOM 4230 N N . ASP A 1 554 ? -6.154 6.521 16.353 1.00 92.38 554 ASP A N 1
ATOM 4231 C CA . ASP A 1 554 ? -6.146 5.132 16.825 1.00 92.38 554 ASP A CA 1
ATOM 4232 C C . ASP A 1 554 ? -6.232 5.030 18.365 1.00 92.38 554 ASP A C 1
ATOM 4234 O O . ASP A 1 554 ? -5.507 4.281 19.024 1.00 92.38 554 ASP A O 1
ATOM 4238 N N . ALA A 1 555 ? -7.083 5.868 18.964 1.00 94.06 555 ALA A N 1
ATOM 4239 C CA . ALA A 1 555 ? -7.372 5.854 20.395 1.00 94.06 555 ALA A CA 1
ATOM 4240 C C . ALA A 1 555 ? -8.329 4.719 20.787 1.00 94.06 555 ALA A C 1
ATOM 4242 O O . ALA A 1 555 ? -9.117 4.244 19.973 1.00 94.06 555 ALA A O 1
ATOM 4243 N N . ASP A 1 556 ? -8.292 4.307 22.055 1.00 94.81 556 ASP A N 1
ATOM 4244 C CA . ASP A 1 556 ? -9.172 3.270 22.608 1.00 94.81 556 ASP A CA 1
ATOM 4245 C C . ASP A 1 556 ? -10.464 3.842 23.213 1.00 94.81 556 ASP A C 1
ATOM 4247 O O . ASP A 1 556 ? -11.468 3.134 23.349 1.00 94.81 556 ASP A O 1
ATOM 4251 N N . ALA A 1 557 ? -10.437 5.121 23.589 1.00 94.75 557 ALA A N 1
ATOM 4252 C CA . ALA A 1 557 ? -11.588 5.864 24.074 1.00 94.75 557 ALA A CA 1
ATOM 4253 C C . ALA A 1 557 ? -11.491 7.335 23.669 1.00 94.75 557 ALA A C 1
ATOM 4255 O O . ALA A 1 557 ? -10.406 7.926 23.661 1.00 94.75 557 ALA A O 1
ATOM 4256 N N . LEU A 1 558 ? -12.642 7.919 23.362 1.00 94.75 558 LEU A N 1
ATOM 4257 C CA . LEU A 1 558 ? -12.792 9.289 22.913 1.00 94.75 558 LEU A CA 1
ATOM 4258 C C . LEU A 1 558 ? -13.869 10.001 23.711 1.00 94.75 558 LEU A C 1
ATOM 4260 O O . LEU A 1 558 ? -14.856 9.400 24.136 1.00 94.75 558 LEU A O 1
ATOM 4264 N N . GLY A 1 559 ? -13.694 11.301 23.870 1.00 91.06 559 GLY A N 1
ATOM 4265 C CA . GLY A 1 559 ? -14.677 12.135 24.533 1.00 91.06 559 GLY A CA 1
ATOM 4266 C C . GLY A 1 559 ? -14.269 13.591 24.536 1.00 91.06 559 GLY A C 1
ATOM 4267 O O . GLY A 1 559 ? -13.447 14.032 23.729 1.00 91.06 559 GLY A O 1
ATOM 4268 N N . HIS A 1 560 ? -14.858 14.335 25.458 1.00 84.56 560 HIS A N 1
ATOM 4269 C CA . HIS A 1 560 ? -14.555 15.744 25.636 1.00 84.56 560 HIS A CA 1
ATOM 4270 C C . HIS A 1 560 ? -13.653 15.945 26.853 1.00 84.56 560 HIS A C 1
ATOM 4272 O O . HIS A 1 560 ? -13.680 15.187 27.824 1.00 84.56 560 HIS A O 1
ATOM 4278 N N . THR A 1 561 ? -12.827 16.984 26.781 1.00 79.00 561 THR A N 1
ATOM 4279 C CA . THR A 1 561 ? -12.031 17.474 27.905 1.00 79.00 561 THR A CA 1
ATOM 4280 C C . THR A 1 561 ? -12.510 18.867 28.291 1.00 79.00 561 THR A C 1
ATOM 4282 O O . THR A 1 561 ? -13.120 19.575 27.492 1.00 79.00 561 THR A O 1
ATOM 4285 N N . THR A 1 562 ? -12.239 19.263 29.531 1.00 68.50 562 THR A N 1
ATOM 4286 C CA . THR A 1 562 ? -12.476 20.629 30.017 1.00 68.50 562 THR A CA 1
ATOM 4287 C C . THR A 1 562 ? -11.397 21.614 29.558 1.00 68.50 562 THR A C 1
ATOM 4289 O O . THR A 1 562 ? -11.556 22.816 29.756 1.00 68.50 562 THR A O 1
ATOM 4292 N N . ALA A 1 563 ? -10.303 21.121 28.969 1.00 65.56 563 ALA A N 1
ATOM 4293 C CA . ALA A 1 563 ? -9.256 21.935 28.359 1.00 65.56 563 ALA A CA 1
ATOM 4294 C C . ALA A 1 563 ? -9.677 22.466 26.974 1.00 65.56 563 ALA A C 1
ATOM 4296 O O . ALA A 1 563 ? -10.467 21.839 26.273 1.00 65.56 563 ALA A O 1
ATOM 4297 N N . ASP A 1 564 ? -9.111 23.603 26.562 1.00 65.06 564 ASP A N 1
ATOM 4298 C CA . ASP A 1 564 ? -9.372 24.222 25.249 1.00 65.06 564 ASP A CA 1
ATOM 4299 C C . ASP A 1 564 ? -8.677 23.502 24.072 1.00 65.06 564 ASP A C 1
ATOM 4301 O O . ASP A 1 564 ? -8.844 23.901 22.918 1.00 65.06 564 ASP A O 1
ATOM 4305 N N . ASP A 1 565 ? -7.911 22.445 24.351 1.00 64.81 565 ASP A N 1
ATOM 4306 C CA . ASP A 1 565 ? -7.142 21.705 23.355 1.00 64.81 565 ASP A CA 1
ATOM 4307 C C . ASP A 1 565 ? -8.046 20.766 22.534 1.00 64.81 565 ASP A C 1
ATOM 4309 O O . ASP A 1 565 ? -8.732 19.895 23.075 1.00 64.81 565 ASP A O 1
ATOM 4313 N N . ASP A 1 566 ? -8.023 20.933 21.209 1.00 74.31 566 ASP A N 1
ATOM 4314 C CA . ASP A 1 566 ? -8.712 20.070 20.247 1.00 74.31 566 ASP A CA 1
ATOM 4315 C C . ASP A 1 566 ? -7.739 19.034 19.666 1.00 74.31 566 ASP A C 1
ATOM 4317 O O . ASP A 1 566 ? -6.569 19.342 19.425 1.00 74.31 566 ASP A O 1
ATOM 4321 N N . TYR A 1 567 ? -8.221 17.812 19.430 1.00 82.06 567 TYR A N 1
ATOM 4322 C CA . TYR A 1 567 ? -7.432 16.702 18.885 1.00 82.06 567 TYR A CA 1
ATOM 4323 C C . TYR A 1 567 ? -6.145 16.400 19.686 1.00 82.06 567 TYR A C 1
ATOM 4325 O O . TYR A 1 567 ? -5.031 16.407 19.154 1.00 82.06 567 TYR A O 1
ATOM 4333 N N . VAL A 1 568 ? -6.286 16.095 20.982 1.00 88.75 568 VAL A N 1
ATOM 4334 C CA . VAL A 1 568 ? -5.144 15.837 21.880 1.00 88.75 568 VAL A CA 1
ATOM 4335 C C . VAL A 1 568 ? -5.304 14.557 22.706 1.00 88.75 568 VAL A C 1
ATOM 4337 O O . VAL A 1 568 ? -6.394 14.212 23.160 1.00 88.75 568 VAL A O 1
ATOM 4340 N N . PHE A 1 569 ? -4.197 13.845 22.944 1.00 90.75 569 PHE A N 1
ATOM 4341 C CA . PHE A 1 569 ? -4.172 12.731 23.895 1.00 90.75 569 PHE A CA 1
ATOM 4342 C C . PHE A 1 569 ? -4.150 13.242 25.333 1.00 90.75 569 PHE A C 1
ATOM 4344 O O . PHE A 1 569 ? -3.309 14.066 25.694 1.00 90.75 569 PHE A O 1
ATOM 4351 N N . VAL A 1 570 ? -5.034 12.706 26.171 1.00 90.12 570 VAL A N 1
ATOM 4352 C CA . VAL A 1 570 ? -5.217 13.154 27.558 1.00 90.12 570 VAL A CA 1
ATOM 4353 C C . VAL A 1 570 ? -5.099 11.991 28.547 1.00 90.12 570 VAL A C 1
ATOM 4355 O O . VAL A 1 570 ? -5.378 10.846 28.200 1.00 90.12 570 VAL A O 1
ATOM 4358 N N . PRO A 1 571 ? -4.677 12.239 29.799 1.00 86.12 571 PRO A N 1
ATOM 4359 C CA . PRO A 1 571 ? -4.575 11.186 30.809 1.00 86.12 571 PRO A CA 1
ATOM 4360 C C . PRO A 1 571 ? -5.933 10.780 31.404 1.00 86.12 571 PRO A C 1
ATOM 4362 O O . PRO A 1 571 ? -6.027 9.706 31.997 1.00 86.12 571 PRO A O 1
ATOM 4365 N N . ALA A 1 572 ? -6.958 11.624 31.264 1.00 86.38 572 ALA A N 1
ATOM 4366 C CA . ALA A 1 572 ? -8.329 11.389 31.708 1.00 86.38 572 ALA A CA 1
ATOM 4367 C C . ALA A 1 572 ? -9.296 12.191 30.822 1.00 86.38 572 ALA A C 1
ATOM 4369 O O . ALA A 1 572 ? -8.945 13.282 30.369 1.00 86.38 572 ALA A O 1
ATOM 4370 N N . LEU A 1 573 ? -10.490 11.651 30.577 1.00 88.56 573 LEU A N 1
ATOM 4371 C CA . LEU A 1 573 ? -11.584 12.310 29.858 1.00 88.56 573 LEU A CA 1
ATOM 4372 C C . LEU A 1 573 ? -12.928 11.745 30.319 1.00 88.56 573 LEU A C 1
ATOM 4374 O O . LEU A 1 573 ? -12.962 10.661 30.905 1.00 88.56 573 LEU A O 1
ATOM 4378 N N . ASP A 1 574 ? -14.008 12.461 30.018 1.00 87.50 574 ASP A N 1
ATOM 4379 C CA . ASP A 1 574 ? -15.364 11.922 30.115 1.00 87.50 574 ASP A CA 1
ATOM 4380 C C . ASP A 1 574 ? -15.712 11.191 28.801 1.00 87.50 574 ASP A C 1
ATOM 4382 O O . ASP A 1 574 ? -15.761 11.838 27.745 1.00 87.50 574 ASP A O 1
ATOM 4386 N N . PRO A 1 575 ? -15.823 9.848 28.801 1.00 90.31 575 PRO A N 1
ATOM 4387 C CA . PRO A 1 575 ? -15.857 9.067 27.573 1.00 90.31 575 PRO A CA 1
ATOM 4388 C C . PRO A 1 575 ? -17.229 9.086 26.909 1.00 90.31 575 PRO A C 1
ATOM 4390 O O . PRO A 1 575 ? -18.227 8.669 27.484 1.00 90.31 575 PRO A O 1
ATOM 4393 N N . LEU A 1 576 ? -17.243 9.465 25.634 1.00 92.81 576 LEU A N 1
ATOM 4394 C CA . LEU A 1 576 ? -18.434 9.432 24.788 1.00 92.81 576 LEU A CA 1
ATOM 4395 C C . LEU A 1 576 ? -18.433 8.255 23.813 1.00 92.81 576 LEU A C 1
ATOM 4397 O O . LEU A 1 576 ? -19.500 7.818 23.391 1.00 92.81 576 LEU A O 1
ATOM 4401 N N . LEU A 1 577 ? -17.254 7.742 23.451 1.00 96.06 577 LEU A N 1
ATOM 4402 C CA . LEU A 1 577 ? -17.090 6.582 22.579 1.00 96.06 577 LEU A CA 1
ATOM 4403 C C . LEU A 1 577 ? -15.924 5.724 23.068 1.00 96.06 577 LEU A C 1
ATOM 4405 O O . LEU A 1 577 ? -14.825 6.226 23.277 1.00 96.06 577 LEU A O 1
ATOM 4409 N N . VAL A 1 578 ? -16.141 4.425 23.249 1.00 96.12 578 VAL A N 1
ATOM 4410 C CA . VAL A 1 578 ? -15.157 3.522 23.864 1.00 96.12 578 VAL A CA 1
ATOM 4411 C C . VAL A 1 578 ? -15.143 2.180 23.144 1.00 96.12 578 VAL A C 1
ATOM 4413 O O . VAL A 1 578 ? -16.190 1.701 22.706 1.00 96.12 578 VAL A O 1
ATOM 4416 N N . ARG A 1 579 ? -13.979 1.525 23.052 1.00 95.50 579 ARG A N 1
ATOM 4417 C CA . ARG A 1 579 ? -13.916 0.126 22.603 1.00 95.50 579 ARG A CA 1
ATOM 4418 C C . ARG A 1 579 ? -14.808 -0.759 23.476 1.00 95.50 579 ARG A C 1
ATOM 4420 O O . ARG A 1 579 ? -14.750 -0.707 24.706 1.00 95.50 579 ARG A O 1
ATOM 4427 N N . ARG A 1 580 ? -15.576 -1.650 22.849 1.00 95.00 580 ARG A N 1
ATOM 4428 C CA . ARG A 1 580 ? -16.485 -2.585 23.530 1.00 95.00 580 ARG A CA 1
ATOM 4429 C C . ARG A 1 580 ? -15.795 -3.365 24.645 1.00 95.00 580 ARG A C 1
ATOM 4431 O O . ARG A 1 580 ? -16.360 -3.534 25.718 1.00 95.00 580 ARG A O 1
ATOM 4438 N N . GLU A 1 581 ? -14.577 -3.836 24.405 1.00 92.69 581 GLU A N 1
ATOM 4439 C CA . GLU A 1 581 ? -13.811 -4.619 25.382 1.00 92.69 581 GLU A CA 1
ATOM 4440 C C . GLU A 1 581 ? -13.506 -3.825 26.658 1.00 92.69 581 GLU A C 1
ATOM 4442 O O . GLU A 1 581 ? -13.589 -4.372 27.757 1.00 92.69 581 GLU A O 1
ATOM 4447 N N . LEU A 1 582 ? -13.225 -2.525 26.526 1.00 91.75 582 LEU A N 1
ATOM 4448 C CA . LEU A 1 582 ? -13.013 -1.632 27.664 1.00 91.75 582 LEU A CA 1
ATOM 4449 C C . LEU A 1 582 ? -14.311 -1.354 28.413 1.00 91.75 582 LEU A C 1
ATOM 4451 O O . LEU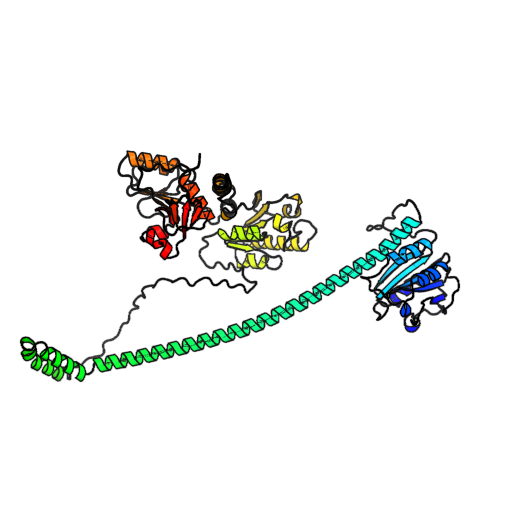 A 1 582 ? -14.328 -1.430 29.641 1.00 91.75 582 LEU A O 1
ATOM 4455 N N . HIS A 1 583 ? -15.398 -1.102 27.679 1.00 91.06 583 HIS A N 1
ATOM 4456 C CA . HIS A 1 583 ? -16.721 -0.906 28.266 1.00 91.06 583 HIS A CA 1
ATOM 4457 C C . HIS A 1 583 ? -17.168 -2.139 29.075 1.00 91.06 583 HIS A C 1
ATOM 4459 O O . HIS A 1 583 ? -17.591 -2.019 30.223 1.00 91.06 583 HIS A O 1
ATOM 4465 N N . LEU A 1 584 ? -16.996 -3.344 28.520 1.00 90.69 584 LEU A N 1
ATOM 4466 C CA . LEU A 1 584 ? -17.349 -4.603 29.186 1.00 90.69 584 LEU A CA 1
ATOM 4467 C C . LEU A 1 584 ? -16.374 -4.999 30.307 1.00 90.69 584 LEU A C 1
ATOM 4469 O O . LEU A 1 584 ? -16.737 -5.778 31.189 1.00 90.69 584 LEU A O 1
ATOM 4473 N N . GLY A 1 585 ? -15.148 -4.471 30.299 1.00 87.19 585 GLY A N 1
ATOM 4474 C CA . GLY A 1 585 ? -14.122 -4.757 31.304 1.00 87.19 585 GLY A CA 1
ATOM 4475 C C . GLY A 1 585 ? -14.421 -4.193 32.699 1.00 87.19 585 GLY A C 1
ATOM 4476 O O . GLY A 1 585 ? -13.768 -4.596 33.663 1.00 87.19 585 GLY A O 1
ATOM 4477 N N . GLY A 1 586 ? -15.390 -3.274 32.829 1.00 81.31 586 GLY A N 1
ATOM 4478 C CA . GLY A 1 586 ? -15.854 -2.724 34.112 1.00 81.31 586 GLY A CA 1
ATOM 4479 C C . GLY A 1 586 ? -14.829 -1.855 34.853 1.00 81.31 586 GLY A C 1
ATOM 4480 O O . GLY A 1 586 ? -15.001 -1.553 36.035 1.00 81.31 586 GLY A O 1
ATOM 4481 N N . LEU A 1 587 ? -13.739 -1.475 34.185 1.00 85.38 587 LEU A N 1
ATOM 4482 C CA . LEU A 1 587 ? -12.715 -0.592 34.733 1.00 85.38 587 LEU A CA 1
ATOM 4483 C C . LEU A 1 587 ? -13.165 0.868 34.627 1.00 85.38 587 LEU A C 1
ATOM 4485 O O . LEU A 1 587 ? -13.601 1.264 33.548 1.00 85.38 587 LEU A O 1
ATOM 4489 N N . PRO A 1 588 ? -13.015 1.682 35.689 1.00 86.69 588 PRO A N 1
ATOM 4490 C CA . PRO A 1 588 ? -13.392 3.088 35.628 1.00 86.69 588 PRO A CA 1
ATOM 4491 C C . PRO A 1 588 ? -12.483 3.864 34.653 1.00 86.69 588 PRO A C 1
ATOM 4493 O O . PRO A 1 588 ? -11.283 3.556 34.602 1.00 86.69 588 PRO A O 1
ATOM 4496 N N . PRO A 1 589 ? -13.012 4.883 33.943 1.00 86.50 589 PRO A N 1
ATOM 4497 C CA . PRO A 1 589 ? -12.264 5.670 32.955 1.00 86.50 589 PRO A CA 1
ATOM 4498 C C . PRO A 1 589 ? -10.936 6.243 33.466 1.00 86.50 589 PRO A C 1
ATOM 4500 O O . PRO A 1 589 ? -9.913 6.149 32.786 1.00 86.50 589 PRO A O 1
ATOM 4503 N N . ASP A 1 590 ? -10.906 6.715 34.716 1.00 85.75 590 ASP A N 1
ATOM 4504 C CA . ASP A 1 590 ? -9.713 7.289 35.364 1.00 85.75 590 ASP A CA 1
ATOM 4505 C C . ASP A 1 590 ? -8.522 6.318 35.452 1.00 85.75 590 ASP A C 1
ATOM 4507 O O . ASP A 1 590 ? -7.371 6.723 35.619 1.00 85.75 590 ASP A O 1
ATOM 4511 N N . ALA A 1 591 ? -8.779 5.010 35.360 1.00 87.19 591 ALA A N 1
ATOM 4512 C CA . ALA A 1 591 ? -7.761 3.972 35.457 1.00 87.19 591 ALA A CA 1
ATOM 4513 C C . ALA A 1 591 ? -7.314 3.423 34.090 1.00 87.19 591 ALA A C 1
ATOM 4515 O O . ALA A 1 591 ? -6.522 2.476 34.057 1.00 87.19 591 ALA A O 1
ATOM 4516 N N . TRP A 1 592 ? -7.816 3.953 32.972 1.00 91.00 592 TRP A N 1
ATOM 4517 C CA . TRP A 1 592 ? -7.498 3.438 31.637 1.00 91.00 592 TRP A CA 1
ATOM 4518 C C . TRP A 1 592 ? -6.107 3.854 31.156 1.00 91.00 592 TRP A C 1
ATOM 4520 O O . TRP A 1 592 ? -5.325 2.993 30.748 1.00 91.00 592 TRP A O 1
ATOM 4530 N N . SER A 1 593 ? -5.745 5.133 31.290 1.00 88.88 593 SER A N 1
ATOM 4531 C CA . SER A 1 593 ? -4.426 5.638 30.876 1.00 88.88 593 SER A CA 1
ATOM 4532 C C . SER A 1 593 ? -3.281 4.953 31.630 1.00 88.88 593 SER A C 1
ATOM 4534 O O . SER A 1 593 ? -2.286 4.543 31.035 1.00 88.88 593 SER A O 1
ATOM 4536 N N . THR A 1 594 ? -3.455 4.714 32.934 1.00 87.62 594 THR A N 1
ATOM 4537 C CA . THR A 1 594 ? -2.479 3.982 33.767 1.00 87.62 594 THR A CA 1
ATOM 4538 C C . THR A 1 594 ? -2.305 2.513 33.370 1.00 87.62 594 THR A C 1
ATOM 4540 O O . THR A 1 594 ? -1.292 1.904 33.716 1.00 87.62 594 THR A O 1
ATOM 4543 N N . ARG A 1 595 ? -3.254 1.939 32.620 1.00 87.62 595 ARG A N 1
ATOM 4544 C CA . ARG A 1 595 ? -3.160 0.595 32.029 1.00 87.62 595 ARG A CA 1
ATOM 4545 C C . ARG A 1 595 ? -2.669 0.589 30.581 1.00 87.62 595 ARG A C 1
ATOM 4547 O O . ARG A 1 595 ? -2.588 -0.482 29.989 1.00 87.62 595 ARG A O 1
ATOM 4554 N N . GLY A 1 596 ? -2.292 1.748 30.046 1.00 89.44 596 GLY A N 1
ATOM 4555 C CA . GLY A 1 596 ? -1.739 1.885 28.702 1.00 89.44 596 GLY A CA 1
ATOM 4556 C C . GLY A 1 596 ? -2.778 2.105 27.603 1.00 89.44 596 GLY A C 1
ATOM 4557 O O . GLY A 1 596 ? -2.402 2.073 26.436 1.00 89.44 596 GLY A O 1
ATOM 4558 N N . HIS A 1 597 ? -4.049 2.342 27.945 1.00 92.44 597 HIS A N 1
ATOM 4559 C CA . HIS A 1 597 ? -5.066 2.698 26.953 1.00 92.44 597 HIS A CA 1
ATOM 4560 C C . HIS A 1 597 ? -4.925 4.155 26.518 1.00 92.44 597 HIS A C 1
ATOM 4562 O O . HIS A 1 597 ? -4.642 5.041 27.332 1.00 92.44 597 HIS A O 1
ATOM 4568 N N . ARG A 1 598 ? -5.137 4.403 25.227 1.00 94.25 598 ARG A N 1
ATOM 4569 C CA . ARG A 1 598 ? -4.986 5.725 24.614 1.00 94.25 598 ARG A CA 1
ATOM 4570 C C . ARG A 1 598 ? -6.315 6.469 24.668 1.00 94.25 598 ARG A C 1
ATOM 4572 O O . ARG A 1 598 ? -7.296 6.009 24.090 1.00 94.25 598 ARG A O 1
ATOM 4579 N N . LEU A 1 599 ? -6.343 7.612 25.349 1.00 93.38 599 LEU A N 1
ATOM 4580 C CA . LEU A 1 599 ? -7.541 8.441 25.493 1.00 93.38 599 LEU A CA 1
ATOM 4581 C C . LEU A 1 599 ? -7.378 9.720 24.679 1.00 93.38 599 LEU A C 1
ATOM 4583 O O . LEU A 1 599 ? -6.347 10.387 24.793 1.00 93.38 599 LEU A O 1
ATOM 4587 N N . PHE A 1 600 ? -8.378 10.060 23.874 1.00 93.00 600 PHE A N 1
ATOM 4588 C CA . PHE A 1 600 ? -8.292 11.170 22.931 1.00 93.00 600 PHE A CA 1
ATOM 4589 C C . PHE A 1 600 ? -9.451 12.148 23.088 1.00 93.00 600 PHE A C 1
ATOM 4591 O O . PHE A 1 600 ? -10.619 11.760 23.084 1.00 93.00 600 PHE A O 1
ATOM 4598 N N . ALA A 1 601 ? -9.118 13.424 23.238 1.00 90.31 601 ALA A N 1
ATOM 4599 C CA . ALA A 1 601 ? -10.083 14.490 23.409 1.00 90.31 601 ALA A CA 1
ATOM 4600 C C . ALA A 1 601 ? -10.376 15.189 22.077 1.00 90.31 601 ALA A C 1
ATOM 4602 O O . ALA A 1 601 ? -9.463 15.577 21.346 1.00 90.31 601 ALA A O 1
ATOM 4603 N N . VAL A 1 602 ? -11.665 15.378 21.805 1.00 87.38 602 VAL A N 1
ATOM 4604 C CA . VAL A 1 602 ? -12.191 16.165 20.683 1.00 87.38 602 VAL A CA 1
ATOM 4605 C C . VAL A 1 602 ? -12.972 17.335 21.268 1.00 87.38 602 VAL A C 1
ATOM 4607 O O . VAL A 1 602 ? -13.647 17.177 22.284 1.00 87.38 602 VAL A O 1
ATOM 4610 N N . ARG A 1 603 ? -12.917 18.520 20.667 1.00 77.12 603 ARG A N 1
ATOM 4611 C CA . ARG A 1 603 ? -13.648 19.691 21.165 1.00 77.12 603 ARG A CA 1
ATOM 4612 C C . ARG A 1 603 ? -15.140 19.593 20.834 1.00 77.12 603 ARG A C 1
ATOM 4614 O O . ARG A 1 603 ? -15.508 19.382 19.678 1.00 77.12 603 ARG A O 1
ATOM 4621 N N . ALA A 1 604 ? -15.981 19.809 21.847 1.00 64.38 604 ALA A N 1
ATOM 4622 C CA . ALA A 1 604 ? -17.433 19.595 21.814 1.00 64.38 604 ALA A CA 1
ATOM 4623 C C . ALA A 1 604 ? -18.240 20.548 20.918 1.00 64.38 604 ALA A C 1
ATOM 4625 O O . ALA A 1 604 ? -19.396 20.267 20.612 1.00 64.38 604 ALA A O 1
ATOM 4626 N N . LYS A 1 605 ? -17.677 21.697 20.524 1.00 57.41 605 LYS A N 1
ATOM 4627 C CA . LYS A 1 605 ? -18.431 22.765 19.855 1.00 57.41 605 LYS A CA 1
ATOM 4628 C C . LYS A 1 605 ? -17.679 23.298 18.641 1.00 57.41 605 LYS A C 1
ATOM 4630 O O . LYS A 1 605 ? -16.501 23.630 18.756 1.00 57.41 605 LYS A O 1
ATOM 4635 N N . GLU A 1 606 ? -18.372 23.386 17.507 1.00 54.88 606 GLU A N 1
ATOM 4636 C CA . GLU A 1 606 ? -17.905 24.121 16.327 1.00 54.88 606 GLU A CA 1
ATOM 4637 C C . GLU A 1 606 ? -17.765 25.608 16.689 1.00 54.88 606 GLU A C 1
ATOM 4639 O O . GLU A 1 606 ? -18.647 26.196 17.325 1.00 54.88 606 GLU A O 1
ATOM 4644 N N . THR A 1 607 ? -16.629 26.212 16.344 1.00 43.41 607 THR A N 1
ATOM 4645 C CA . THR A 1 607 ? -16.467 27.668 16.380 1.00 43.41 607 THR A CA 1
ATOM 4646 C C . THR A 1 607 ? -17.345 28.260 15.285 1.00 43.41 607 THR A C 1
ATOM 4648 O O . THR A 1 607 ? -17.128 27.950 14.118 1.00 43.41 607 THR A O 1
ATOM 4651 N N . SER A 1 608 ? -18.357 29.047 15.668 1.00 35.19 608 SER A N 1
ATOM 4652 C CA . SER A 1 608 ? -19.250 29.730 14.720 1.00 35.19 608 SER A CA 1
ATOM 4653 C C . SER A 1 608 ? -18.544 30.804 13.914 1.00 35.19 608 SER A C 1
ATOM 4655 O O . SER A 1 608 ? -17.754 31.532 14.566 1.00 35.19 608 SER A O 1
#

pLDDT: mean 81.59, std 17.13, range [27.84, 98.06]

Organism: NCBI:txid1428628

Nearest PDB structures (foldseek):
  7o5w-assembly1_BBB  TM=5.948E-01  e=1.132E-01  Rhizorhabdus wittichii RW1
  7nnk-assembly1_B  TM=5.890E-01  e=7.689E-01  Rhizorhabdus wittichii RW1
  7o9r-assembly1_BBB  TM=2.496E-01  e=5.752E-01  Rhizorhabdus wittichii RW1
  7o5i-assembly1_A  TM=2.552E-01  e=7.255E-01  Rhizorhabdus wittichii RW1

Solvent-accessible surface area (backbone atoms only — not comparable to full-atom values): 34107 Å² total; per-residue (Å²): 80,60,66,47,74,69,48,57,85,69,44,76,78,40,44,34,37,32,50,60,49,45,57,80,64,74,59,73,91,58,56,81,67,60,94,81,45,43,81,43,77,66,89,68,72,32,26,66,40,23,32,39,35,36,33,40,35,88,47,50,68,54,18,19,45,75,65,55,47,44,60,55,51,72,36,51,35,72,56,10,33,35,35,43,37,22,45,31,46,45,72,66,54,68,56,74,72,51,47,60,54,33,39,74,55,39,34,41,51,78,46,54,50,60,30,78,48,99,71,35,26,20,38,35,36,32,33,27,47,95,65,82,77,78,54,54,47,102,84,68,46,76,71,87,85,95,49,74,65,61,53,41,43,52,44,32,47,49,44,51,52,48,38,28,50,54,39,42,53,55,52,50,55,54,50,51,52,54,49,52,56,55,49,51,57,52,50,53,57,48,50,55,54,48,52,54,50,50,54,50,52,53,53,51,52,53,52,52,54,50,50,51,49,57,50,52,54,51,49,54,53,49,51,52,49,49,53,49,53,69,65,30,66,67,54,52,51,49,50,53,52,52,53,24,69,75,35,58,91,67,23,68,79,44,50,66,56,56,54,48,49,66,63,60,60,77,76,66,89,80,80,90,76,84,86,85,81,72,89,75,82,75,81,85,72,80,87,74,83,74,82,85,72,85,79,92,79,68,102,69,84,73,73,68,72,75,89,60,84,82,78,48,31,34,37,34,23,41,53,39,74,67,57,45,61,60,44,44,77,64,26,51,60,37,75,46,46,82,92,45,30,55,61,49,48,72,68,48,66,39,51,29,40,38,38,32,42,50,21,18,55,34,92,56,88,45,43,40,26,21,56,78,79,31,61,69,52,42,51,47,50,53,51,33,54,49,51,34,48,77,73,74,29,44,37,33,38,34,41,58,47,68,61,83,60,27,52,48,56,74,76,51,90,60,79,43,75,44,86,44,69,74,47,44,61,59,62,77,55,62,76,84,46,89,65,25,64,60,51,41,51,49,28,63,77,68,40,13,31,56,51,47,49,27,55,52,16,64,75,59,74,43,47,50,52,59,61,74,69,28,27,18,38,36,34,60,67,86,46,74,66,43,44,53,48,50,51,50,51,55,71,49,28,75,47,61,50,50,28,40,32,27,88,66,70,82,91,46,63,68,45,48,77,70,69,25,44,74,42,71,75,82,78,84,39,54,25,35,25,69,43,58,67,74,83,64,86,72,62,42,50,50,60,37,53,53,49,42,50,31,66,40,65,71,41,50,30,30,26,42,54,96,60,94,64,59,77,39,80,44,71,61,60,58,71,44,37,30,34,34,69,56,66,73,62,73,62,61,65,77,56,36,39,85,71,72,48,43,35,35,24,43,64,90,66,83,85,128

Sequence (608 aa):
MRLTDLLHPHLDGVTTVVDATPGALRLEPYLHLPDGVRLVRDERPVGEGHLVIMSYGPDPALHGTDDDCRAVLERLRPGGRGLVLFGHRGTELPYHRLLDHLVAQRCQVLRADVLDYVHLHAGAVFTRTDELLPPYDWFGHPVASEGFPTELRTADEYVLADFVSRSLRARVLDLERIAEEAEHARAEAREDTLADRLAAAVREKEQLASALRGARDRVGVLEARVAMLEGSTSLRMGRALVAAARSPRKGATRLPGELYGMWRGRRAKSRPGTPAAGPRAVPAAPERGLPTAADDRLHLSYRALSAGPRDRLVVAGVLTDTAAADFAVDAVVGRLLPHDGRLLVERTDPDAVVVQLSACAGPGPWSLTGTNFAPDLDRTLAEVLAEARAQGRATVLWRDAPASAAPGLTALHWDAVIDADTGVRLDRIDPRDDDARDRLREAFLREGTRVRLAGLARLVGAPDPLEARRVAVVAAPGDRTSLARLTQQVLAQHHRPAEVVVPDDRGLDELVASGVEVRTGAPAAPWVADWTDLTEDRPPTLLLDLMCAQEWSDADALGHTTADDDYVFVPALDPLLVRRELHLGGLPPDAWSTRGHRLFAVRAKETS

Foldseek 3Di:
DAPCVVPVVPLVLAQEEEELEAADDDCVVRCPDDPRYYYDHDLAAFEGNYEYEAEDEPDCRGHNDLVSLLSNLVSYDANGKYKYFYLDALQGDPVVSVLVSCLVSQKAWDAKDAHDDPRTGIMIIIHRHPDDPFDADPVGDGDDDDDSSVVRSVRRCVRSVVSNVVSVVVVVVVVVVVVVVVVVVVVVVVVVVVVVVVVVVVVVVVVVVVVVVVVVVVVVVVVVVVVVVVVDPVVVLVVLVVVCVVPVVPSVVCVVVVVVCVVVVPPDDDDDDDDPDDDDDDPDDDDDDDDDDPPPDDPPPQDQQPPDPQQAAFEEELDDPVLQVQLVVGHRYRDDALVCLLVCCVRNVGLEYEYEPCSCLDDDRNDVALVVPCVSSVVSVLNSVVSCVVSVHFYEYEDQDDCNSRVRVVVHDGPYYHDHHLFDQLLPQDCPDDCSLVVLLCSVPPRDNLNVVQVVCVSSVGNRSCLLLAEEEEEEQPDPVLLVLVLVLQVLAPSHHQEYEYCDQPPNVSCVVVNHHYDYDADPRQKYFYCHPSVDDAHNCNSVSQSSLCSNPVFQFEDADPDPDAWDWDLADDTGMGGSCVVVVPDDRNCQVVVVGTYTHHHRDDDD